Protein AF-A0A5M8SW02-F1 (afdb_monomer)

Solvent-accessible surface area (backbone atoms only — not comparable to full-atom values): 27447 Å² total; per-residue (Å²): 138,88,85,88,82,84,85,81,81,80,80,80,77,78,77,72,77,81,75,78,83,79,70,67,63,65,81,82,73,86,74,50,73,32,51,49,27,33,28,69,44,38,28,74,60,13,32,54,41,28,52,57,51,52,74,77,42,74,96,46,66,69,52,53,49,54,30,37,51,20,26,54,78,68,64,37,55,70,63,34,49,52,51,40,54,54,50,31,73,76,41,74,74,36,28,63,48,30,22,52,46,14,49,50,29,31,40,64,31,34,50,78,55,14,45,55,24,20,54,53,8,36,72,60,35,73,60,44,31,66,26,26,42,50,38,14,52,44,27,40,23,51,22,20,36,35,58,12,50,52,25,24,50,48,11,25,65,21,27,64,80,45,46,65,41,37,43,60,30,23,68,68,44,61,57,66,50,21,12,59,46,34,48,58,49,68,72,46,79,57,34,60,48,74,66,59,50,49,45,54,50,53,49,16,56,49,30,46,62,51,40,77,46,84,85,55,42,16,34,62,76,42,68,63,69,66,30,58,35,64,49,41,81,31,40,29,70,95,70,41,79,64,46,52,18,38,63,32,37,36,58,84,28,78,41,41,29,30,55,28,40,72,57,51,8,33,36,30,19,42,71,49,40,63,68,25,64,46,46,73,76,50,68,76,44,78,48,88,48,95,87,48,58,49,28,30,42,29,35,35,68,32,41,30,51,62,64,33,31,27,35,41,31,37,29,36,33,32,66,62,70,60,97,55,52,73,49,40,31,38,32,15,68,60,18,46,36,52,24,29,36,36,41,30,42,37,71,34,33,40,36,39,27,68,51,83,89,49,94,89,51,79,88,69,78,52,38,39,33,27,44,70,60,82,59,81,43,90,67,54,97,63,64,58,55,44,71,89,49,86,91,49,72,87,43,29,72,31,35,42,30,86,70,39,45,30,36,63,30,25,43,67,83,75,44,77,34,24,23,35,50,30,62,70,34,69,56,45,33,29,13,58,69,53,30,60,72,75,25,66,66,48,76,45,80,40,80,31,75,96,81,42,68,66,41,80,43,45,26,18,54,52,49,37,44,35,36,55,98,43,76,48,78,42,67,62,34,38,40,42,90,31,68,66,58,16,61,65,47,61,21,39,38,46,26,33,48,10,35,77,56,49,53,65,22,34,40,36,38,33,61,57,41,22,34,34,37,63,43,78,59,87,90,60,41,77,78,84,124

Foldseek 3Di:
DDDDDDDDPPPPPPPDPPPDDDAAADDDDDDDPLRVCLLVLVLVVSLVVLVVVCVVDPDDLVSLLSNLSSCVSVVVLVVSVVSLVVSCVVPVLALSSLLSVLLSCQQAFNLVVSCVSLVSSCVSPVLALSSLQSNLQSCQQQLFNQSNLVSLVSSCVRYVLQLVSQLSNLLSDQLCRSLVSLVVSLVGRNSDDPLRSLLSNLQSVVSNLPSVDDAFFQFWDFDAPFFKFFWDFKAFPPRDGQATWTFKDFQPDIFTAGAWQPQEAWEFEPVVCVVNVWAFRFDWRDASDPPFFTKGKTWTQWMGGGRIITGRAIAMYGHDDDPGTPGGYYYYPQQLLQFWWKQDLQARMITTGGDDDDPVQPPDGDRTQNDSDQDDRSRDPHRHAADDDPVCPLWDFFTDQRSWTWFFKQKPNPDTRIATAGASAAAWAFAPVLLVVRADKDWDFDDDPPRDHTDIWIFGQWIWIDTSNDIDIDGGHTHDHCPVVSVRRSHDHGTYDYDVPPSQWIWTDNNSNRIIHIDGDPPGHDDDD

Sequence (529 aa):
MACAVGLSSLALSFSTPASAITCNVTKHAAPSDAEKSLLAGEYAQAETLYRAELAKSSTRPELVAGLFHALLRERKLKDAEELVKTSLAGQPASAVFLSLRGELQFREGQPWLAEQSAVAAAKSDPCNPQTRLLYARVAQASSRNAVARQQFGLAHQFDPEDPEIRVAWAQTLPLEQRGTEVESALSTPSGEDAATMGVLRGEAERWKKLGGQPVRACKLTAGAAPGEVNFIKLAGYAGHMRALGLEVGLNSATARIELAGGEGGLTVYKALAERAGLQRISEDEKPAFPGAKPAYTAFAEKLKIGSLEFHDCVLKVIDGASPFDDGDGSIGFDVFGDFLETVDYPMRKLQLAALPASPQEAGYTPALHTDVNEGDGAASPHPVDRVLSAEMKDWTQIYRAGRSLILPTAVNENLLQLFVLAIGSPETTVAPEVAKQVSKTYEKEVGGFGGAPAVKRTYANEITFNFAHFSQKINDVPASDTSFATAMAGMEVGGNIGADTYEKLILHLDYRDGLVKFEFVPDHGFKFK

Secondary structure (DSSP, 8-state):
----------------------PPPP-PPSPPHHHHHHHTT-HHHHHHHHHHHHTTSS--HHHHHHHHHHHHHTT-HHHHHHHHHHHHHH-TT-HHHHHHHHHHHHHTT-HHHHHHHHHHHHHH-TT-HHHHHHHHHHHHHTTBHHHHHHHHHHHHHH-SS-HHHHHHHHTTS-HHHHHHHHHHHTTS--S--HHHHHHHHHHHHHHHHHHTS-----EEEE--SSEEEEEEEEE-GGG-EEEEEEEEEETTEEEEEEEESSS-SEEEEHHHHHHTT-EE-SPPBPPSSTTPPPEEEEEEEEEEETTEEEEEEEEEEES---TT---SEEEEGGGGTTEEEEEETTTTEEEEEEPPPPTT-TTPPPB---S--SSS-TT-SS--B----GGGTTPEE-EEETTEEEEEEEETTTEEEEEEE-TT-SS-EE-HHHHHHHS-EEEEEEPPGGGPPPEEEEEEEEEEEEETTEEEEEEEEEB---HHHHHHHTS---EEE-HHHHTTSEEEEETTTTEEEEE--TT-S----

Structure (mmCIF, N/CA/C/O backbone):
data_AF-A0A5M8SW02-F1
#
_entry.id   AF-A0A5M8SW02-F1
#
loop_
_atom_site.group_PDB
_atom_site.id
_atom_site.type_symbol
_atom_site.label_atom_id
_atom_site.label_alt_id
_atom_site.label_comp_id
_atom_site.label_asym_id
_atom_site.label_entity_id
_atom_site.label_seq_id
_atom_site.pdbx_PDB_ins_code
_atom_site.Cartn_x
_atom_site.Cartn_y
_atom_site.Cartn_z
_atom_site.occupancy
_atom_site.B_iso_or_equiv
_atom_site.auth_seq_id
_atom_site.auth_comp_id
_atom_site.auth_asym_id
_atom_site.auth_atom_id
_atom_site.pdbx_PDB_model_num
ATOM 1 N N . MET A 1 1 ? -49.146 -39.163 -53.129 1.00 36.06 1 MET A N 1
ATOM 2 C CA . MET A 1 1 ? -48.164 -38.796 -54.173 1.00 36.06 1 MET A CA 1
ATOM 3 C C . MET A 1 1 ? -47.386 -37.591 -53.639 1.00 36.06 1 MET A C 1
ATOM 5 O O . MET A 1 1 ? -47.924 -36.500 -53.622 1.00 36.06 1 MET A O 1
ATOM 9 N N . ALA A 1 2 ? -46.427 -37.861 -52.750 1.00 36.72 2 ALA A N 1
ATOM 10 C CA . ALA A 1 2 ? -44.991 -37.603 -52.937 1.00 36.72 2 ALA A CA 1
ATOM 11 C C . ALA A 1 2 ? -44.601 -36.110 -53.001 1.00 36.72 2 ALA A C 1
ATOM 13 O O . ALA A 1 2 ? -44.718 -35.494 -54.050 1.00 36.72 2 ALA A O 1
ATOM 14 N N . CYS A 1 3 ? -44.080 -35.572 -51.892 1.00 28.97 3 CYS A N 1
ATOM 15 C CA . CYS A 1 3 ? -42.716 -35.026 -51.842 1.00 28.97 3 CYS A CA 1
ATOM 16 C C . CYS A 1 3 ? -42.329 -34.721 -50.386 1.00 28.97 3 CYS A C 1
ATOM 18 O O . CYS A 1 3 ? -42.903 -33.844 -49.747 1.00 28.97 3 CYS A O 1
ATOM 20 N N . ALA A 1 4 ? -41.372 -35.487 -49.865 1.00 33.72 4 ALA A N 1
ATOM 21 C CA . ALA A 1 4 ? -40.702 -35.232 -48.600 1.00 33.72 4 ALA A CA 1
ATOM 22 C C . ALA A 1 4 ? -39.480 -34.346 -48.871 1.00 33.72 4 ALA A C 1
ATOM 24 O O . ALA A 1 4 ? -38.664 -34.679 -49.728 1.00 33.72 4 ALA A O 1
ATOM 25 N N . VAL A 1 5 ? -39.339 -33.249 -48.129 1.00 35.91 5 VAL A N 1
ATOM 26 C CA . VAL A 1 5 ? -38.091 -32.482 -48.045 1.00 35.91 5 VAL A CA 1
ATOM 27 C C . VAL A 1 5 ? -37.706 -32.444 -46.573 1.00 35.91 5 VAL A C 1
ATOM 29 O O . VAL A 1 5 ? -38.273 -31.691 -45.787 1.00 35.91 5 VAL A O 1
ATOM 32 N N . GLY A 1 6 ? -36.785 -33.326 -46.189 1.00 31.38 6 GLY A N 1
ATOM 33 C CA . GLY A 1 6 ? -36.126 -33.275 -44.891 1.00 31.38 6 GLY A CA 1
ATOM 34 C C . GLY A 1 6 ? -34.981 -32.269 -44.949 1.00 31.38 6 GLY A C 1
ATOM 35 O O . GLY A 1 6 ? -34.023 -32.477 -45.689 1.00 31.38 6 GLY A O 1
ATOM 36 N N . LEU A 1 7 ? -35.073 -31.187 -44.174 1.00 33.75 7 LEU A N 1
ATOM 37 C CA . LEU A 1 7 ? -33.911 -30.366 -43.839 1.00 33.75 7 LEU A CA 1
ATOM 38 C C . LEU A 1 7 ? -33.178 -31.034 -42.669 1.00 33.75 7 LEU A C 1
ATOM 40 O O . LEU A 1 7 ? -33.601 -30.931 -41.520 1.00 33.75 7 LEU A O 1
ATOM 44 N N . SER A 1 8 ? -32.072 -31.717 -42.961 1.00 33.94 8 SER A N 1
ATOM 45 C CA . SER A 1 8 ? -31.067 -32.054 -41.952 1.00 33.94 8 SER A CA 1
ATOM 46 C C . SER A 1 8 ? -30.136 -30.859 -41.767 1.00 33.94 8 SER A C 1
ATOM 48 O O . SER A 1 8 ? -29.261 -30.607 -42.593 1.00 33.94 8 SER A O 1
ATOM 50 N N . SER A 1 9 ? -30.316 -30.129 -40.671 1.00 35.56 9 SER A N 1
ATOM 51 C CA . SER A 1 9 ? -29.362 -29.126 -40.201 1.00 35.56 9 SER A CA 1
ATOM 52 C C . SER A 1 9 ? -28.140 -29.837 -39.609 1.00 35.56 9 SER A C 1
ATOM 54 O O . SER A 1 9 ? -28.175 -30.285 -38.464 1.00 35.56 9 SER A O 1
ATOM 56 N N . LEU A 1 10 ? -27.060 -29.971 -40.385 1.00 35.84 10 LEU A N 1
ATOM 57 C CA . LEU A 1 10 ? -25.745 -30.329 -39.848 1.00 35.84 10 LEU A CA 1
ATOM 58 C C . LEU A 1 10 ? -25.219 -29.143 -39.025 1.00 35.84 10 LEU A C 1
ATOM 60 O O . LEU A 1 10 ? -24.710 -28.168 -39.575 1.00 35.84 10 LEU A O 1
ATOM 64 N N . ALA A 1 11 ? -25.333 -29.226 -37.701 1.00 36.00 11 ALA A N 1
ATOM 65 C CA . ALA A 1 11 ? -24.554 -28.392 -36.796 1.00 36.00 11 ALA A CA 1
ATOM 66 C C . ALA A 1 11 ? -23.118 -28.937 -36.761 1.00 36.00 11 ALA A C 1
ATOM 68 O O . ALA A 1 11 ? -22.808 -29.882 -36.038 1.00 36.00 11 ALA A O 1
ATOM 69 N N . LEU A 1 12 ? -22.242 -28.368 -37.590 1.00 34.62 12 LEU A N 1
ATOM 70 C CA . LEU A 1 12 ? -20.798 -28.554 -37.472 1.00 34.62 12 LEU A CA 1
ATOM 71 C C . LEU A 1 12 ? -20.307 -27.730 -36.277 1.00 34.62 12 LEU A C 1
ATOM 73 O O . LEU A 1 12 ? -19.930 -26.567 -36.410 1.00 34.62 12 LEU A O 1
ATOM 77 N N . SER A 1 13 ? -20.333 -28.342 -35.097 1.00 36.50 13 SER A N 1
ATOM 78 C CA . SER A 1 13 ? -19.621 -27.849 -33.922 1.00 36.50 13 SER A CA 1
ATOM 79 C C . SER A 1 13 ? -18.119 -28.006 -34.163 1.00 36.50 13 SER A C 1
ATOM 81 O O . SER A 1 13 ? -17.531 -29.036 -33.839 1.00 36.50 13 SER A O 1
ATOM 83 N N . PHE A 1 14 ? -17.482 -26.997 -34.756 1.00 34.84 14 PHE A N 1
ATOM 84 C CA . PHE A 1 14 ? -16.026 -26.882 -34.734 1.00 34.84 14 PHE A CA 1
ATOM 85 C C . PHE A 1 14 ? -15.594 -26.450 -33.331 1.00 34.84 14 PHE A C 1
ATOM 87 O O . PHE A 1 14 ? -15.346 -25.278 -33.066 1.00 34.84 14 PHE A O 1
ATOM 94 N N . SER A 1 15 ? -15.507 -27.404 -32.409 1.00 40.72 15 SER A N 1
ATOM 95 C CA . SER A 1 15 ? -14.683 -27.246 -31.216 1.00 40.72 15 SER A CA 1
ATOM 96 C C . SER A 1 15 ? -13.224 -27.339 -31.656 1.00 40.72 15 SER A C 1
ATOM 98 O O . SER A 1 15 ? -12.661 -28.431 -31.742 1.00 40.72 15 SER A O 1
ATOM 100 N N . THR A 1 16 ? -12.617 -26.203 -32.000 1.00 39.91 16 THR A N 1
ATOM 101 C CA . THR A 1 16 ? -11.158 -26.112 -32.097 1.00 39.91 16 THR A CA 1
ATOM 102 C C . THR A 1 16 ? -10.581 -26.448 -30.722 1.00 39.91 16 THR A C 1
ATOM 104 O O . THR A 1 16 ? -10.937 -25.766 -29.756 1.00 39.91 16 THR A O 1
ATOM 107 N N . PRO A 1 17 ? -9.729 -27.478 -30.585 1.00 41.69 17 PRO A N 1
ATOM 108 C CA . PRO A 1 17 ? -9.048 -27.726 -29.327 1.00 41.69 17 PRO A CA 1
ATOM 109 C C . PRO A 1 17 ? -8.173 -26.507 -29.030 1.00 41.69 17 PRO A C 1
ATOM 111 O O . PRO A 1 17 ? -7.351 -26.111 -29.856 1.00 41.69 17 PRO A O 1
ATOM 114 N N . ALA A 1 18 ? -8.380 -25.882 -27.872 1.00 44.91 18 ALA A N 1
ATOM 115 C CA . ALA A 1 18 ? -7.446 -24.896 -27.359 1.00 44.91 18 ALA A CA 1
ATOM 116 C C . ALA A 1 18 ? -6.105 -25.611 -27.161 1.00 44.91 18 ALA A C 1
ATOM 118 O O . ALA A 1 18 ? -5.967 -26.438 -26.260 1.00 44.91 18 ALA A O 1
ATOM 119 N N . SER A 1 19 ? -5.139 -25.357 -28.044 1.00 48.12 19 SER A N 1
ATOM 120 C CA . SER A 1 19 ? -3.767 -25.810 -27.849 1.00 48.12 19 SER A CA 1
ATOM 121 C C . SER A 1 19 ? -3.292 -25.283 -26.499 1.00 48.12 19 SER A C 1
ATOM 123 O O . SER A 1 19 ? -3.221 -24.070 -26.301 1.00 48.12 19 SER A O 1
ATOM 125 N N . ALA A 1 20 ? -3.004 -26.181 -25.558 1.00 60.59 20 ALA A N 1
ATOM 126 C CA . ALA A 1 20 ? -2.404 -25.804 -24.289 1.00 60.59 20 ALA A CA 1
ATOM 127 C C . ALA A 1 20 ? -1.037 -25.167 -24.580 1.00 60.59 20 ALA A C 1
ATOM 129 O O . ALA A 1 20 ? -0.124 -25.830 -25.077 1.00 60.59 20 ALA A O 1
ATOM 130 N N . ILE A 1 21 ? -0.913 -23.863 -24.332 1.00 77.00 21 ILE A N 1
ATOM 131 C CA . ILE A 1 21 ? 0.357 -23.145 -24.461 1.00 77.00 21 ILE A CA 1
ATOM 132 C C . ILE A 1 21 ? 1.330 -23.763 -23.453 1.00 77.00 21 ILE A C 1
ATOM 134 O O . ILE A 1 21 ? 1.047 -23.793 -22.258 1.00 77.00 21 ILE A O 1
ATOM 138 N N . THR A 1 22 ? 2.459 -24.279 -23.938 1.00 8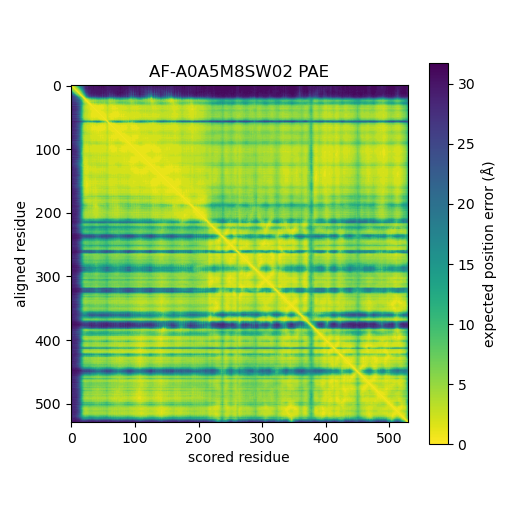2.31 22 THR A N 1
ATOM 139 C CA . THR A 1 22 ? 3.535 -24.800 -23.085 1.00 82.31 22 THR A CA 1
ATOM 140 C C . THR A 1 22 ? 4.620 -23.734 -22.981 1.00 82.31 22 THR A C 1
ATOM 142 O O . THR A 1 22 ? 5.275 -23.428 -23.976 1.00 82.31 22 THR A O 1
ATOM 145 N N . CYS A 1 23 ? 4.783 -23.149 -21.796 1.00 91.38 23 CYS A N 1
ATOM 146 C CA . CYS A 1 23 ? 5.822 -22.159 -21.517 1.00 91.38 23 CYS A CA 1
ATOM 147 C C . CYS A 1 23 ? 7.088 -22.854 -21.003 1.00 91.38 23 CYS A C 1
ATOM 149 O O . CYS A 1 23 ? 7.007 -23.733 -20.146 1.00 91.38 23 CYS A O 1
ATOM 151 N N . ASN A 1 24 ? 8.249 -22.467 -21.531 1.00 90.94 24 ASN A N 1
ATOM 152 C CA . ASN A 1 24 ? 9.542 -22.965 -21.063 1.00 90.94 24 ASN A CA 1
ATOM 153 C C . ASN A 1 24 ? 10.067 -22.091 -19.923 1.00 90.94 24 ASN A C 1
ATOM 155 O O . ASN A 1 24 ? 9.802 -20.893 -19.901 1.00 90.94 24 ASN A O 1
ATOM 159 N N . VAL A 1 25 ? 10.865 -22.689 -19.039 1.00 93.31 25 VAL A N 1
ATOM 160 C CA . VAL A 1 25 ? 11.647 -21.939 -18.049 1.00 93.31 25 VAL A CA 1
ATOM 161 C C . VAL A 1 25 ? 12.685 -21.084 -18.781 1.00 93.31 25 VAL A C 1
ATOM 163 O O . VAL A 1 25 ? 13.383 -21.584 -19.676 1.00 93.31 25 VAL A O 1
ATOM 166 N N . THR A 1 26 ? 12.769 -19.807 -18.415 1.00 91.88 26 THR A N 1
ATOM 167 C CA . THR A 1 26 ? 13.777 -18.857 -18.883 1.00 91.88 26 THR A CA 1
ATOM 168 C C . THR A 1 26 ? 15.166 -19.419 -18.617 1.00 91.88 26 THR A C 1
ATOM 170 O O . THR A 1 26 ? 15.443 -19.991 -17.567 1.00 91.88 26 THR A O 1
ATOM 173 N N . LYS A 1 27 ? 16.051 -19.291 -19.605 1.00 88.06 27 LYS A N 1
ATOM 174 C CA . LYS A 1 27 ? 17.454 -19.675 -19.463 1.00 88.06 27 LYS A CA 1
ATOM 175 C C . LYS A 1 27 ? 18.288 -18.416 -19.373 1.00 88.06 27 LYS A C 1
ATOM 177 O O . LYS A 1 27 ? 18.345 -17.665 -20.347 1.00 88.06 27 LYS A O 1
ATOM 182 N N . HIS A 1 28 ? 18.966 -18.240 -18.251 1.00 84.75 28 HIS A N 1
ATOM 183 C CA . HIS A 1 28 ? 19.890 -17.134 -18.060 1.00 84.75 28 HIS A CA 1
ATOM 184 C C . HIS A 1 28 ? 21.260 -17.468 -18.645 1.00 84.75 28 HIS A C 1
ATOM 186 O O . HIS A 1 28 ? 21.798 -18.564 -18.466 1.00 84.75 28 HIS A O 1
ATOM 192 N N . ALA A 1 29 ? 21.816 -16.523 -19.401 1.00 85.62 29 ALA A N 1
ATOM 193 C CA . ALA A 1 29 ? 23.229 -16.554 -19.753 1.00 85.62 29 ALA A CA 1
ATOM 194 C C . ALA A 1 29 ? 24.064 -16.097 -18.545 1.00 85.62 29 ALA A C 1
ATOM 196 O O . ALA A 1 29 ? 23.528 -15.631 -17.544 1.00 85.62 29 ALA A O 1
ATOM 197 N N . ALA A 1 30 ? 25.392 -16.206 -18.634 1.00 87.50 30 ALA A N 1
ATOM 198 C CA . ALA A 1 30 ? 26.240 -15.561 -17.636 1.00 87.50 30 ALA A CA 1
ATOM 199 C C . ALA A 1 30 ? 25.966 -14.043 -17.637 1.00 87.50 30 ALA A C 1
ATOM 201 O O . ALA A 1 30 ? 25.950 -13.459 -18.728 1.00 87.50 30 ALA A O 1
ATOM 202 N N . PRO A 1 31 ? 25.783 -13.411 -16.461 1.00 89.69 31 PRO A N 1
ATOM 203 C CA . PRO A 1 31 ? 25.357 -12.024 -16.399 1.00 89.69 31 PRO A CA 1
ATOM 204 C C . PRO A 1 31 ? 26.408 -11.100 -17.011 1.00 89.69 31 PRO A C 1
ATOM 206 O O . PRO A 1 31 ? 27.619 -11.293 -16.814 1.00 89.69 31 PRO A O 1
ATOM 209 N N . SER A 1 32 ? 25.948 -10.095 -17.757 1.00 93.31 32 SER A N 1
ATOM 210 C CA . SER A 1 32 ? 26.833 -9.062 -18.304 1.00 93.31 32 SER A CA 1
ATOM 211 C C . SER A 1 32 ? 27.403 -8.189 -17.184 1.00 93.31 32 SER A C 1
ATOM 213 O O . SER A 1 32 ? 26.968 -8.250 -16.034 1.00 93.31 32 SER A O 1
ATOM 215 N N . ASP A 1 33 ? 28.391 -7.350 -17.491 1.00 96.06 33 ASP A N 1
ATOM 216 C CA . ASP A 1 33 ? 28.908 -6.418 -16.483 1.00 96.06 33 ASP A CA 1
ATOM 217 C C . ASP A 1 33 ? 27.855 -5.368 -16.091 1.00 96.06 33 ASP A C 1
ATOM 219 O O . ASP A 1 33 ? 27.800 -4.972 -14.929 1.00 96.06 33 ASP A O 1
ATOM 223 N N . ALA A 1 34 ? 26.967 -4.982 -17.019 1.00 96.25 34 ALA A N 1
ATOM 224 C CA . ALA A 1 34 ? 25.827 -4.117 -16.715 1.00 96.25 34 ALA A CA 1
ATOM 225 C C . ALA A 1 34 ? 24.866 -4.779 -15.716 1.00 96.25 34 ALA A C 1
ATOM 227 O O . ALA A 1 34 ? 24.446 -4.155 -14.741 1.00 96.25 34 ALA A O 1
ATOM 228 N N . GLU A 1 35 ? 24.564 -6.059 -15.931 1.00 94.94 35 GLU A N 1
ATOM 229 C CA . GLU A 1 35 ? 23.682 -6.843 -15.070 1.00 94.94 35 GLU A CA 1
ATOM 230 C C . GLU A 1 35 ? 24.295 -7.095 -13.692 1.00 94.94 35 GLU A C 1
ATOM 232 O O . GLU A 1 35 ? 23.624 -6.917 -12.681 1.00 94.94 35 GLU A O 1
ATOM 237 N N . LYS A 1 36 ? 25.595 -7.404 -13.619 1.00 95.50 36 LYS A N 1
ATOM 238 C CA . LYS A 1 36 ? 26.303 -7.514 -12.335 1.00 95.50 36 LYS A CA 1
ATOM 239 C C . LYS A 1 36 ? 26.239 -6.215 -11.538 1.00 95.50 36 LYS A C 1
ATOM 241 O O . LYS A 1 36 ? 25.963 -6.273 -10.345 1.00 95.50 36 LYS A O 1
ATOM 246 N N . SER A 1 37 ? 26.464 -5.062 -12.177 1.00 96.19 37 SER A N 1
ATOM 247 C CA . SER A 1 37 ? 26.339 -3.766 -11.499 1.00 96.19 37 SER A CA 1
ATOM 248 C C . SER A 1 37 ? 24.902 -3.501 -11.048 1.00 96.19 37 SER A C 1
ATOM 250 O O . SER A 1 37 ? 24.700 -3.021 -9.936 1.00 96.19 37 SER A O 1
ATOM 252 N N . LEU A 1 38 ? 23.893 -3.871 -11.848 1.00 95.31 38 LEU A N 1
ATOM 253 C CA . LEU A 1 38 ? 22.490 -3.759 -11.437 1.00 95.31 38 LEU A CA 1
ATOM 254 C C . LEU A 1 38 ? 22.209 -4.617 -10.194 1.00 95.31 38 LEU A C 1
ATOM 256 O O . LEU A 1 38 ? 21.693 -4.103 -9.206 1.00 95.31 38 LEU A O 1
ATOM 260 N N . LEU A 1 39 ? 22.619 -5.889 -10.211 1.00 92.88 39 LEU A N 1
ATOM 261 C CA . LEU A 1 39 ? 22.439 -6.837 -9.106 1.00 92.88 39 LEU A CA 1
ATOM 262 C C . LEU A 1 39 ? 23.247 -6.469 -7.849 1.00 92.88 39 LEU A C 1
ATOM 264 O O . LEU A 1 39 ? 22.870 -6.849 -6.740 1.00 92.88 39 LEU A O 1
ATOM 268 N N . ALA A 1 40 ? 24.337 -5.717 -8.006 1.00 92.06 40 ALA A N 1
ATOM 269 C CA . ALA A 1 40 ? 25.135 -5.168 -6.911 1.00 92.06 40 ALA A CA 1
ATOM 270 C C . ALA A 1 40 ? 24.562 -3.861 -6.324 1.00 92.06 40 ALA A C 1
ATOM 272 O O . ALA A 1 40 ? 25.106 -3.345 -5.349 1.00 92.06 40 ALA A O 1
ATOM 273 N N . GLY A 1 41 ? 23.485 -3.314 -6.902 1.00 92.12 41 GLY A N 1
ATOM 274 C CA . GLY A 1 41 ? 22.909 -2.031 -6.490 1.00 92.12 41 GLY A CA 1
ATOM 275 C C . GLY A 1 41 ? 23.677 -0.804 -7.007 1.00 92.12 41 GLY A C 1
ATOM 276 O O . GLY A 1 41 ? 23.429 0.320 -6.573 1.00 92.12 41 GLY A O 1
ATOM 277 N N . GLU A 1 42 ? 24.610 -0.987 -7.944 1.00 94.81 42 GLU A N 1
ATOM 278 C CA . GLU A 1 42 ? 25.424 0.067 -8.560 1.00 94.81 42 GLU A CA 1
ATOM 279 C C . GLU A 1 42 ? 24.676 0.704 -9.747 1.00 94.81 42 GLU A C 1
ATOM 281 O O . GLU A 1 42 ? 25.131 0.677 -10.893 1.00 94.81 42 GLU A O 1
ATOM 286 N N . TYR A 1 43 ? 23.492 1.266 -9.493 1.00 96.00 43 TYR A N 1
ATOM 287 C CA . TYR A 1 43 ? 22.532 1.619 -10.549 1.00 96.00 43 TYR A CA 1
ATOM 288 C C . TYR A 1 43 ? 23.078 2.601 -11.597 1.00 96.00 43 TYR A C 1
ATOM 290 O O . TYR A 1 43 ? 22.896 2.375 -12.788 1.00 96.00 43 TYR A O 1
ATOM 298 N N . ALA A 1 44 ? 23.819 3.636 -11.186 1.00 97.38 44 ALA A N 1
ATOM 299 C CA . ALA A 1 44 ? 24.411 4.607 -12.116 1.00 97.38 44 ALA A CA 1
ATOM 300 C C . ALA A 1 44 ? 25.465 3.972 -13.048 1.00 97.38 44 ALA A C 1
ATOM 302 O O . ALA A 1 44 ? 25.610 4.342 -14.221 1.00 97.38 44 ALA A O 1
ATOM 303 N N . GLN A 1 45 ? 26.213 2.993 -12.531 1.00 98.00 45 GLN A N 1
ATOM 304 C CA . GLN A 1 45 ? 27.170 2.231 -13.325 1.00 98.00 45 GLN A CA 1
ATOM 305 C C . GLN A 1 45 ? 26.439 1.284 -14.279 1.00 98.00 45 GLN A C 1
ATOM 307 O O . GLN A 1 45 ? 26.773 1.248 -15.465 1.00 98.00 45 GLN A O 1
ATOM 312 N N . ALA A 1 46 ? 25.409 0.586 -13.795 1.00 97.94 46 ALA A N 1
ATOM 313 C CA . ALA A 1 46 ? 24.547 -0.251 -14.622 1.00 97.94 46 ALA A CA 1
ATOM 314 C C . ALA A 1 46 ? 23.915 0.553 -15.770 1.00 97.94 46 ALA A C 1
ATOM 316 O O . ALA A 1 46 ? 23.999 0.134 -16.923 1.00 97.94 46 ALA A O 1
ATOM 317 N N . GLU A 1 47 ? 23.373 1.745 -15.489 1.00 98.19 47 GLU A N 1
ATOM 318 C CA . GLU A 1 47 ? 22.817 2.656 -16.497 1.00 98.19 47 GLU A CA 1
ATOM 319 C C . GLU A 1 47 ? 23.849 2.954 -17.594 1.00 98.19 47 GLU A C 1
ATOM 321 O O . GLU A 1 47 ? 23.580 2.783 -18.787 1.00 98.19 47 GLU A O 1
ATOM 326 N N . THR A 1 48 ? 25.059 3.358 -17.193 1.00 98.19 48 THR A N 1
ATOM 327 C CA . THR A 1 48 ? 26.151 3.687 -18.120 1.00 98.19 48 THR A CA 1
ATOM 328 C C . THR A 1 48 ? 26.509 2.494 -19.009 1.00 98.19 48 THR A C 1
ATOM 330 O O . THR A 1 48 ? 26.665 2.646 -20.226 1.00 98.19 48 THR A O 1
ATOM 333 N N . LEU A 1 49 ? 26.618 1.300 -18.421 1.00 97.94 49 LEU A N 1
ATOM 334 C CA . LEU A 1 49 ? 26.979 0.076 -19.133 1.00 97.94 49 LEU A CA 1
ATOM 335 C C . LEU A 1 49 ? 25.873 -0.362 -20.104 1.00 97.94 49 LEU A C 1
ATOM 337 O O . LEU A 1 49 ? 26.167 -0.602 -21.278 1.00 97.94 49 LEU A O 1
ATOM 341 N N . TYR A 1 50 ? 24.605 -0.364 -19.683 1.00 97.44 50 TYR A N 1
ATOM 342 C CA . TYR A 1 50 ? 23.484 -0.687 -20.571 1.00 97.44 50 TYR A CA 1
ATOM 343 C C . TYR A 1 50 ? 23.375 0.287 -21.746 1.00 97.44 50 TYR A C 1
ATOM 345 O O . TYR A 1 50 ? 23.196 -0.142 -22.889 1.00 97.44 50 TYR A O 1
ATOM 353 N N . ARG A 1 51 ? 23.542 1.598 -21.514 1.00 96.38 51 ARG A N 1
ATOM 354 C CA . ARG A 1 51 ? 23.566 2.589 -22.605 1.00 96.38 51 ARG A CA 1
ATOM 355 C C . ARG A 1 51 ? 24.705 2.323 -23.590 1.00 96.38 51 ARG A C 1
ATOM 357 O O . ARG A 1 51 ? 24.497 2.422 -24.799 1.00 96.38 51 ARG A O 1
ATOM 364 N N . ALA A 1 52 ? 25.889 1.955 -23.101 1.00 95.44 52 ALA A N 1
ATOM 365 C CA . ALA A 1 52 ? 27.031 1.639 -23.955 1.00 95.44 52 ALA A CA 1
ATOM 366 C C . ALA A 1 52 ? 26.812 0.366 -24.794 1.00 95.44 52 ALA A C 1
ATOM 368 O O . ALA A 1 52 ? 27.274 0.300 -25.936 1.00 95.44 52 ALA A O 1
ATOM 369 N N . GLU A 1 53 ? 26.112 -0.637 -24.263 1.00 94.31 53 GLU A N 1
ATOM 370 C CA . GLU A 1 53 ? 25.742 -1.846 -25.008 1.00 94.31 53 GLU A CA 1
ATOM 371 C C . GLU A 1 53 ? 24.658 -1.571 -26.061 1.00 94.31 53 GLU A C 1
ATOM 373 O O . GLU A 1 53 ? 24.773 -2.020 -27.209 1.00 94.31 53 GLU A O 1
ATOM 378 N N . LEU A 1 54 ? 23.644 -0.776 -25.709 1.00 93.62 54 LEU A N 1
ATOM 379 C CA . LEU A 1 54 ? 22.586 -0.345 -26.628 1.00 93.62 54 LEU A CA 1
ATOM 380 C C . LEU A 1 54 ? 23.114 0.557 -27.750 1.00 93.62 54 LEU A C 1
ATOM 382 O O . LEU A 1 54 ? 22.585 0.526 -28.851 1.00 93.62 54 LEU A O 1
ATOM 386 N N . ALA A 1 55 ? 24.190 1.315 -27.530 1.00 92.19 55 ALA A N 1
ATOM 387 C CA . ALA A 1 55 ? 24.828 2.093 -28.594 1.00 92.19 55 ALA A CA 1
ATOM 388 C C . ALA A 1 55 ? 25.515 1.215 -29.662 1.00 92.19 55 ALA A C 1
ATOM 390 O O . ALA A 1 55 ? 25.722 1.657 -30.791 1.00 92.19 55 ALA A O 1
ATOM 391 N N . LYS A 1 56 ? 25.894 -0.022 -29.311 1.00 89.19 56 LYS A N 1
ATOM 392 C CA . LYS A 1 56 ? 26.604 -0.964 -30.196 1.00 89.19 56 LYS A CA 1
ATOM 393 C C . LYS A 1 56 ? 25.673 -1.957 -30.893 1.00 89.19 56 LYS A C 1
ATOM 395 O O . LYS A 1 56 ? 26.108 -2.641 -31.816 1.00 89.19 56 LYS A O 1
ATOM 400 N N . SER A 1 57 ? 24.431 -2.083 -30.433 1.00 74.62 57 SER A N 1
ATOM 401 C CA . SER A 1 57 ? 23.480 -3.101 -30.882 1.00 74.62 57 SER A CA 1
ATOM 402 C C . SER A 1 57 ? 22.126 -2.481 -31.233 1.00 74.62 57 SER A C 1
ATOM 404 O O . SER A 1 57 ? 21.772 -1.415 -30.749 1.00 74.62 57 SER A O 1
ATOM 406 N N . SER A 1 58 ? 21.350 -3.131 -32.103 1.00 75.31 58 SER A N 1
ATOM 407 C CA . SER A 1 58 ? 19.940 -2.766 -32.300 1.00 75.31 58 SER A CA 1
ATOM 408 C C . SER A 1 58 ? 19.157 -2.951 -30.997 1.00 75.31 58 SER A C 1
ATOM 410 O O . SER A 1 58 ? 19.525 -3.811 -30.207 1.00 75.31 58 SER A O 1
ATOM 412 N N . THR A 1 59 ? 18.059 -2.217 -30.795 1.00 81.38 59 THR A N 1
ATOM 413 C CA . THR A 1 59 ? 17.197 -2.285 -29.600 1.00 81.38 59 THR A CA 1
ATOM 414 C C . THR A 1 59 ? 16.840 -3.727 -29.210 1.00 81.38 59 THR A C 1
ATOM 416 O O . THR A 1 59 ? 15.921 -4.326 -29.775 1.00 81.38 59 THR A O 1
ATOM 419 N N . ARG A 1 60 ? 17.576 -4.280 -28.238 1.00 89.50 60 ARG A N 1
ATOM 420 C CA . ARG A 1 60 ? 17.356 -5.615 -27.676 1.00 89.50 60 ARG A CA 1
ATOM 421 C C . ARG A 1 60 ? 16.491 -5.506 -26.417 1.00 89.50 60 ARG A C 1
ATOM 423 O O . ARG A 1 60 ? 16.874 -4.742 -25.525 1.00 89.50 60 ARG A O 1
ATOM 430 N N . PRO A 1 61 ? 15.346 -6.208 -26.329 1.00 92.38 61 PRO A N 1
ATOM 431 C CA . PRO A 1 61 ? 14.419 -6.054 -25.212 1.00 92.38 61 PRO A CA 1
ATOM 432 C C . PRO A 1 61 ? 15.037 -6.226 -23.821 1.00 92.38 61 PRO A C 1
ATOM 434 O O . PRO A 1 61 ? 14.735 -5.445 -22.926 1.00 92.38 61 PRO A O 1
ATOM 437 N N . GLU A 1 62 ? 15.943 -7.184 -23.659 1.00 90.81 62 GLU A N 1
ATOM 438 C CA . GLU A 1 62 ? 16.636 -7.484 -22.407 1.00 90.81 62 GLU A CA 1
ATOM 439 C C . GLU A 1 62 ? 17.536 -6.334 -21.926 1.00 90.81 62 GLU A C 1
ATOM 441 O O . GLU A 1 62 ? 17.531 -5.992 -20.747 1.00 90.81 62 GLU A O 1
ATOM 446 N N . LEU A 1 63 ? 18.245 -5.660 -22.841 1.00 94.56 63 LEU A N 1
ATOM 447 C CA . LEU A 1 63 ? 19.099 -4.521 -22.491 1.00 94.56 63 LEU A CA 1
ATOM 448 C C . LEU A 1 63 ? 18.279 -3.282 -22.132 1.00 94.56 63 LEU A C 1
ATOM 450 O O . LEU A 1 63 ? 18.661 -2.504 -21.261 1.00 94.56 63 LEU A O 1
ATOM 454 N N . VAL A 1 64 ? 17.154 -3.087 -22.822 1.00 96.75 64 V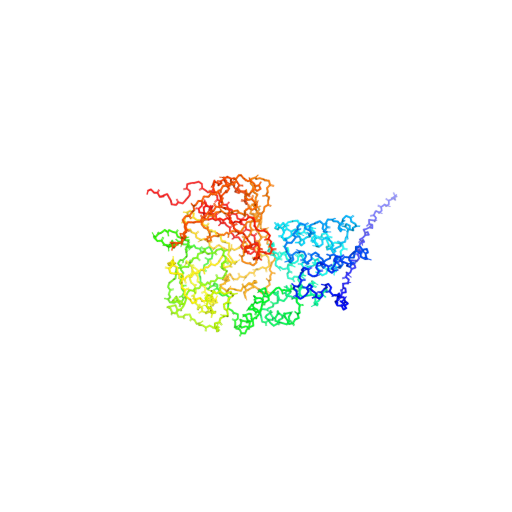AL A N 1
ATOM 455 C CA . VAL A 1 64 ? 16.219 -2.002 -22.516 1.00 96.75 64 VAL A CA 1
ATOM 456 C C . VAL A 1 64 ? 15.563 -2.230 -21.157 1.00 96.75 64 VAL A C 1
ATOM 458 O O . VAL A 1 64 ? 15.440 -1.272 -20.403 1.00 96.75 64 VAL A O 1
ATOM 461 N N . ALA A 1 65 ? 15.178 -3.468 -20.827 1.00 96.12 65 ALA A N 1
ATOM 462 C CA . ALA A 1 65 ? 14.632 -3.809 -19.515 1.00 96.12 65 ALA A CA 1
ATOM 463 C C . ALA A 1 65 ? 15.647 -3.528 -18.396 1.00 96.12 65 ALA A C 1
ATOM 465 O O . ALA A 1 65 ? 15.329 -2.802 -17.458 1.00 96.12 65 ALA A O 1
ATOM 466 N N . GLY A 1 66 ? 16.896 -3.979 -18.553 1.00 95.81 66 GLY A N 1
ATOM 467 C CA . GLY A 1 66 ? 17.958 -3.690 -17.587 1.00 95.81 66 GLY A CA 1
ATOM 468 C C . GLY A 1 66 ? 18.240 -2.191 -17.411 1.00 95.81 66 GLY A C 1
ATOM 469 O O . GLY A 1 66 ? 18.363 -1.713 -16.281 1.00 95.81 66 GLY A O 1
ATOM 470 N N . LEU A 1 67 ? 18.276 -1.419 -18.508 1.00 97.88 67 LEU A N 1
ATOM 471 C CA . LEU A 1 67 ? 18.405 0.042 -18.439 1.00 97.88 67 LEU A CA 1
ATOM 472 C C . LEU A 1 67 ? 17.207 0.682 -17.730 1.00 97.88 67 LEU A C 1
ATOM 474 O O . LEU A 1 67 ? 17.387 1.570 -16.903 1.00 97.88 67 LEU A O 1
ATOM 478 N N . PHE A 1 68 ? 15.993 0.245 -18.055 1.00 98.06 68 PHE A N 1
ATOM 479 C CA . PHE A 1 68 ? 14.770 0.741 -17.437 1.00 98.06 68 PHE A CA 1
ATOM 480 C C . PHE A 1 68 ? 14.784 0.523 -15.922 1.00 98.06 68 PHE A C 1
ATOM 482 O O . PHE A 1 68 ? 14.540 1.468 -15.172 1.00 98.06 68 PHE A O 1
ATOM 489 N N . HIS A 1 69 ? 15.144 -0.678 -15.462 1.00 96.00 69 HIS A N 1
ATOM 490 C CA . HIS A 1 69 ? 15.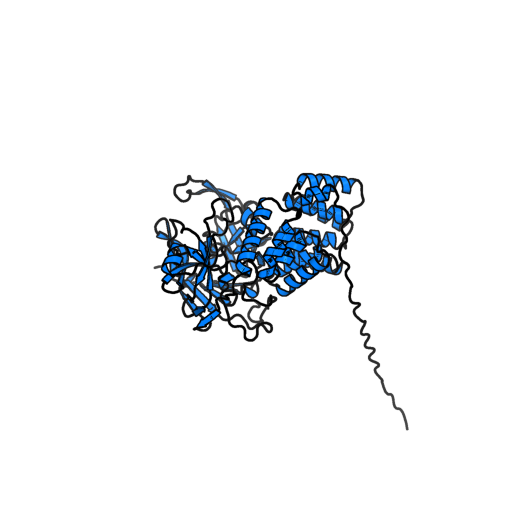249 -0.964 -14.034 1.00 96.00 69 HIS A CA 1
ATOM 491 C C . HIS A 1 69 ? 16.331 -0.115 -13.366 1.00 96.00 69 HIS A C 1
ATOM 493 O O . HIS A 1 69 ? 16.049 0.483 -12.334 1.00 96.00 69 HIS A O 1
ATOM 499 N N . ALA A 1 70 ? 17.509 0.064 -13.973 1.00 96.94 70 ALA A N 1
ATOM 500 C CA . ALA A 1 70 ? 18.520 0.988 -13.444 1.00 96.94 70 ALA A CA 1
ATOM 501 C C . ALA A 1 70 ? 17.968 2.422 -13.275 1.00 96.94 70 ALA A C 1
ATOM 503 O O . ALA A 1 70 ? 18.118 3.022 -12.209 1.00 96.94 70 ALA A O 1
ATOM 504 N N . LEU A 1 71 ? 17.247 2.939 -14.279 1.00 97.62 71 LEU A N 1
ATOM 505 C CA . LEU A 1 71 ? 16.632 4.271 -14.234 1.00 97.62 71 LEU A CA 1
ATOM 506 C C . LEU A 1 71 ? 15.565 4.394 -13.139 1.00 97.62 71 LEU A C 1
ATOM 508 O O . LEU A 1 71 ? 15.523 5.413 -12.444 1.00 97.62 71 LEU A O 1
ATOM 512 N N . LEU A 1 72 ? 14.725 3.371 -12.949 1.00 93.69 72 LEU A N 1
ATOM 513 C CA . LEU A 1 72 ? 13.736 3.358 -11.868 1.00 93.69 72 LEU A CA 1
ATOM 514 C C . LEU A 1 72 ? 14.402 3.382 -10.489 1.00 93.69 72 LEU A C 1
ATOM 516 O O . LEU A 1 72 ? 13.977 4.145 -9.621 1.00 93.69 72 LEU A O 1
ATOM 520 N N . ARG A 1 73 ? 15.470 2.599 -10.290 1.00 91.75 73 ARG A N 1
ATOM 521 C CA . ARG A 1 73 ? 16.206 2.548 -9.013 1.00 91.75 73 ARG A CA 1
ATOM 522 C C . ARG A 1 73 ? 16.921 3.867 -8.704 1.00 91.75 73 ARG A C 1
ATOM 524 O O . ARG A 1 73 ? 17.032 4.246 -7.541 1.00 91.75 73 ARG A O 1
ATOM 531 N N . GLU A 1 74 ? 17.319 4.618 -9.730 1.00 93.44 74 GLU A N 1
ATOM 532 C CA . GLU A 1 74 ? 17.828 5.990 -9.598 1.00 93.44 74 GLU A CA 1
ATOM 533 C C . GLU A 1 74 ? 16.733 7.070 -9.518 1.00 93.44 74 GLU A C 1
ATOM 535 O O . GLU A 1 74 ? 17.049 8.258 -9.428 1.00 93.44 74 GLU A O 1
ATOM 540 N N . ARG A 1 75 ? 15.448 6.689 -9.545 1.00 90.81 75 ARG A N 1
ATOM 541 C CA . ARG A 1 75 ? 14.285 7.599 -9.574 1.00 90.81 75 ARG A CA 1
ATOM 542 C C . ARG A 1 75 ? 14.261 8.546 -10.784 1.00 90.81 75 ARG A C 1
ATOM 544 O O . ARG A 1 75 ? 13.649 9.614 -10.739 1.00 90.81 75 ARG A O 1
ATOM 551 N N . LYS A 1 76 ? 14.882 8.158 -11.901 1.00 94.94 76 LYS A N 1
ATOM 552 C CA . LYS A 1 76 ? 14.895 8.915 -13.165 1.00 94.94 76 LYS A CA 1
ATOM 553 C C . LYS A 1 76 ? 13.659 8.589 -14.015 1.00 94.94 76 LYS A C 1
ATOM 555 O O . LYS A 1 76 ? 13.773 8.112 -15.142 1.00 94.94 76 LYS A O 1
ATOM 560 N N . LEU A 1 77 ? 12.463 8.856 -13.478 1.00 91.94 77 LEU A N 1
ATOM 561 C CA . LEU A 1 77 ? 11.186 8.462 -14.102 1.00 91.94 77 LEU A CA 1
ATOM 562 C C . LEU A 1 77 ? 11.004 9.016 -15.525 1.00 91.94 77 LEU A C 1
ATOM 564 O O . LEU A 1 77 ? 10.572 8.289 -16.410 1.00 91.94 77 LEU A O 1
ATOM 568 N N . LYS A 1 78 ? 11.413 10.266 -15.780 1.00 94.50 78 LYS A N 1
ATOM 569 C CA . LYS A 1 78 ? 11.313 10.880 -17.119 1.00 94.50 78 LYS A CA 1
ATOM 570 C C . LYS A 1 78 ? 12.185 10.185 -18.166 1.00 94.50 78 LYS A C 1
ATOM 572 O O . LYS A 1 78 ? 11.777 10.039 -19.315 1.00 94.50 78 LYS A O 1
ATOM 577 N N . ASP A 1 79 ? 13.378 9.748 -17.771 1.00 97.69 79 ASP A N 1
ATOM 578 C CA . ASP A 1 79 ? 14.280 9.031 -18.674 1.00 97.69 79 ASP A CA 1
ATOM 579 C C . ASP A 1 79 ? 13.744 7.621 -18.956 1.00 97.69 79 ASP A C 1
ATOM 581 O O . ASP A 1 79 ? 13.848 7.133 -20.083 1.00 97.69 79 ASP A O 1
ATOM 585 N N . ALA A 1 80 ? 13.135 6.981 -17.950 1.00 97.88 80 ALA A N 1
ATOM 586 C CA . ALA A 1 80 ? 12.457 5.697 -18.101 1.00 97.88 80 ALA A CA 1
ATOM 587 C C . ALA A 1 80 ? 11.230 5.806 -19.029 1.00 97.88 80 ALA A C 1
ATOM 589 O O . ALA A 1 80 ? 11.047 4.957 -19.903 1.00 97.88 80 ALA A O 1
ATOM 590 N N . GLU A 1 81 ? 10.436 6.873 -18.900 1.00 97.69 81 GLU A N 1
ATOM 591 C CA . GLU A 1 81 ? 9.297 7.170 -19.777 1.00 97.69 81 GLU A CA 1
ATOM 592 C C . GLU A 1 81 ? 9.728 7.309 -21.241 1.00 97.69 81 GLU A C 1
ATOM 594 O O . GLU A 1 81 ? 9.192 6.629 -22.122 1.00 97.69 81 GLU A O 1
ATOM 599 N N . GLU A 1 82 ? 10.740 8.137 -21.514 1.00 97.88 82 GLU A N 1
ATOM 600 C CA . GLU A 1 82 ? 11.225 8.351 -22.880 1.00 97.88 82 GLU A CA 1
ATOM 601 C C . GLU A 1 82 ? 11.847 7.075 -23.474 1.00 97.88 82 GLU A C 1
ATOM 603 O O . GLU A 1 82 ? 11.641 6.774 -24.658 1.00 97.88 82 GLU A O 1
ATOM 608 N N . LEU A 1 83 ? 12.541 6.273 -22.655 1.00 97.62 83 LEU A N 1
ATOM 609 C CA . LEU A 1 83 ? 13.067 4.966 -23.054 1.00 97.62 83 LEU A CA 1
ATOM 610 C C . LEU A 1 83 ? 11.945 4.007 -23.473 1.00 97.62 83 LEU A C 1
ATOM 612 O O . LEU A 1 83 ? 12.021 3.401 -24.549 1.00 97.62 83 LEU A O 1
ATOM 616 N N . VAL A 1 84 ? 10.896 3.873 -22.656 1.00 97.81 84 VAL A N 1
ATOM 617 C CA . VAL A 1 84 ? 9.743 3.004 -22.943 1.00 97.81 84 VAL A CA 1
ATOM 618 C C . VAL A 1 84 ? 9.014 3.473 -24.198 1.00 97.81 84 VAL A C 1
ATOM 620 O O . VAL A 1 84 ? 8.724 2.669 -25.088 1.00 97.81 84 VAL A O 1
ATOM 623 N N . LYS A 1 85 ? 8.760 4.779 -24.310 1.00 97.69 85 LYS A N 1
ATOM 624 C CA . LYS A 1 85 ? 8.096 5.391 -25.464 1.00 97.69 85 LYS A CA 1
ATOM 625 C C . LYS A 1 85 ? 8.859 5.136 -26.763 1.00 97.69 85 LYS A C 1
ATOM 627 O O . LYS A 1 85 ? 8.264 4.679 -27.740 1.00 97.69 85 LYS A O 1
ATOM 632 N N . THR A 1 86 ? 10.169 5.379 -26.770 1.00 96.50 86 THR A N 1
ATOM 633 C CA . THR A 1 86 ? 11.027 5.134 -27.940 1.00 96.50 86 THR A CA 1
ATOM 634 C C . THR A 1 86 ? 11.042 3.652 -28.317 1.00 96.50 86 THR A C 1
ATOM 636 O O . THR A 1 86 ? 10.926 3.302 -29.493 1.00 96.50 86 THR A O 1
ATOM 639 N N . SER A 1 87 ? 11.115 2.764 -27.324 1.00 96.00 87 SER A N 1
ATOM 640 C CA . SER A 1 87 ? 11.148 1.313 -27.543 1.00 96.00 87 SER A CA 1
ATOM 641 C C . SER A 1 87 ? 9.838 0.789 -28.144 1.00 96.00 87 SER A C 1
ATOM 643 O O . SER A 1 87 ? 9.858 0.008 -29.098 1.00 96.00 87 SER A O 1
ATOM 645 N N . LEU A 1 88 ? 8.692 1.272 -27.656 1.00 96.62 88 LEU A N 1
ATOM 646 C CA . LEU A 1 88 ? 7.373 0.926 -28.195 1.00 96.62 88 LEU A CA 1
ATOM 647 C C . LEU A 1 88 ? 7.116 1.513 -29.585 1.00 96.62 88 LEU A C 1
ATOM 649 O O . LEU A 1 88 ? 6.413 0.885 -30.374 1.00 96.62 88 LEU A O 1
ATOM 653 N N . ALA A 1 89 ? 7.689 2.672 -29.920 1.00 96.00 89 ALA A N 1
ATOM 654 C CA . ALA A 1 89 ? 7.595 3.214 -31.276 1.00 96.00 89 ALA A CA 1
ATOM 655 C C . ALA A 1 89 ? 8.271 2.290 -32.308 1.00 96.00 89 ALA A C 1
ATOM 657 O O . ALA A 1 89 ? 7.776 2.150 -33.426 1.00 96.00 89 ALA A O 1
ATOM 658 N N . GLY A 1 90 ? 9.372 1.632 -31.926 1.00 93.44 90 GLY A N 1
ATOM 659 C CA . GLY A 1 90 ? 10.061 0.653 -32.769 1.00 93.44 90 GLY A CA 1
ATOM 660 C C . GLY A 1 90 ? 9.425 -0.741 -32.762 1.00 93.44 90 GLY A C 1
ATOM 661 O O . GLY A 1 90 ? 9.403 -1.407 -33.796 1.00 93.44 90 GLY A O 1
ATOM 662 N N . GLN A 1 91 ? 8.918 -1.201 -31.613 1.00 95.06 91 GLN A N 1
ATOM 663 C CA . GLN A 1 91 ? 8.355 -2.548 -31.435 1.00 95.06 91 GLN A CA 1
ATOM 664 C C . GLN A 1 91 ? 7.053 -2.500 -30.605 1.00 95.06 91 GLN A C 1
ATOM 666 O O . GLN A 1 91 ? 7.044 -2.875 -29.429 1.00 95.06 91 GLN A O 1
ATOM 671 N N . PRO A 1 92 ? 5.924 -2.067 -31.199 1.00 95.50 92 PRO A N 1
ATOM 672 C CA . PRO A 1 92 ? 4.689 -1.772 -30.459 1.00 95.50 92 PRO A CA 1
ATOM 673 C C . PRO A 1 92 ? 3.998 -3.002 -29.855 1.00 95.50 92 PRO A C 1
ATOM 675 O O . PRO A 1 92 ? 3.185 -2.865 -28.944 1.00 95.50 92 PRO A O 1
ATOM 678 N N . ALA A 1 93 ? 4.312 -4.197 -30.358 1.00 95.25 93 ALA A N 1
ATOM 679 C CA . ALA A 1 93 ? 3.790 -5.470 -29.873 1.00 95.25 93 ALA A CA 1
ATOM 680 C C . ALA A 1 93 ? 4.841 -6.272 -29.085 1.00 95.25 93 ALA A C 1
ATOM 682 O O . ALA A 1 93 ? 4.732 -7.482 -29.000 1.00 95.25 93 ALA A O 1
ATOM 683 N N . SER A 1 94 ? 5.897 -5.644 -28.560 1.00 96.94 94 SER A N 1
ATOM 684 C CA . SER A 1 94 ? 6.845 -6.340 -27.682 1.00 96.94 94 SER A CA 1
ATOM 685 C C . SER A 1 94 ? 6.236 -6.510 -26.291 1.00 96.94 94 SER A C 1
ATOM 687 O O . SER A 1 94 ? 5.962 -5.518 -25.612 1.00 96.94 94 SER A O 1
ATOM 689 N N . ALA A 1 95 ? 6.054 -7.754 -25.839 1.00 97.06 95 ALA A N 1
ATOM 690 C CA . ALA A 1 95 ? 5.554 -8.041 -24.493 1.00 97.06 95 ALA A CA 1
ATOM 691 C C . ALA A 1 95 ? 6.443 -7.436 -23.397 1.00 97.06 95 ALA A C 1
ATOM 693 O O . ALA A 1 95 ? 5.928 -6.901 -22.417 1.00 97.06 95 ALA A O 1
ATOM 694 N N . VAL A 1 96 ? 7.766 -7.437 -23.599 1.00 97.38 96 VAL A N 1
ATOM 695 C CA . VAL A 1 96 ? 8.718 -6.796 -22.682 1.00 97.38 96 VAL A CA 1
ATOM 696 C C . VAL A 1 96 ? 8.419 -5.302 -22.584 1.00 97.38 96 VAL A C 1
ATOM 698 O O . VAL A 1 96 ? 8.165 -4.807 -21.495 1.00 97.38 96 VAL A O 1
ATOM 701 N N . PHE A 1 97 ? 8.342 -4.577 -23.704 1.00 98.25 97 PHE A N 1
ATOM 702 C CA . PHE A 1 97 ? 8.125 -3.122 -23.668 1.00 98.25 97 PHE A CA 1
ATOM 703 C C . PHE A 1 97 ? 6.734 -2.726 -23.176 1.00 98.25 97 PHE A C 1
ATOM 705 O O . PHE A 1 97 ? 6.587 -1.712 -22.495 1.00 98.25 97 PHE A O 1
ATOM 712 N N . LEU A 1 98 ? 5.716 -3.535 -23.472 1.00 98.56 98 LEU A N 1
ATOM 713 C CA . LEU A 1 98 ? 4.384 -3.361 -22.898 1.00 98.56 98 LEU A CA 1
ATOM 714 C C . LEU A 1 98 ? 4.399 -3.580 -21.376 1.00 98.56 98 LEU A C 1
ATOM 716 O O . LEU A 1 98 ? 3.720 -2.844 -20.663 1.00 98.56 98 LEU A O 1
ATOM 720 N N . SER A 1 99 ? 5.206 -4.523 -20.879 1.00 98.50 99 SER A N 1
ATOM 721 C CA . SER A 1 99 ? 5.399 -4.745 -19.439 1.00 98.50 99 SER A CA 1
ATOM 722 C C . SER A 1 99 ? 6.118 -3.573 -18.779 1.00 98.50 99 SER A C 1
ATOM 724 O O . SER A 1 99 ? 5.620 -3.070 -17.782 1.00 98.50 99 SER A O 1
ATOM 726 N N . LEU A 1 100 ? 7.205 -3.059 -19.370 1.00 98.50 100 LEU A N 1
ATOM 727 C CA . LEU A 1 100 ? 7.911 -1.882 -18.838 1.00 98.50 100 LEU A CA 1
ATOM 728 C C . LEU A 1 100 ? 6.998 -0.64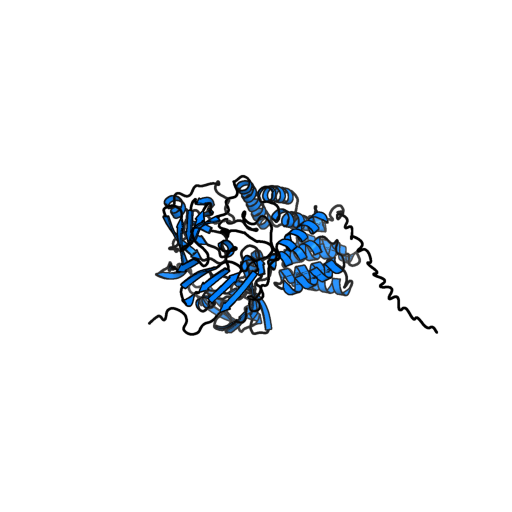8 -18.784 1.00 98.50 100 LEU A C 1
ATOM 730 O O . LEU A 1 100 ? 7.017 0.098 -17.810 1.00 98.50 100 LEU A O 1
ATOM 734 N N . ARG A 1 101 ? 6.132 -0.454 -19.792 1.00 98.69 101 ARG A N 1
ATOM 735 C CA . ARG A 1 101 ? 5.105 0.599 -19.749 1.00 98.69 101 ARG A CA 1
ATOM 736 C C . ARG A 1 101 ? 4.149 0.410 -18.579 1.00 98.69 101 ARG A C 1
ATOM 738 O O . ARG A 1 101 ? 3.822 1.382 -17.909 1.00 98.69 101 ARG A O 1
ATOM 745 N N . GLY A 1 102 ? 3.688 -0.815 -18.351 1.00 98.44 102 GLY A N 1
ATOM 746 C CA . GLY A 1 102 ? 2.800 -1.107 -17.234 1.00 98.44 102 GLY A CA 1
ATOM 747 C C . GLY A 1 102 ? 3.477 -0.944 -15.874 1.00 98.44 102 GLY A C 1
ATOM 748 O O . GLY A 1 102 ? 2.861 -0.406 -14.962 1.00 98.44 102 GLY A O 1
ATOM 749 N N . GLU A 1 103 ? 4.746 -1.331 -15.746 1.00 98.12 103 GLU A N 1
ATOM 750 C CA . GLU A 1 103 ? 5.531 -1.114 -14.531 1.00 98.12 103 GLU A CA 1
ATOM 751 C C . GLU A 1 103 ? 5.718 0.380 -14.252 1.00 98.12 103 GLU A C 1
ATOM 753 O O . GLU A 1 103 ? 5.455 0.824 -13.138 1.00 98.12 103 GLU A O 1
ATOM 758 N N . LEU A 1 104 ? 6.075 1.172 -15.270 1.00 98.12 104 LEU A N 1
ATOM 759 C CA . LEU A 1 104 ? 6.168 2.627 -15.150 1.00 98.12 104 LEU A CA 1
ATOM 760 C C . LEU A 1 104 ? 4.833 3.234 -14.703 1.00 98.12 104 LEU A C 1
ATOM 762 O O . LEU A 1 104 ? 4.797 3.962 -13.720 1.00 98.12 104 LEU A O 1
ATOM 766 N N . GLN A 1 105 ? 3.730 2.869 -15.362 1.00 98.19 105 GLN A N 1
ATOM 767 C CA . GLN A 1 105 ? 2.386 3.332 -14.997 1.00 98.19 105 GLN A CA 1
ATOM 768 C C . GLN A 1 105 ? 2.018 2.956 -13.560 1.00 98.19 105 GLN A C 1
ATOM 770 O O . GLN A 1 105 ? 1.407 3.750 -12.851 1.00 98.19 105 GLN A O 1
ATOM 775 N N . PHE A 1 106 ? 2.393 1.759 -13.105 1.00 97.06 106 PHE A N 1
ATOM 776 C CA . PHE A 1 106 ? 2.184 1.352 -11.721 1.00 97.06 106 PHE A CA 1
ATOM 777 C C . PHE A 1 106 ? 2.989 2.246 -10.769 1.00 97.06 106 PHE A C 1
ATOM 779 O O . PHE A 1 106 ? 2.416 2.823 -9.847 1.00 97.06 106 PHE A O 1
ATOM 786 N N . ARG A 1 107 ? 4.287 2.451 -11.038 1.00 95.25 107 ARG A N 1
ATOM 787 C CA . ARG A 1 107 ? 5.152 3.342 -10.246 1.00 95.25 107 ARG A CA 1
ATOM 788 C C . ARG A 1 107 ? 4.663 4.786 -10.226 1.00 95.25 107 ARG A C 1
ATOM 790 O O . ARG A 1 107 ? 4.763 5.422 -9.189 1.00 95.25 107 ARG A O 1
ATOM 797 N N . GLU A 1 108 ? 4.077 5.280 -11.308 1.00 94.94 108 GLU A N 1
ATOM 798 C CA . GLU A 1 108 ? 3.483 6.620 -11.404 1.00 94.94 108 GLU A CA 1
ATOM 799 C C . GLU A 1 108 ? 2.116 6.751 -10.706 1.00 94.94 108 GLU A C 1
ATOM 801 O O . GLU A 1 108 ? 1.464 7.790 -10.819 1.00 94.94 108 GLU A O 1
ATOM 806 N N . GLY A 1 109 ? 1.640 5.709 -10.017 1.00 95.38 109 GLY A N 1
ATOM 807 C CA . GLY A 1 109 ? 0.346 5.738 -9.339 1.00 95.38 109 GLY A CA 1
ATOM 808 C C . GLY A 1 109 ? -0.844 5.650 -10.293 1.00 95.38 109 GLY A C 1
ATOM 809 O O . GLY A 1 109 ? -1.910 6.191 -10.015 1.00 95.38 109 GLY A O 1
ATOM 810 N N . GLN A 1 110 ? -0.687 4.957 -11.423 1.00 96.88 110 GLN A N 1
ATOM 811 C CA . GLN A 1 110 ? -1.733 4.749 -12.432 1.00 96.88 110 GLN A CA 1
ATOM 812 C C . GLN A 1 110 ? -2.042 3.250 -12.630 1.00 96.88 110 GLN A C 1
ATOM 814 O O . GLN A 1 110 ? -1.955 2.730 -13.752 1.00 96.88 110 GLN A O 1
ATOM 819 N N . PRO A 1 111 ? -2.436 2.515 -11.570 1.00 96.12 111 PRO A N 1
ATOM 820 C CA . PRO A 1 111 ? -2.674 1.071 -11.639 1.00 96.12 111 PRO A CA 1
ATOM 821 C C . PRO A 1 111 ? -3.754 0.671 -12.662 1.00 96.12 111 PRO A C 1
ATOM 823 O O . PRO A 1 111 ? -3.664 -0.398 -13.264 1.00 96.12 111 PRO A O 1
ATOM 826 N N . TRP A 1 112 ? -4.726 1.548 -12.944 1.00 94.44 112 TRP A N 1
ATOM 827 C CA . TRP A 1 112 ? -5.753 1.327 -13.974 1.00 94.44 112 TRP A CA 1
ATOM 828 C C . TRP A 1 112 ? -5.199 1.320 -15.409 1.00 94.44 112 TRP A C 1
ATOM 830 O O . TRP A 1 112 ? -5.772 0.673 -16.289 1.00 94.44 112 TRP A O 1
ATOM 840 N N . LEU A 1 113 ? -4.099 2.034 -15.677 1.00 97.81 113 LEU A N 1
ATOM 841 C CA . LEU A 1 113 ? -3.394 1.945 -16.960 1.00 97.81 113 LEU A CA 1
ATOM 842 C C . LEU A 1 113 ? -2.409 0.775 -16.964 1.00 97.81 113 LEU A C 1
ATOM 844 O O . LEU A 1 113 ? -2.308 0.070 -17.972 1.00 97.81 113 LEU A O 1
ATOM 848 N N . ALA A 1 114 ? -1.744 0.532 -15.831 1.00 98.31 114 ALA A N 1
ATOM 849 C CA . ALA A 1 114 ? -0.839 -0.598 -15.662 1.00 98.31 114 ALA A CA 1
ATOM 850 C C . ALA A 1 114 ? -1.538 -1.933 -15.959 1.00 98.31 114 ALA A C 1
ATOM 852 O O . ALA A 1 114 ? -0.976 -2.774 -16.658 1.00 98.31 114 ALA A O 1
ATOM 853 N N . GLU A 1 115 ? -2.792 -2.097 -15.521 1.00 97.50 115 GLU A N 1
ATOM 854 C CA . GLU A 1 115 ? -3.609 -3.270 -15.843 1.00 97.50 115 GLU A CA 1
ATOM 855 C C . GLU A 1 115 ? -3.774 -3.473 -17.352 1.00 97.50 115 GLU A C 1
ATOM 857 O O . GLU A 1 115 ? -3.553 -4.569 -17.869 1.00 97.50 115 GLU A O 1
ATOM 862 N N . GLN A 1 116 ? -4.120 -2.412 -18.082 1.00 98.19 116 GLN A N 1
ATOM 863 C CA . GLN A 1 116 ? -4.305 -2.483 -19.532 1.00 98.19 116 GLN A CA 1
ATOM 864 C C . GLN A 1 116 ? -3.002 -2.878 -20.234 1.00 98.19 116 GLN A C 1
ATOM 866 O O . GLN A 1 116 ? -3.011 -3.684 -21.167 1.00 98.19 116 GLN A O 1
ATOM 871 N N . SER A 1 117 ? -1.873 -2.343 -19.767 1.00 98.56 117 SER A N 1
ATOM 872 C CA . SER A 1 117 ? -0.545 -2.706 -20.261 1.00 98.56 117 SER A CA 1
ATOM 873 C C . SER A 1 117 ? -0.180 -4.157 -19.943 1.00 98.56 117 SER A C 1
ATOM 875 O O . SER A 1 117 ? 0.294 -4.854 -20.838 1.00 98.56 117 SER A O 1
ATOM 877 N N . ALA A 1 118 ? -0.475 -4.646 -18.735 1.00 98.06 118 ALA A N 1
ATOM 878 C CA . ALA A 1 118 ? -0.249 -6.036 -18.341 1.00 98.06 118 ALA A CA 1
ATOM 879 C C . ALA A 1 118 ? -1.069 -7.014 -19.199 1.00 98.06 118 ALA A C 1
ATOM 881 O O . ALA A 1 118 ? -0.539 -8.006 -19.696 1.00 98.06 118 ALA A O 1
ATOM 882 N N . VAL A 1 119 ? -2.347 -6.708 -19.444 1.00 97.88 119 VAL A N 1
ATOM 883 C CA . VAL A 1 119 ? -3.221 -7.507 -20.318 1.00 97.88 119 VAL A CA 1
ATOM 884 C C . VAL A 1 119 ? -2.708 -7.507 -21.760 1.00 97.88 119 VAL A C 1
ATOM 886 O O . VAL A 1 119 ? -2.657 -8.561 -22.399 1.00 97.88 119 VAL A O 1
ATOM 889 N N . ALA A 1 120 ? -2.298 -6.348 -22.284 1.00 98.12 120 ALA A N 1
ATOM 890 C CA . ALA A 1 120 ? -1.737 -6.245 -23.630 1.00 98.12 120 ALA A CA 1
ATOM 891 C C . ALA A 1 120 ? -0.424 -7.034 -23.770 1.00 98.12 120 ALA A C 1
ATOM 893 O O . ALA A 1 120 ? -0.249 -7.758 -24.752 1.00 98.12 120 ALA A O 1
ATOM 894 N N . ALA A 1 121 ? 0.464 -6.942 -22.778 1.00 98.25 121 ALA A N 1
ATOM 895 C CA . ALA A 1 121 ? 1.704 -7.706 -22.726 1.00 98.25 121 ALA A CA 1
ATOM 896 C C . ALA A 1 121 ? 1.429 -9.217 -22.670 1.00 98.25 121 ALA A C 1
ATOM 898 O O . ALA A 1 121 ? 1.977 -9.963 -23.477 1.00 98.25 121 ALA A O 1
ATOM 899 N N . ALA A 1 122 ? 0.501 -9.663 -21.816 1.00 96.50 122 ALA A N 1
ATOM 900 C CA . ALA A 1 122 ? 0.160 -11.080 -21.662 1.00 96.50 122 ALA A CA 1
ATOM 901 C C . ALA A 1 122 ? -0.502 -11.668 -22.914 1.00 96.50 122 ALA A C 1
ATOM 903 O O . ALA A 1 122 ? -0.356 -12.856 -23.200 1.00 96.50 122 ALA A O 1
ATOM 904 N N . LYS A 1 123 ? -1.228 -10.843 -23.679 1.00 96.69 123 LYS A N 1
ATOM 905 C CA . LYS A 1 123 ? -1.754 -11.224 -24.994 1.00 96.69 123 LYS A CA 1
ATOM 906 C C . LYS A 1 123 ? -0.640 -11.377 -26.031 1.00 96.69 123 LYS A C 1
ATOM 908 O O . LYS A 1 123 ? -0.763 -12.214 -26.922 1.00 96.69 123 LYS A O 1
ATOM 913 N N . SER A 1 124 ? 0.400 -10.552 -25.942 1.00 96.94 124 SER A N 1
ATOM 914 C CA . SER A 1 124 ? 1.546 -10.604 -26.846 1.00 96.94 124 SER A CA 1
ATOM 915 C C . SER A 1 124 ? 2.448 -11.805 -26.573 1.00 96.94 124 SER A C 1
ATOM 917 O O . SER A 1 124 ? 2.840 -12.490 -27.512 1.00 96.94 124 SER A O 1
ATOM 919 N N . ASP A 1 125 ? 2.797 -12.037 -25.311 1.00 96.19 125 ASP A N 1
ATOM 920 C CA . ASP A 1 125 ? 3.560 -13.201 -24.873 1.00 96.19 125 ASP A CA 1
ATOM 921 C C . ASP A 1 125 ? 3.031 -13.677 -23.511 1.00 96.19 125 ASP A C 1
ATOM 923 O O . ASP A 1 125 ? 3.357 -13.103 -22.468 1.00 96.19 125 ASP A O 1
ATOM 927 N N . PRO A 1 126 ? 2.211 -14.738 -23.488 1.00 95.12 126 PRO A N 1
ATOM 928 C CA . PRO A 1 126 ? 1.689 -15.283 -22.246 1.00 95.12 126 PRO A CA 1
ATOM 929 C C . PRO A 1 126 ? 2.762 -15.983 -21.398 1.00 95.12 126 PRO A C 1
ATOM 931 O O . PRO A 1 126 ? 2.485 -16.299 -20.241 1.00 95.12 126 PRO A O 1
ATOM 934 N N . CYS A 1 127 ? 3.953 -16.248 -21.927 1.00 95.94 127 CYS A N 1
ATOM 935 C CA . CYS A 1 127 ? 5.026 -16.923 -21.206 1.00 95.94 127 CYS A CA 1
ATOM 936 C C . CYS A 1 127 ? 6.066 -15.953 -20.631 1.00 95.94 127 CYS A C 1
ATOM 938 O O . CYS A 1 127 ? 7.019 -16.403 -20.001 1.00 95.94 127 CYS A O 1
ATOM 940 N N . ASN A 1 128 ? 5.900 -14.638 -20.814 1.00 96.38 128 ASN A N 1
ATOM 941 C CA . ASN A 1 128 ? 6.855 -13.665 -20.298 1.00 96.38 128 ASN A CA 1
ATOM 942 C C . ASN A 1 128 ? 6.758 -13.549 -18.756 1.00 96.38 128 ASN A C 1
ATOM 944 O O . ASN A 1 128 ? 5.705 -13.153 -18.248 1.00 96.38 128 ASN A O 1
ATOM 948 N N . PRO A 1 129 ? 7.826 -13.859 -17.996 1.00 96.94 129 PRO A N 1
ATOM 949 C CA . PRO A 1 129 ? 7.788 -13.885 -16.530 1.00 96.94 129 PRO A CA 1
ATOM 950 C C . PRO A 1 129 ? 7.531 -12.501 -15.912 1.00 96.94 129 PRO A C 1
ATOM 952 O O . PRO A 1 129 ? 6.719 -12.371 -14.997 1.00 96.94 129 PRO A O 1
ATOM 955 N N . GLN A 1 130 ? 8.132 -11.449 -16.470 1.00 96.56 130 GLN A N 1
ATOM 956 C CA . GLN A 1 130 ? 7.981 -10.072 -15.991 1.00 96.56 130 GLN A CA 1
ATOM 957 C C . GLN A 1 130 ? 6.567 -9.519 -16.241 1.00 96.56 130 GLN A C 1
ATOM 959 O O . GLN A 1 130 ? 5.983 -8.851 -15.388 1.00 96.56 130 GLN A O 1
ATOM 964 N N . THR A 1 131 ? 5.937 -9.894 -17.360 1.00 98.06 131 THR A N 1
ATOM 965 C CA . THR A 1 131 ? 4.507 -9.645 -17.587 1.00 98.06 131 THR A CA 1
ATOM 966 C C . THR A 1 131 ? 3.640 -10.277 -16.496 1.00 98.06 131 THR A C 1
ATOM 968 O O . THR A 1 131 ? 2.686 -9.652 -16.028 1.00 98.06 131 THR A O 1
ATOM 971 N N . ARG A 1 132 ? 3.951 -11.514 -16.080 1.00 98.19 132 ARG A N 1
ATOM 972 C CA . ARG A 1 132 ? 3.211 -12.218 -15.019 1.00 98.19 132 ARG A CA 1
ATOM 973 C C . ARG A 1 132 ? 3.405 -11.543 -13.664 1.00 98.19 132 ARG A C 1
ATOM 975 O O . ARG A 1 132 ? 2.418 -11.349 -12.958 1.00 98.19 132 ARG A O 1
ATOM 982 N N . LEU A 1 133 ? 4.624 -11.107 -13.349 1.00 98.06 133 LEU A N 1
ATOM 983 C CA . LEU A 1 133 ? 4.916 -10.341 -12.136 1.00 98.06 133 LEU A CA 1
ATOM 984 C C . LEU A 1 133 ? 4.123 -9.025 -12.081 1.00 98.06 133 LEU A C 1
ATOM 986 O O . LEU A 1 133 ? 3.465 -8.744 -11.078 1.00 98.06 133 LEU A O 1
ATOM 990 N N . LEU A 1 134 ? 4.129 -8.241 -13.164 1.00 98.25 134 LEU A N 1
ATOM 991 C CA . LEU A 1 134 ? 3.343 -7.007 -13.258 1.00 98.25 134 LEU A CA 1
ATOM 992 C C . LEU A 1 134 ? 1.848 -7.279 -13.047 1.00 98.25 134 LEU A C 1
ATOM 994 O O . LEU A 1 134 ? 1.197 -6.587 -12.264 1.00 98.25 134 LEU A O 1
ATOM 998 N N . TYR A 1 135 ? 1.304 -8.295 -13.725 1.00 98.00 135 TYR A N 1
ATOM 999 C CA . TYR A 1 135 ? -0.102 -8.667 -13.574 1.00 98.00 135 TYR A CA 1
ATOM 1000 C C . TYR A 1 135 ? -0.414 -9.013 -12.114 1.00 98.00 135 TYR A C 1
ATOM 1002 O O . TYR A 1 135 ? -1.417 -8.549 -11.573 1.00 98.00 135 TYR A O 1
ATOM 1010 N N . ALA A 1 136 ? 0.459 -9.783 -11.460 1.00 97.00 136 ALA A N 1
ATOM 1011 C CA . ALA A 1 136 ? 0.300 -10.169 -10.065 1.00 97.00 136 ALA A CA 1
ATOM 1012 C C . ALA A 1 136 ? 0.222 -8.952 -9.130 1.00 97.00 136 ALA A C 1
ATOM 1014 O O . ALA A 1 136 ? -0.701 -8.865 -8.323 1.00 97.00 136 ALA A O 1
ATOM 1015 N N . ARG A 1 137 ? 1.124 -7.976 -9.295 1.00 95.75 137 ARG A N 1
ATOM 1016 C CA . ARG A 1 137 ? 1.152 -6.732 -8.504 1.00 95.75 137 ARG A CA 1
ATOM 1017 C C . ARG A 1 137 ? -0.101 -5.887 -8.693 1.00 95.75 137 ARG A C 1
ATOM 1019 O O . ARG A 1 137 ? -0.698 -5.441 -7.719 1.00 95.75 137 ARG A O 1
ATOM 1026 N N . VAL A 1 138 ? -0.543 -5.715 -9.939 1.00 96.75 138 VAL A N 1
ATOM 1027 C CA . VAL A 1 138 ? -1.779 -4.980 -10.249 1.00 96.75 138 VAL A CA 1
ATOM 1028 C C . VAL A 1 138 ? -3.006 -5.693 -9.673 1.00 96.75 138 VAL A C 1
ATOM 1030 O O . VAL A 1 138 ? -3.908 -5.048 -9.134 1.00 96.75 138 VAL A O 1
ATOM 1033 N N . ALA A 1 139 ? -3.051 -7.024 -9.766 1.00 95.62 139 ALA A N 1
ATOM 1034 C CA . ALA A 1 139 ? -4.125 -7.830 -9.198 1.00 95.62 139 ALA A CA 1
ATOM 1035 C C . ALA A 1 139 ? -4.160 -7.719 -7.668 1.00 95.62 139 ALA A C 1
ATOM 1037 O O . ALA A 1 139 ? -5.224 -7.429 -7.122 1.00 95.62 139 ALA A O 1
ATOM 1038 N N . GLN A 1 140 ? -3.011 -7.852 -7.001 1.00 92.94 140 GLN A N 1
ATOM 1039 C CA . GLN A 1 140 ? -2.875 -7.718 -5.550 1.00 92.94 140 GLN A CA 1
ATOM 1040 C C . GLN A 1 140 ? -3.308 -6.329 -5.083 1.00 92.94 140 GLN A C 1
ATOM 1042 O O . GLN A 1 140 ? -4.141 -6.208 -4.188 1.00 92.94 140 GLN A O 1
ATOM 1047 N N . ALA A 1 141 ? -2.826 -5.281 -5.758 1.00 93.31 141 ALA A N 1
ATOM 1048 C CA . ALA A 1 141 ? -3.210 -3.914 -5.443 1.00 93.31 141 ALA A CA 1
ATOM 1049 C C . ALA A 1 141 ? -4.710 -3.664 -5.621 1.00 93.31 141 ALA A C 1
ATOM 1051 O O . ALA A 1 141 ? -5.268 -2.787 -4.978 1.00 93.31 141 ALA A O 1
ATOM 1052 N N . SER A 1 142 ? -5.373 -4.447 -6.469 1.00 93.88 142 SER A N 1
ATOM 1053 C CA . SER A 1 142 ? -6.810 -4.364 -6.727 1.00 93.88 142 SER A CA 1
ATOM 1054 C C . SER A 1 142 ? -7.624 -5.388 -5.930 1.00 93.88 142 SER A C 1
ATOM 1056 O O . SER A 1 142 ? -8.703 -5.747 -6.388 1.00 93.88 142 SER A O 1
ATOM 1058 N N . SER A 1 143 ? -7.112 -5.928 -4.817 1.00 91.75 143 SER A N 1
ATOM 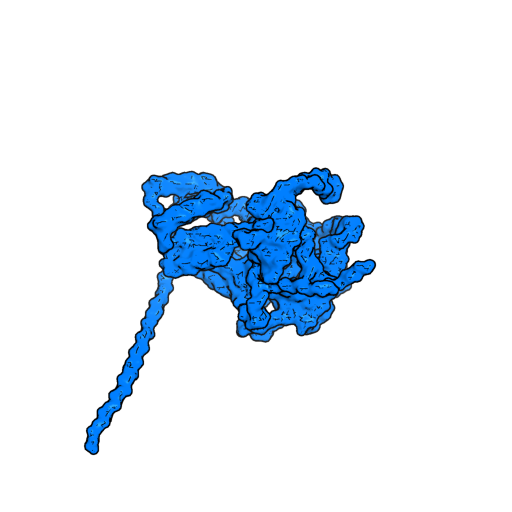1059 C CA . SER A 1 143 ? -7.777 -6.961 -3.997 1.00 91.75 143 SER A CA 1
ATOM 1060 C C . SER A 1 143 ? -8.209 -8.224 -4.768 1.00 91.75 143 SER A C 1
ATOM 1062 O O . SER A 1 143 ? -9.165 -8.903 -4.400 1.00 91.75 143 SER A O 1
ATOM 1064 N N . ARG A 1 144 ? -7.528 -8.566 -5.867 1.00 92.56 144 ARG A N 1
ATOM 1065 C CA . ARG A 1 144 ? -7.700 -9.842 -6.587 1.00 92.56 144 ARG A CA 1
ATOM 1066 C C . ARG A 1 144 ? -6.604 -10.810 -6.160 1.00 92.56 144 ARG A C 1
ATOM 1068 O O . ARG A 1 144 ? -5.676 -11.094 -6.922 1.00 92.56 144 ARG A O 1
ATOM 1075 N N . ASN A 1 145 ? -6.655 -11.230 -4.896 1.00 88.69 145 ASN A N 1
ATOM 1076 C CA . ASN A 1 145 ? -5.553 -11.946 -4.255 1.00 88.69 145 ASN A CA 1
ATOM 1077 C C . ASN A 1 145 ? -5.388 -13.374 -4.799 1.00 88.69 145 ASN A C 1
ATOM 1079 O O . ASN A 1 145 ? -4.259 -13.870 -4.871 1.00 88.69 145 ASN A O 1
ATOM 1083 N N . ALA A 1 146 ? -6.470 -14.025 -5.246 1.00 89.12 146 ALA A N 1
ATOM 1084 C CA . ALA A 1 146 ? -6.387 -15.344 -5.871 1.00 89.12 146 ALA A CA 1
ATOM 1085 C C . ALA A 1 146 ? -5.681 -15.256 -7.232 1.00 89.12 146 ALA A C 1
ATOM 1087 O O . ALA A 1 146 ? -4.736 -16.011 -7.493 1.00 89.12 146 ALA A O 1
ATOM 1088 N N . VAL A 1 147 ? -6.071 -14.280 -8.067 1.00 93.62 147 VAL A N 1
ATOM 1089 C CA . VAL A 1 147 ? -5.374 -13.986 -9.331 1.00 93.62 147 VAL A CA 1
ATOM 1090 C C . VAL A 1 147 ? -3.919 -13.625 -9.067 1.00 93.62 147 VAL A C 1
ATOM 1092 O O . VAL A 1 147 ? -3.033 -14.157 -9.734 1.00 93.62 147 VAL A O 1
ATOM 1095 N N . ALA A 1 148 ? -3.649 -12.750 -8.097 1.00 94.44 148 ALA A N 1
ATOM 1096 C CA . ALA A 1 148 ? -2.293 -12.327 -7.774 1.00 94.44 148 ALA A CA 1
ATOM 1097 C C . ALA A 1 148 ? -1.398 -13.520 -7.426 1.00 94.44 148 ALA A C 1
ATOM 1099 O O . ALA A 1 148 ? -0.359 -13.713 -8.057 1.00 94.44 148 ALA A O 1
ATOM 1100 N N . ARG A 1 149 ? -1.838 -14.381 -6.497 1.00 93.12 149 ARG A N 1
ATOM 1101 C CA . ARG A 1 149 ? -1.110 -15.598 -6.114 1.00 93.12 149 ARG A CA 1
ATOM 1102 C C . ARG A 1 149 ? -0.845 -16.509 -7.309 1.00 93.12 149 ARG A C 1
ATOM 1104 O O . ARG A 1 149 ? 0.264 -17.023 -7.450 1.00 93.12 149 ARG A O 1
ATOM 1111 N N . GLN A 1 150 ? -1.838 -16.700 -8.178 1.00 94.75 150 GLN A N 1
ATOM 1112 C CA . GLN A 1 150 ? -1.663 -17.490 -9.395 1.00 94.75 150 GLN A CA 1
ATOM 1113 C C . GLN A 1 150 ? -0.590 -16.882 -10.310 1.00 94.75 150 GLN A C 1
ATOM 1115 O O . GLN A 1 150 ? 0.281 -17.604 -10.792 1.00 94.75 150 GLN A O 1
ATOM 1120 N N . GLN A 1 151 ? -0.639 -15.570 -10.555 1.00 97.25 151 GLN A N 1
ATOM 1121 C CA . GLN A 1 151 ? 0.307 -14.898 -11.445 1.00 97.25 151 GLN A CA 1
ATOM 1122 C C . GLN A 1 151 ? 1.727 -14.848 -10.858 1.00 97.25 151 GLN A C 1
ATOM 1124 O O . GLN A 1 151 ? 2.673 -15.074 -11.608 1.00 97.25 151 GLN A O 1
ATOM 1129 N N . PHE A 1 152 ? 1.896 -14.662 -9.542 1.00 97.00 152 PHE A N 1
ATOM 1130 C CA . PHE A 1 152 ? 3.200 -14.812 -8.878 1.00 97.00 152 PHE A CA 1
ATOM 1131 C C . PHE A 1 152 ? 3.754 -16.233 -9.045 1.00 97.00 152 PHE A C 1
ATOM 1133 O O . PHE A 1 152 ? 4.926 -16.408 -9.369 1.00 97.00 152 PHE A O 1
ATOM 1140 N N . GLY A 1 153 ? 2.903 -17.253 -8.887 1.00 95.75 153 GLY A N 1
ATOM 1141 C CA . GLY A 1 153 ? 3.273 -18.648 -9.131 1.00 95.75 153 GLY A CA 1
ATOM 1142 C C . GLY A 1 153 ? 3.730 -18.906 -10.568 1.00 95.75 153 GLY A C 1
ATOM 1143 O O . GLY A 1 153 ? 4.741 -19.572 -10.772 1.00 95.75 153 GLY A O 1
ATOM 1144 N N . LEU A 1 154 ? 3.028 -18.349 -11.560 1.00 96.75 154 LEU A N 1
ATOM 1145 C CA . LEU A 1 154 ? 3.420 -18.449 -12.970 1.00 96.75 154 LEU A CA 1
ATOM 1146 C C . LEU A 1 154 ? 4.723 -17.702 -13.264 1.00 96.75 154 LEU A C 1
ATOM 1148 O O . LEU A 1 154 ? 5.570 -18.242 -13.967 1.00 96.75 154 LEU A O 1
ATOM 1152 N N . ALA A 1 155 ? 4.899 -16.494 -12.720 1.00 98.00 155 ALA A N 1
ATOM 1153 C CA . ALA A 1 155 ? 6.134 -15.729 -12.870 1.00 98.00 155 ALA A CA 1
ATOM 1154 C C . ALA A 1 155 ? 7.337 -16.552 -12.388 1.00 98.00 155 ALA A C 1
ATOM 1156 O O . ALA A 1 155 ? 8.273 -16.756 -13.153 1.00 98.00 155 ALA A O 1
ATOM 1157 N N . HIS A 1 156 ? 7.256 -17.119 -11.179 1.00 97.44 156 HIS A N 1
ATOM 1158 C CA . HIS A 1 156 ? 8.310 -17.966 -10.614 1.00 97.44 156 HIS A CA 1
ATOM 1159 C C . HIS A 1 156 ? 8.486 -19.292 -11.363 1.00 97.44 156 HIS A C 1
ATOM 1161 O O . HIS A 1 156 ? 9.603 -19.768 -11.532 1.00 97.44 156 HIS A O 1
ATOM 1167 N N . GLN A 1 157 ? 7.405 -19.902 -11.858 1.00 96.94 157 GLN A N 1
ATOM 1168 C CA . GLN A 1 157 ? 7.513 -21.096 -12.698 1.00 96.94 157 GLN A CA 1
ATOM 1169 C C . GLN A 1 157 ? 8.286 -20.810 -13.994 1.00 96.94 157 GLN A C 1
ATOM 1171 O O . GLN A 1 157 ? 9.010 -21.680 -14.479 1.00 96.94 157 GLN A O 1
ATOM 1176 N N . PHE A 1 158 ? 8.095 -19.630 -14.581 1.00 97.00 158 PHE A N 1
ATOM 1177 C CA . PHE A 1 158 ? 8.749 -19.245 -15.828 1.00 97.00 158 PHE A CA 1
ATOM 1178 C C . PHE A 1 158 ? 10.163 -18.731 -15.589 1.00 97.00 158 PHE A C 1
ATOM 1180 O O . PHE A 1 158 ? 11.026 -18.981 -16.421 1.00 97.00 158 PHE A O 1
ATOM 1187 N N . ASP A 1 159 ? 10.424 -18.083 -14.458 1.00 96.38 159 ASP A N 1
ATOM 1188 C CA . ASP A 1 159 ? 11.750 -17.604 -14.094 1.00 96.38 159 ASP A CA 1
ATOM 1189 C C . ASP A 1 159 ? 12.002 -17.712 -12.578 1.00 96.38 159 ASP A C 1
ATOM 1191 O O . ASP A 1 159 ? 11.716 -16.779 -11.825 1.00 96.38 159 ASP A O 1
ATOM 1195 N N . PRO A 1 160 ? 12.501 -18.866 -12.102 1.00 94.69 160 PRO A N 1
ATOM 1196 C CA . PRO A 1 160 ? 12.763 -19.083 -10.681 1.00 94.69 160 PRO A CA 1
ATOM 1197 C C . PRO A 1 160 ? 14.078 -18.450 -10.198 1.00 94.69 160 PRO A C 1
ATOM 1199 O O . PRO A 1 160 ? 14.318 -18.400 -8.990 1.00 94.69 160 PRO A O 1
ATOM 1202 N N . GLU A 1 161 ? 14.947 -18.020 -11.119 1.00 91.88 161 GLU A N 1
ATOM 1203 C CA . GLU A 1 161 ? 16.259 -17.440 -10.801 1.00 91.88 161 GLU A CA 1
ATOM 1204 C C . GLU A 1 161 ? 16.220 -15.908 -10.734 1.00 91.88 161 GLU A C 1
ATOM 1206 O O . GLU A 1 161 ? 17.104 -15.312 -10.118 1.00 91.88 161 GLU A O 1
ATOM 1211 N N . ASP A 1 162 ? 15.191 -15.270 -11.301 1.00 92.44 162 ASP A N 1
ATOM 1212 C CA . ASP A 1 162 ? 14.972 -13.832 -11.165 1.00 92.44 162 ASP A CA 1
ATOM 1213 C C . ASP A 1 162 ? 14.726 -13.454 -9.684 1.00 92.44 162 ASP A C 1
ATOM 1215 O O . ASP A 1 162 ? 13.788 -13.958 -9.047 1.00 92.44 162 ASP A O 1
ATOM 1219 N N . PRO A 1 163 ? 15.564 -12.577 -9.099 1.00 90.56 163 PRO A N 1
ATOM 1220 C CA . PRO A 1 163 ? 15.526 -12.291 -7.668 1.00 90.56 163 PRO A CA 1
ATOM 1221 C C . PRO A 1 163 ? 14.243 -11.572 -7.237 1.00 90.56 163 PRO A C 1
ATOM 1223 O O . PRO A 1 163 ? 13.736 -11.827 -6.142 1.00 90.56 163 PRO A O 1
ATOM 1226 N N . GLU A 1 164 ? 13.695 -10.701 -8.085 1.00 91.06 164 GLU A N 1
ATOM 1227 C CA . GLU A 1 164 ? 12.482 -9.943 -7.786 1.00 91.06 164 GLU A CA 1
ATOM 1228 C C . GLU A 1 164 ? 11.261 -10.867 -7.792 1.00 91.06 164 GLU A C 1
ATOM 1230 O O . GLU A 1 164 ? 10.439 -10.844 -6.868 1.00 91.06 164 GLU A O 1
ATOM 1235 N N . ILE A 1 165 ? 11.178 -11.737 -8.800 1.00 95.38 165 ILE A N 1
ATOM 1236 C CA . ILE A 1 165 ? 10.129 -12.749 -8.914 1.00 95.38 165 ILE A CA 1
ATOM 1237 C C . ILE A 1 165 ? 10.190 -13.722 -7.741 1.00 95.38 165 ILE A C 1
ATOM 1239 O O . ILE A 1 165 ? 9.152 -14.027 -7.146 1.00 95.38 165 ILE A O 1
ATOM 1243 N N . ARG A 1 166 ? 11.387 -14.198 -7.379 1.00 93.81 166 ARG A N 1
ATOM 1244 C CA . ARG A 1 166 ? 11.556 -15.173 -6.300 1.00 93.81 166 ARG A CA 1
ATOM 1245 C C . ARG A 1 166 ? 11.100 -14.616 -4.954 1.00 93.81 166 ARG A C 1
ATOM 1247 O O . ARG A 1 166 ? 10.357 -15.299 -4.248 1.00 93.81 166 ARG A O 1
ATOM 1254 N N . VAL A 1 167 ? 11.479 -13.380 -4.612 1.00 91.06 167 VAL A N 1
ATOM 1255 C CA . VAL A 1 167 ? 11.030 -12.729 -3.367 1.00 91.06 167 VAL A CA 1
ATOM 1256 C C . VAL A 1 167 ? 9.517 -12.502 -3.383 1.00 91.06 167 VAL A C 1
ATOM 1258 O O . VAL A 1 167 ? 8.843 -12.846 -2.412 1.00 91.06 167 VAL A O 1
ATOM 1261 N N . ALA A 1 168 ? 8.962 -11.991 -4.486 1.00 91.50 168 ALA A N 1
ATOM 1262 C CA . ALA A 1 168 ? 7.526 -11.732 -4.595 1.00 91.50 168 ALA A CA 1
ATOM 1263 C C . ALA A 1 168 ? 6.686 -13.019 -4.491 1.00 91.50 168 ALA A C 1
ATOM 1265 O O . ALA A 1 168 ? 5.673 -13.058 -3.793 1.00 91.50 168 ALA A O 1
ATOM 1266 N N . TRP A 1 169 ? 7.125 -14.105 -5.130 1.00 94.38 169 TRP A N 1
ATOM 1267 C CA . TRP A 1 169 ? 6.485 -15.414 -5.012 1.00 94.38 169 TRP A CA 1
ATOM 1268 C C . TRP A 1 169 ? 6.601 -15.993 -3.600 1.00 94.38 169 TRP A C 1
ATOM 1270 O O . TRP A 1 169 ? 5.606 -16.500 -3.073 1.00 94.38 169 TRP A O 1
ATOM 1280 N N . ALA A 1 170 ? 7.772 -15.884 -2.964 1.00 90.88 170 ALA A N 1
ATOM 1281 C CA . ALA A 1 170 ? 8.008 -16.415 -1.624 1.00 90.88 170 ALA A CA 1
ATOM 1282 C C . ALA A 1 170 ? 7.043 -15.821 -0.583 1.00 90.88 170 ALA A C 1
ATOM 1284 O O . ALA A 1 170 ? 6.598 -16.536 0.313 1.00 90.88 170 ALA A O 1
ATOM 1285 N N . GLN A 1 171 ? 6.634 -14.557 -0.739 1.00 86.00 171 GLN A N 1
ATOM 1286 C CA . GLN A 1 171 ? 5.629 -13.915 0.121 1.00 86.00 171 GLN A CA 1
ATOM 1287 C C . GLN A 1 171 ? 4.239 -14.575 0.039 1.00 86.00 171 GLN A C 1
ATOM 1289 O O . GLN A 1 171 ? 3.455 -14.486 0.982 1.00 86.00 171 GLN A O 1
ATOM 1294 N N . THR A 1 172 ? 3.932 -15.289 -1.048 1.00 86.44 172 THR A N 1
ATOM 1295 C CA . THR A 1 172 ? 2.649 -15.995 -1.229 1.00 86.44 172 THR A CA 1
ATOM 1296 C C . THR A 1 172 ? 2.611 -17.380 -0.577 1.00 86.44 172 THR A C 1
ATOM 1298 O O . THR A 1 172 ? 1.548 -18.004 -0.489 1.00 86.44 172 THR A O 1
ATOM 1301 N N . LEU A 1 173 ? 3.757 -17.892 -0.119 1.00 86.50 173 LEU A N 1
ATOM 1302 C CA . LEU A 1 173 ? 3.859 -19.219 0.485 1.00 86.50 173 LEU A CA 1
ATOM 1303 C C . LEU A 1 173 ? 3.138 -19.290 1.841 1.00 86.50 173 LEU A C 1
ATOM 1305 O O . LEU A 1 173 ? 2.789 -18.262 2.420 1.00 86.50 173 LEU A O 1
ATOM 1309 N N . PRO A 1 174 ? 2.874 -20.486 2.389 1.00 82.38 174 PRO A N 1
ATOM 1310 C CA . PRO A 1 174 ? 2.502 -20.616 3.797 1.00 82.38 174 PRO A CA 1
ATOM 1311 C C . PRO A 1 174 ? 3.563 -19.972 4.699 1.00 82.38 174 PRO A C 1
ATOM 1313 O O . PRO A 1 174 ? 4.752 -20.064 4.396 1.00 82.38 174 PRO A O 1
ATOM 1316 N N . LEU A 1 175 ? 3.147 -19.349 5.808 1.00 78.12 175 LEU A N 1
ATOM 1317 C CA . LEU A 1 175 ? 4.031 -18.605 6.722 1.00 78.12 175 LEU A CA 1
ATOM 1318 C C . LEU A 1 175 ? 5.287 -19.398 7.128 1.00 78.12 175 LEU A C 1
ATOM 1320 O O . LEU A 1 175 ? 6.382 -18.842 7.158 1.00 78.12 175 LEU A O 1
ATOM 1324 N N . GLU A 1 176 ? 5.127 -20.703 7.355 1.00 81.19 176 GLU A N 1
ATOM 1325 C CA . GLU A 1 176 ? 6.192 -21.657 7.697 1.00 81.19 176 GLU A CA 1
ATOM 1326 C C . GLU A 1 176 ? 7.325 -21.728 6.658 1.00 81.19 176 GLU A C 1
ATOM 1328 O O . GLU A 1 176 ? 8.458 -22.047 7.003 1.00 81.19 176 GLU A O 1
ATOM 1333 N N . GLN A 1 177 ? 7.029 -21.430 5.390 1.00 88.38 177 GLN A N 1
ATOM 1334 C CA . GLN A 1 177 ? 7.971 -21.511 4.270 1.00 88.38 177 GLN A CA 1
ATOM 1335 C C . GLN A 1 177 ? 8.492 -20.131 3.841 1.00 88.38 177 GLN A C 1
ATOM 1337 O O . GLN A 1 177 ? 9.627 -20.033 3.375 1.00 88.38 177 GLN A O 1
ATOM 1342 N N . ARG A 1 178 ? 7.697 -19.059 4.024 1.00 88.06 178 ARG A N 1
ATOM 1343 C CA . ARG A 1 178 ? 8.025 -17.692 3.558 1.00 88.06 178 ARG A CA 1
ATOM 1344 C C . ARG A 1 178 ? 9.414 -17.248 4.006 1.00 88.06 178 ARG A C 1
ATOM 1346 O O . ARG A 1 178 ? 10.222 -16.815 3.191 1.00 88.06 178 ARG A O 1
ATOM 1353 N N . GLY A 1 179 ? 9.688 -17.358 5.308 1.00 87.56 179 GLY A N 1
ATOM 1354 C CA . GLY A 1 179 ? 10.921 -16.839 5.899 1.00 87.56 179 GLY A CA 1
ATOM 1355 C C . GLY A 1 179 ? 12.178 -17.544 5.386 1.00 87.56 179 GLY A C 1
ATOM 1356 O O . GLY A 1 179 ? 13.164 -16.880 5.075 1.00 87.56 179 GLY A O 1
ATOM 1357 N N . THR A 1 180 ? 12.131 -18.870 5.236 1.00 91.94 180 THR A N 1
ATOM 1358 C CA . THR A 1 180 ? 13.245 -19.651 4.678 1.00 91.94 180 THR A CA 1
ATOM 1359 C C . THR A 1 180 ? 13.487 -19.319 3.210 1.00 91.94 180 THR A C 1
ATOM 1361 O O . THR A 1 180 ? 14.639 -19.151 2.810 1.00 91.94 180 THR A O 1
ATOM 1364 N N . GLU A 1 181 ? 12.427 -19.182 2.411 1.00 92.25 181 GLU A N 1
ATOM 1365 C CA . GLU A 1 181 ? 12.602 -18.883 0.989 1.00 92.25 181 GLU A CA 1
ATOM 1366 C C . GLU A 1 181 ? 13.075 -17.461 0.727 1.00 92.25 181 GLU A C 1
ATOM 1368 O O . GLU A 1 181 ? 13.965 -17.265 -0.102 1.00 92.25 181 GLU A O 1
ATOM 1373 N N . VAL A 1 182 ? 12.567 -16.474 1.469 1.00 91.19 182 VAL A N 1
ATOM 1374 C CA . VAL A 1 182 ? 13.081 -15.106 1.363 1.00 91.19 182 VAL A CA 1
ATOM 1375 C C . VAL A 1 182 ? 14.539 -15.051 1.808 1.00 91.19 182 VAL A C 1
ATOM 1377 O O . VAL A 1 182 ? 15.363 -14.523 1.075 1.00 91.19 182 VAL A O 1
ATOM 1380 N N . GLU A 1 183 ? 14.921 -15.664 2.930 1.00 91.62 183 GLU A N 1
ATOM 1381 C CA . GLU A 1 183 ? 16.333 -15.714 3.339 1.00 91.62 183 GLU A CA 1
ATOM 1382 C C . GLU A 1 183 ? 17.236 -16.350 2.270 1.00 91.62 183 GLU A C 1
ATOM 1384 O O . GLU A 1 183 ? 18.317 -15.832 1.981 1.00 91.62 183 GLU A O 1
ATOM 1389 N N . SER A 1 184 ? 16.780 -17.437 1.644 1.00 92.38 184 SER A N 1
ATOM 1390 C CA . SER A 1 184 ? 17.509 -18.076 0.551 1.00 92.38 184 SER A CA 1
ATOM 1391 C C . SER A 1 184 ? 17.609 -17.172 -0.683 1.00 92.38 184 SER A C 1
ATOM 1393 O O . SER A 1 184 ? 18.679 -17.098 -1.288 1.00 92.38 184 SER A O 1
ATOM 1395 N N . ALA A 1 185 ? 16.546 -16.452 -1.048 1.00 90.00 185 ALA A N 1
ATOM 1396 C CA . ALA A 1 185 ? 16.559 -15.489 -2.152 1.00 90.00 185 ALA A CA 1
ATOM 1397 C C . ALA A 1 185 ? 17.522 -14.318 -1.898 1.00 90.00 185 ALA A C 1
ATOM 1399 O O . ALA A 1 185 ? 18.226 -13.886 -2.805 1.00 90.00 185 ALA A O 1
ATOM 1400 N N . LEU A 1 186 ? 17.627 -13.865 -0.648 1.00 89.62 186 LEU A N 1
ATOM 1401 C CA . LEU A 1 186 ? 18.527 -12.783 -0.237 1.00 89.62 186 LEU A CA 1
ATOM 1402 C C . LEU A 1 186 ? 19.998 -13.217 -0.085 1.00 89.62 186 LEU A C 1
ATOM 1404 O O . LEU A 1 186 ? 20.847 -12.385 0.242 1.00 89.62 186 LEU A O 1
ATOM 1408 N N . SER A 1 187 ? 20.316 -14.505 -0.269 1.00 88.44 187 SER A N 1
ATOM 1409 C CA . SER A 1 187 ? 21.699 -15.009 -0.216 1.00 88.44 187 SER A CA 1
ATOM 1410 C C . SER A 1 187 ? 22.501 -14.709 -1.487 1.00 88.44 187 SER A C 1
ATOM 1412 O O . SER A 1 187 ? 23.733 -14.759 -1.475 1.00 88.44 187 SER A O 1
ATOM 1414 N N . THR A 1 188 ? 21.807 -14.357 -2.568 1.00 86.00 188 THR A N 1
ATOM 1415 C CA . THR A 1 188 ? 22.378 -13.936 -3.846 1.00 86.00 188 THR A CA 1
ATOM 1416 C C . THR A 1 188 ? 22.152 -12.440 -4.067 1.00 86.00 188 THR A C 1
ATOM 1418 O O . THR A 1 188 ? 21.165 -11.901 -3.565 1.00 86.00 188 THR A O 1
ATOM 1421 N N . PRO A 1 189 ? 23.031 -11.749 -4.818 1.00 86.50 189 PRO A N 1
ATOM 1422 C CA . PRO A 1 189 ? 22.788 -10.366 -5.224 1.00 86.50 189 PRO A CA 1
ATOM 1423 C C . PRO A 1 189 ? 21.435 -10.229 -5.933 1.00 86.50 189 PRO A C 1
ATOM 1425 O O . PRO A 1 189 ? 21.168 -10.951 -6.889 1.00 86.50 189 PRO A O 1
ATOM 1428 N N . SER A 1 190 ? 20.588 -9.322 -5.451 1.00 85.88 190 SER A N 1
ATOM 1429 C CA . SER A 1 190 ? 19.206 -9.133 -5.919 1.00 85.88 190 SER A CA 1
ATOM 1430 C C . SER A 1 190 ? 18.966 -7.771 -6.572 1.00 85.88 190 SER A C 1
ATOM 1432 O O . SER A 1 190 ? 17.861 -7.485 -7.015 1.00 85.88 190 SER A O 1
ATOM 1434 N N . GLY A 1 191 ? 19.982 -6.904 -6.596 1.00 87.12 191 GLY A N 1
ATOM 1435 C CA . GLY A 1 191 ? 19.833 -5.493 -6.947 1.00 87.12 191 GLY A CA 1
ATOM 1436 C C . GLY A 1 191 ? 19.164 -4.661 -5.857 1.00 87.12 191 GLY A C 1
ATOM 1437 O O . GLY A 1 191 ? 18.910 -3.480 -6.079 1.00 87.12 191 GLY A O 1
ATOM 1438 N N . GLU A 1 192 ? 18.893 -5.242 -4.682 1.00 87.56 192 GLU A N 1
ATOM 1439 C CA . GLU A 1 192 ? 18.316 -4.523 -3.553 1.00 87.56 192 GLU A CA 1
ATOM 1440 C C . GLU A 1 192 ? 19.328 -3.638 -2.823 1.00 87.56 192 GLU A C 1
ATOM 1442 O O . GLU A 1 192 ? 20.466 -4.039 -2.571 1.00 87.56 192 GLU A O 1
ATOM 1447 N N . ASP A 1 193 ? 18.913 -2.419 -2.458 1.00 82.88 193 ASP A N 1
ATOM 1448 C CA . ASP A 1 193 ? 19.760 -1.543 -1.650 1.00 82.88 193 ASP A CA 1
ATOM 1449 C C . ASP A 1 193 ? 19.893 -2.077 -0.211 1.00 82.88 193 ASP A C 1
ATOM 1451 O O . ASP A 1 193 ? 19.104 -2.898 0.263 1.00 82.88 193 ASP A O 1
ATOM 1455 N N . ALA A 1 194 ? 20.906 -1.602 0.516 1.00 82.38 194 ALA A N 1
ATOM 1456 C CA . ALA A 1 194 ? 21.216 -2.112 1.849 1.00 82.38 194 ALA A CA 1
ATOM 1457 C C . ALA A 1 194 ? 20.075 -1.928 2.869 1.00 82.38 194 ALA A C 1
ATOM 1459 O O . ALA A 1 194 ? 19.941 -2.755 3.776 1.00 82.38 194 ALA A O 1
ATOM 1460 N N . ALA A 1 195 ? 19.269 -0.868 2.744 1.00 81.06 195 ALA A N 1
ATOM 1461 C CA . ALA A 1 195 ? 18.142 -0.629 3.637 1.00 81.06 195 ALA A CA 1
ATOM 1462 C C . ALA A 1 195 ? 17.017 -1.628 3.343 1.00 81.06 195 ALA A C 1
ATOM 1464 O O . ALA A 1 195 ? 16.561 -2.311 4.261 1.00 81.06 195 ALA A O 1
ATOM 1465 N N . THR A 1 196 ? 16.659 -1.796 2.069 1.00 82.31 196 THR A N 1
ATOM 1466 C CA . THR A 1 196 ? 15.646 -2.763 1.623 1.00 82.31 196 THR A CA 1
ATOM 1467 C C . THR A 1 196 ? 16.047 -4.200 1.974 1.00 82.31 196 THR A C 1
ATOM 1469 O O . THR A 1 196 ? 15.262 -4.940 2.566 1.00 82.31 196 THR A O 1
ATOM 1472 N N . MET A 1 197 ? 17.311 -4.577 1.756 1.00 83.94 197 MET A N 1
ATOM 1473 C CA . MET A 1 197 ? 17.858 -5.868 2.201 1.00 83.94 197 MET A CA 1
ATOM 1474 C C . MET A 1 197 ? 17.764 -6.063 3.720 1.00 83.94 197 MET A C 1
ATOM 1476 O O . MET A 1 197 ? 17.541 -7.177 4.199 1.00 83.94 197 MET A O 1
ATOM 1480 N N . GLY A 1 198 ? 17.965 -4.994 4.495 1.00 82.50 198 GLY A N 1
ATOM 1481 C CA . GLY A 1 198 ? 17.814 -5.007 5.947 1.00 82.50 198 GLY A CA 1
ATOM 1482 C C . GLY A 1 198 ? 16.377 -5.297 6.379 1.00 82.50 198 GLY A C 1
ATOM 1483 O O . GLY A 1 198 ? 16.173 -6.142 7.254 1.00 82.50 198 GLY A O 1
ATOM 1484 N N . VAL A 1 199 ? 15.405 -4.651 5.728 1.00 81.31 199 VAL A N 1
ATOM 1485 C CA . VAL A 1 199 ? 13.967 -4.864 5.957 1.00 81.31 199 VAL A CA 1
ATOM 1486 C C . VAL A 1 199 ? 13.582 -6.303 5.626 1.00 81.31 199 VAL A C 1
ATOM 1488 O O . VAL A 1 199 ? 13.117 -7.015 6.513 1.00 81.31 199 VAL A O 1
ATOM 1491 N N . LEU A 1 200 ? 13.878 -6.774 4.410 1.00 84.69 200 LEU A N 1
ATOM 1492 C CA . LEU A 1 200 ? 13.513 -8.124 3.966 1.00 84.69 200 LEU A CA 1
ATOM 1493 C C . LEU A 1 200 ? 14.143 -9.217 4.846 1.00 84.69 200 LEU A C 1
ATOM 1495 O O . LEU A 1 200 ? 13.501 -10.218 5.161 1.00 84.69 200 LEU A O 1
ATOM 1499 N N . ARG A 1 201 ? 15.386 -9.024 5.313 1.00 86.44 201 ARG A N 1
ATOM 1500 C CA . ARG A 1 201 ? 16.020 -9.953 6.264 1.00 86.44 201 ARG A CA 1
ATOM 1501 C C . ARG A 1 201 ? 15.331 -9.924 7.631 1.00 86.44 201 ARG A C 1
ATOM 1503 O O . ARG A 1 201 ? 15.175 -10.971 8.253 1.00 86.44 201 ARG A O 1
ATOM 1510 N N . GLY A 1 202 ? 14.932 -8.744 8.106 1.00 79.75 202 GLY A N 1
ATOM 1511 C CA . GLY A 1 202 ? 14.157 -8.596 9.338 1.00 79.75 202 GLY A CA 1
ATOM 1512 C C . GLY A 1 202 ? 12.809 -9.318 9.265 1.00 79.75 202 GLY A C 1
ATOM 1513 O O . GLY A 1 202 ? 12.445 -10.032 10.200 1.00 79.75 202 GLY A O 1
ATOM 1514 N N . GLU A 1 203 ? 12.110 -9.195 8.138 1.00 79.69 203 GLU A N 1
ATOM 1515 C CA . GLU A 1 203 ? 10.849 -9.893 7.873 1.00 79.69 203 GLU A CA 1
ATOM 1516 C C . GLU A 1 203 ? 11.030 -11.408 7.793 1.00 79.69 203 GLU A C 1
ATOM 1518 O O . GLU A 1 203 ? 10.299 -12.142 8.455 1.00 79.69 203 GLU A O 1
ATOM 1523 N N . ALA A 1 204 ? 12.045 -11.885 7.067 1.00 85.19 204 ALA A N 1
ATOM 1524 C CA . ALA A 1 204 ? 12.348 -13.308 6.961 1.00 85.19 204 ALA A CA 1
ATOM 1525 C C . ALA A 1 204 ? 12.616 -13.947 8.335 1.00 85.19 204 ALA A C 1
ATOM 1527 O O . ALA A 1 204 ? 12.047 -14.991 8.660 1.00 85.19 204 ALA A O 1
ATOM 1528 N N . GLU A 1 205 ? 13.432 -13.301 9.176 1.00 83.12 205 GLU A N 1
ATOM 1529 C CA . GLU A 1 205 ? 13.667 -13.736 10.559 1.00 83.12 205 GLU A CA 1
ATOM 1530 C C . GLU A 1 205 ? 12.376 -13.782 11.375 1.00 83.12 205 GLU A C 1
ATOM 1532 O O . GLU A 1 205 ? 12.112 -14.750 12.094 1.00 83.12 205 GLU A O 1
ATOM 1537 N N . ARG A 1 206 ? 11.544 -12.748 11.246 1.00 76.88 206 ARG A N 1
ATOM 1538 C CA . ARG A 1 206 ? 10.267 -12.672 11.947 1.00 76.88 206 ARG A CA 1
ATOM 1539 C C . ARG A 1 206 ? 9.311 -13.784 11.504 1.00 76.88 206 ARG A C 1
ATOM 1541 O O . ARG A 1 206 ? 8.749 -14.461 12.363 1.00 76.88 206 ARG A O 1
ATOM 1548 N N . TRP A 1 207 ? 9.161 -14.035 10.205 1.00 80.06 207 TRP A N 1
ATOM 1549 C CA . TRP A 1 207 ? 8.316 -15.118 9.693 1.00 80.06 207 TRP A CA 1
ATOM 1550 C C . TRP A 1 207 ? 8.817 -16.500 10.105 1.00 80.06 207 TRP A C 1
ATOM 1552 O O . TRP A 1 207 ? 7.997 -17.323 10.495 1.00 80.06 207 TRP A O 1
ATOM 1562 N N . LYS A 1 208 ? 10.135 -16.752 10.118 1.00 82.38 208 LYS A N 1
ATOM 1563 C CA . LYS A 1 208 ? 10.694 -18.013 10.648 1.00 82.38 208 LYS A CA 1
ATOM 1564 C C . LYS A 1 208 ? 10.310 -18.228 12.114 1.00 82.38 208 LYS A C 1
ATOM 1566 O O . LYS A 1 208 ? 9.909 -19.327 12.492 1.00 82.38 208 LYS A O 1
ATOM 1571 N N . LYS A 1 209 ? 10.393 -17.177 12.942 1.00 77.25 209 LYS A N 1
ATOM 1572 C CA . LYS A 1 209 ? 9.992 -17.241 14.358 1.00 77.25 209 LYS A CA 1
ATOM 1573 C C . LYS A 1 209 ? 8.492 -17.504 14.522 1.00 77.25 209 LYS A C 1
ATOM 1575 O O . LYS A 1 209 ? 8.121 -18.288 15.390 1.00 77.25 209 LYS A O 1
ATOM 1580 N N . LEU A 1 210 ? 7.650 -16.872 13.703 1.00 73.50 210 LEU A N 1
ATOM 1581 C CA . LEU A 1 210 ? 6.191 -17.015 13.769 1.00 73.50 210 LEU A CA 1
ATOM 1582 C C . LEU A 1 210 ? 5.686 -18.338 13.180 1.00 73.50 210 LEU A C 1
ATOM 1584 O O . LEU A 1 210 ? 4.787 -18.940 13.752 1.00 73.50 210 LEU A O 1
ATOM 1588 N N . GLY A 1 211 ? 6.279 -18.826 12.089 1.00 74.19 211 GLY A N 1
ATOM 1589 C CA . GLY A 1 211 ? 5.924 -20.107 11.471 1.00 74.19 211 GLY A CA 1
ATOM 1590 C C . GLY A 1 211 ? 6.174 -21.312 12.384 1.00 74.19 211 GLY A C 1
ATOM 1591 O O . GLY A 1 211 ? 5.524 -22.338 12.244 1.00 74.19 211 GLY A O 1
ATOM 1592 N N . GLY A 1 212 ? 7.064 -21.184 13.373 1.00 69.75 212 GLY A N 1
ATOM 1593 C CA . GLY A 1 212 ? 7.246 -22.196 14.418 1.00 69.75 212 GLY A CA 1
ATOM 1594 C C . GLY A 1 212 ? 6.152 -22.212 15.495 1.00 69.75 212 GLY A C 1
ATOM 1595 O O . GLY A 1 212 ? 6.230 -23.023 16.419 1.00 69.75 212 GLY A O 1
ATOM 1596 N N . GLN A 1 213 ? 5.169 -21.309 15.433 1.00 70.31 213 GLN A N 1
ATOM 1597 C CA . GLN A 1 213 ? 4.123 -21.163 16.445 1.00 70.31 213 GLN A CA 1
ATOM 1598 C C . GLN A 1 213 ? 2.774 -21.690 15.943 1.00 70.31 213 GLN A C 1
ATOM 1600 O O . GLN A 1 213 ? 2.494 -21.634 14.747 1.00 70.31 213 GLN A O 1
ATOM 1605 N N . PRO A 1 214 ? 1.896 -22.178 16.841 1.00 68.81 214 PRO A N 1
ATOM 1606 C CA . PRO A 1 214 ? 0.543 -22.563 16.460 1.00 68.81 214 PRO A CA 1
ATOM 1607 C C . PRO A 1 214 ? -0.212 -21.390 15.829 1.00 68.81 214 PRO A C 1
ATOM 1609 O O . PRO A 1 214 ? -0.181 -20.281 16.365 1.00 68.81 214 PRO A O 1
ATOM 1612 N N . VAL A 1 215 ? -0.942 -21.655 14.744 1.00 67.00 215 VAL A N 1
ATOM 1613 C CA . VAL A 1 215 ? -1.849 -20.679 14.130 1.00 67.00 215 VAL A CA 1
ATOM 1614 C C . VAL A 1 215 ? -2.942 -20.307 15.130 1.00 67.00 215 VAL A C 1
ATOM 1616 O O . VAL A 1 215 ? -3.689 -21.166 15.603 1.00 67.00 215 VAL A O 1
ATOM 1619 N N . ARG A 1 216 ? -3.042 -19.015 15.438 1.00 73.88 216 ARG A N 1
ATOM 1620 C CA . ARG A 1 216 ? -4.058 -18.434 16.318 1.00 73.88 216 ARG A CA 1
ATOM 1621 C C . ARG A 1 216 ? -4.774 -17.340 15.537 1.00 73.88 216 ARG A C 1
ATOM 1623 O O . ARG A 1 216 ? -4.143 -16.388 15.097 1.00 73.88 216 ARG A O 1
ATOM 1630 N N . ALA A 1 217 ? -6.064 -17.542 15.300 1.00 69.94 217 ALA A N 1
ATOM 1631 C CA . ALA A 1 217 ? -6.829 -16.808 14.296 1.00 69.94 217 ALA A CA 1
ATOM 1632 C C . ALA A 1 217 ? -7.866 -15.851 14.910 1.00 69.94 217 ALA A C 1
ATOM 1634 O O . ALA A 1 217 ? -8.903 -15.670 14.294 1.00 69.94 217 ALA A O 1
ATOM 1635 N N . CYS A 1 218 ? -7.644 -15.336 16.131 1.00 89.25 218 CYS A N 1
ATOM 1636 C CA . CYS A 1 218 ? -8.507 -14.379 16.854 1.00 89.25 218 CYS A CA 1
ATOM 1637 C C . CYS A 1 218 ? -10.007 -14.514 16.507 1.00 89.25 218 CYS A C 1
ATOM 1639 O O . CYS A 1 218 ? -10.629 -13.613 15.940 1.00 89.25 218 CYS A O 1
ATOM 1641 N N . LYS A 1 219 ? -10.567 -15.703 16.750 1.00 88.94 219 LYS A N 1
ATOM 1642 C CA . LYS A 1 219 ? -11.863 -16.126 16.202 1.00 88.94 219 LYS A CA 1
ATOM 1643 C C . LYS A 1 219 ? -13.008 -15.561 17.020 1.00 88.94 219 LYS A C 1
ATOM 1645 O O . LYS A 1 219 ? -12.929 -15.563 18.247 1.00 88.94 219 LYS A O 1
ATOM 1650 N N . LEU A 1 220 ? -14.100 -15.175 16.363 1.00 90.25 220 LEU A N 1
ATOM 1651 C CA . LEU A 1 220 ? -15.328 -14.783 17.052 1.00 90.25 220 LEU A CA 1
ATOM 1652 C C . LEU A 1 220 ? -15.933 -15.992 17.789 1.00 90.25 220 LEU A C 1
ATOM 1654 O O . LEU A 1 220 ? -16.300 -16.988 17.163 1.00 90.25 220 LEU A O 1
ATOM 1658 N N . THR A 1 221 ? -16.051 -15.908 19.115 1.00 91.12 221 THR A N 1
ATOM 1659 C CA . THR A 1 221 ? -16.595 -16.985 19.965 1.00 91.12 221 THR A CA 1
ATOM 1660 C C . THR A 1 221 ? -17.899 -16.611 20.659 1.00 91.12 221 THR A C 1
ATOM 1662 O O . THR A 1 221 ? -18.676 -17.503 21.004 1.00 91.12 221 THR A O 1
ATOM 1665 N N . ALA A 1 222 ? -18.181 -15.317 20.843 1.00 90.62 222 ALA A N 1
ATOM 1666 C CA . ALA A 1 222 ? -19.468 -14.847 21.344 1.00 90.62 222 ALA A CA 1
ATOM 1667 C C . ALA A 1 222 ? -19.868 -13.485 20.759 1.00 90.62 222 ALA A C 1
ATOM 1669 O O . ALA A 1 222 ? -19.029 -12.662 20.393 1.00 90.62 222 ALA A O 1
ATOM 1670 N N . GLY A 1 223 ? -21.181 -13.249 20.710 1.00 87.19 223 GLY A N 1
ATOM 1671 C CA . GLY A 1 223 ? -21.780 -12.132 19.981 1.00 87.19 223 GLY A CA 1
ATOM 1672 C C . GLY A 1 223 ? -22.139 -12.515 18.543 1.00 87.19 223 GLY A C 1
ATOM 1673 O O . GLY A 1 223 ? -21.894 -13.633 18.097 1.00 87.19 223 GLY A O 1
ATOM 1674 N N . ALA A 1 224 ? -22.771 -11.589 17.830 1.00 85.06 224 ALA A N 1
ATOM 1675 C CA . ALA A 1 224 ? -23.092 -11.730 16.417 1.00 85.06 224 ALA A CA 1
ATOM 1676 C C . ALA A 1 224 ? -23.018 -10.356 15.751 1.00 85.06 224 ALA A C 1
ATOM 1678 O O . ALA A 1 224 ? -23.331 -9.345 16.383 1.00 85.06 224 ALA A O 1
ATOM 1679 N N . ALA A 1 225 ? -22.617 -10.329 14.482 1.00 82.88 225 ALA A N 1
ATOM 1680 C CA . ALA A 1 225 ? -22.702 -9.121 13.678 1.00 82.88 225 ALA A CA 1
ATOM 1681 C C . ALA A 1 225 ? -24.185 -8.760 13.403 1.00 82.88 225 ALA A C 1
ATOM 1683 O O . ALA A 1 225 ? -24.997 -9.668 13.200 1.00 82.88 225 ALA A O 1
ATOM 1684 N N . PRO A 1 226 ? -24.553 -7.465 13.362 1.00 88.19 226 PRO A N 1
ATOM 1685 C CA . PRO A 1 226 ? -23.671 -6.316 13.539 1.00 88.19 226 PRO A CA 1
ATOM 1686 C C . PRO A 1 226 ? -23.294 -6.063 15.008 1.00 88.19 226 PRO A C 1
ATOM 1688 O O . PRO A 1 226 ? -24.150 -6.042 15.891 1.00 88.19 226 PRO A O 1
ATOM 1691 N N . GLY A 1 227 ? -22.005 -5.830 15.258 1.00 89.69 227 GLY A N 1
ATOM 1692 C CA . GLY A 1 227 ? -21.513 -5.280 16.521 1.00 89.69 227 GLY A CA 1
ATOM 1693 C C . GLY A 1 227 ? -21.431 -3.756 16.446 1.00 89.69 227 GLY A C 1
ATOM 1694 O O . GLY A 1 227 ? -21.027 -3.222 15.418 1.00 89.69 227 GLY A O 1
ATOM 1695 N N . GLU A 1 228 ? -21.789 -3.055 17.522 1.00 92.75 228 GLU A N 1
ATOM 1696 C CA . GLU A 1 228 ? -21.625 -1.598 17.632 1.00 92.75 228 GLU A CA 1
ATOM 1697 C C . GLU A 1 228 ? -20.638 -1.238 18.745 1.00 92.75 228 GLU A C 1
ATOM 1699 O O . GLU A 1 228 ? -20.663 -1.815 19.838 1.00 92.75 228 GLU A O 1
ATOM 1704 N N . VAL A 1 229 ? -19.793 -0.244 18.474 1.00 93.00 229 VAL A N 1
ATOM 1705 C CA . VAL A 1 229 ? -18.790 0.273 19.404 1.00 93.00 229 VAL A CA 1
ATOM 1706 C C . VAL A 1 229 ? -18.805 1.795 19.352 1.00 93.00 229 VAL A C 1
ATOM 1708 O O . VAL A 1 229 ? -18.752 2.391 18.280 1.00 93.00 229 VAL A O 1
ATOM 1711 N N . ASN A 1 230 ? -18.870 2.445 20.512 1.00 93.44 230 ASN A N 1
ATOM 1712 C CA . ASN A 1 230 ? -18.724 3.897 20.577 1.00 93.44 230 ASN A CA 1
ATOM 1713 C C . ASN A 1 230 ? -17.236 4.253 20.577 1.00 93.44 230 ASN A C 1
ATOM 1715 O O . ASN A 1 230 ? -16.464 3.650 21.327 1.00 93.44 230 ASN A O 1
ATOM 1719 N N . PHE A 1 231 ? -16.841 5.263 19.804 1.00 90.88 231 PHE A N 1
ATOM 1720 C CA . PHE A 1 231 ? -15.491 5.797 19.909 1.00 90.88 231 PHE A CA 1
ATOM 1721 C C . PHE A 1 231 ? -15.324 6.592 21.198 1.00 90.88 231 PHE A C 1
ATOM 1723 O O . PHE A 1 231 ? -16.178 7.386 21.608 1.00 90.88 231 PHE A O 1
ATOM 1730 N N . ILE A 1 232 ? -14.152 6.429 21.789 1.00 90.88 232 ILE A N 1
ATOM 1731 C CA . ILE A 1 232 ? -13.628 7.304 22.825 1.00 90.88 232 ILE A CA 1
ATOM 1732 C C . ILE A 1 232 ? -12.759 8.387 22.185 1.00 90.88 232 ILE A C 1
ATOM 1734 O O . ILE A 1 232 ? -12.221 8.229 21.090 1.00 90.88 232 ILE A O 1
ATOM 1738 N N . LYS A 1 233 ? -12.618 9.510 22.888 1.00 86.50 233 LYS A N 1
ATOM 1739 C CA . LYS A 1 233 ? -11.633 10.530 22.530 1.00 86.50 233 LYS A CA 1
ATOM 1740 C C . LYS A 1 233 ? -10.304 10.183 23.178 1.00 86.50 233 LYS A C 1
ATOM 1742 O O . LYS A 1 233 ? -10.284 9.940 24.388 1.00 86.50 233 LYS A O 1
ATOM 1747 N N . LEU A 1 234 ? -9.240 10.232 22.390 1.00 85.62 234 LEU A N 1
ATOM 1748 C CA . LEU A 1 234 ? -7.865 10.199 22.868 1.00 85.62 234 LEU A CA 1
ATOM 1749 C C . LEU A 1 234 ? -7.322 11.628 22.862 1.00 85.62 234 LEU A C 1
ATOM 1751 O O . LEU A 1 234 ? -7.431 12.348 21.862 1.00 85.62 234 LEU A O 1
ATOM 1755 N N . ALA A 1 235 ? -6.838 12.071 24.015 1.00 80.50 235 ALA A N 1
ATOM 1756 C CA . ALA A 1 235 ? -6.306 13.405 24.226 1.00 80.50 235 ALA A CA 1
ATOM 1757 C C . ALA A 1 235 ? -4.791 13.424 24.000 1.00 80.50 235 ALA A C 1
ATOM 1759 O O . ALA A 1 235 ? -4.054 12.574 24.484 1.00 80.50 235 ALA A O 1
ATOM 1760 N N . GLY A 1 236 ? -4.323 14.443 23.287 1.00 70.50 236 GLY A N 1
ATOM 1761 C CA . GLY A 1 236 ? -2.907 14.742 23.144 1.00 70.50 236 GLY A CA 1
ATOM 1762 C C . GLY A 1 236 ? -2.447 15.833 24.106 1.00 70.50 236 GLY A C 1
ATOM 1763 O O . GLY A 1 236 ? -3.059 16.125 25.140 1.00 70.50 236 GLY A O 1
ATOM 1764 N N . TYR A 1 237 ? -1.360 16.498 23.722 1.00 64.75 237 TYR A N 1
ATOM 1765 C CA . TYR A 1 237 ? -0.815 17.632 24.458 1.00 64.75 237 TYR A CA 1
ATOM 1766 C C . TYR A 1 237 ? -1.869 18.729 24.708 1.00 64.75 237 TYR A C 1
ATOM 1768 O O . TYR A 1 237 ? -2.673 19.058 23.835 1.00 64.75 237 TYR A O 1
ATOM 1776 N N . ALA A 1 238 ? -1.849 19.305 25.915 1.00 64.81 238 ALA A N 1
ATOM 1777 C CA . ALA A 1 238 ? -2.769 20.353 26.373 1.00 64.81 238 ALA A CA 1
ATOM 1778 C C . ALA A 1 238 ? -4.273 19.993 26.320 1.00 64.81 238 ALA A C 1
ATOM 1780 O O . ALA A 1 238 ? -5.122 20.880 26.364 1.00 64.81 238 ALA A O 1
ATOM 1781 N N . GLY A 1 239 ? -4.619 18.700 26.269 1.00 65.31 239 GLY A N 1
ATOM 1782 C CA . GLY A 1 239 ? -6.010 18.236 26.319 1.00 65.31 239 GLY A CA 1
ATOM 1783 C C . GLY A 1 239 ? -6.778 18.389 25.003 1.00 65.31 239 GLY A C 1
ATOM 1784 O O . GLY A 1 239 ? -7.993 18.183 24.980 1.00 65.31 239 GLY A O 1
ATOM 1785 N N . HIS A 1 240 ? -6.099 18.734 23.905 1.00 67.81 240 HIS A N 1
ATOM 1786 C CA . HIS A 1 240 ? -6.706 18.706 22.578 1.00 67.81 240 HIS A CA 1
ATOM 1787 C C . HIS A 1 240 ? -6.980 17.261 22.155 1.00 67.81 240 HIS A C 1
ATOM 1789 O O . HIS A 1 240 ? -6.177 16.368 22.417 1.00 67.81 240 HIS A O 1
ATOM 1795 N N . MET A 1 241 ? -8.121 17.026 21.502 1.00 71.81 241 MET A N 1
ATOM 1796 C CA . MET A 1 241 ? -8.398 15.732 20.880 1.00 71.81 241 MET A CA 1
ATOM 1797 C C . MET A 1 241 ? -7.314 15.460 19.835 1.00 71.81 241 MET A C 1
ATOM 1799 O O . MET A 1 241 ? -7.084 16.291 18.960 1.00 71.81 241 MET A O 1
ATOM 1803 N N . ARG A 1 242 ? -6.647 14.316 19.964 1.00 77.00 242 ARG A N 1
ATOM 1804 C CA . ARG A 1 242 ? -5.586 13.872 19.059 1.00 77.00 242 ARG A CA 1
ATOM 1805 C C . ARG A 1 242 ? -6.108 12.840 18.070 1.00 77.00 242 ARG A C 1
ATOM 1807 O O . ARG A 1 242 ? -5.785 12.921 16.894 1.00 77.00 242 ARG A O 1
ATOM 1814 N N . ALA A 1 243 ? -6.895 11.886 18.563 1.00 80.00 243 ALA A N 1
ATOM 1815 C CA . ALA A 1 243 ? -7.403 10.777 17.773 1.00 80.00 243 ALA A CA 1
ATOM 1816 C C . ALA A 1 243 ? -8.728 10.239 18.330 1.00 80.00 243 ALA A C 1
ATOM 1818 O O . ALA A 1 243 ? -9.137 10.536 19.463 1.00 80.00 243 ALA A O 1
ATOM 1819 N N . LEU A 1 244 ? -9.394 9.420 17.518 1.00 85.12 244 LEU A N 1
ATOM 1820 C CA . LEU A 1 244 ? -10.457 8.534 17.974 1.00 85.12 244 LEU A CA 1
ATOM 1821 C C . LEU A 1 244 ? -9.860 7.193 18.383 1.00 85.12 244 LEU A C 1
ATOM 1823 O O . LEU A 1 244 ? -8.909 6.701 17.779 1.00 85.12 244 LEU A O 1
ATOM 1827 N N . GLY A 1 245 ? -10.445 6.600 19.413 1.00 89.94 245 GLY A N 1
ATOM 1828 C CA . GLY A 1 245 ? -10.067 5.274 19.866 1.00 89.94 245 GLY A CA 1
ATOM 1829 C C . GLY A 1 245 ? -11.269 4.412 20.196 1.00 89.94 245 GLY A C 1
ATOM 1830 O O . GLY A 1 245 ? -12.416 4.862 20.188 1.00 89.94 245 GLY A O 1
ATOM 1831 N N . LEU A 1 246 ? -10.981 3.168 20.537 1.00 93.19 246 LEU A N 1
ATOM 1832 C CA . LEU A 1 246 ? -11.915 2.165 21.010 1.00 93.19 246 LEU A CA 1
ATOM 1833 C C . LEU A 1 246 ? -11.557 1.803 22.448 1.00 93.19 246 LEU A C 1
ATOM 1835 O O . LEU A 1 246 ? -10.383 1.669 22.794 1.00 93.19 246 LEU A O 1
ATOM 1839 N N . GLU A 1 247 ? -12.575 1.619 23.283 1.00 95.06 247 GLU A N 1
ATOM 1840 C CA . GLU A 1 247 ? -12.387 0.896 24.534 1.00 95.06 247 GLU A CA 1
ATOM 1841 C C . GLU A 1 247 ? -12.522 -0.601 24.250 1.00 95.06 247 GLU A C 1
ATOM 1843 O O . GLU A 1 247 ? -13.557 -1.058 23.758 1.00 95.06 247 GLU A O 1
ATOM 1848 N N . VAL A 1 248 ? -11.468 -1.360 24.543 1.00 95.31 248 VAL A N 1
ATOM 1849 C CA . VAL A 1 248 ? -11.430 -2.809 24.327 1.00 95.31 248 VAL A CA 1
ATOM 1850 C C . VAL A 1 248 ? -11.107 -3.530 25.630 1.00 95.31 248 VAL A C 1
ATOM 1852 O O . VAL A 1 248 ? -10.340 -3.044 26.462 1.00 95.31 248 VAL A O 1
ATOM 1855 N N . GLY A 1 249 ? -11.702 -4.703 25.821 1.00 96.69 249 GLY A N 1
ATOM 1856 C CA . GLY A 1 249 ? -11.318 -5.624 26.886 1.00 96.69 249 GLY A CA 1
ATOM 1857 C C . GLY A 1 249 ? -10.223 -6.556 26.387 1.00 96.69 249 GLY A C 1
ATOM 1858 O O . GLY A 1 249 ? -10.397 -7.190 25.353 1.00 96.69 249 GLY A O 1
ATOM 1859 N N . LEU A 1 250 ? -9.120 -6.668 27.116 1.00 96.50 250 LEU A N 1
ATOM 1860 C CA . LEU A 1 250 ? -8.003 -7.544 26.789 1.00 96.50 250 LEU A CA 1
ATOM 1861 C C . LEU A 1 250 ? -7.664 -8.393 28.016 1.00 96.50 250 LEU A C 1
ATOM 1863 O O . LEU A 1 250 ? -7.171 -7.873 29.020 1.00 96.50 250 LEU A O 1
ATOM 1867 N N . ASN A 1 251 ? -7.962 -9.693 27.949 1.00 96.00 251 ASN A N 1
ATOM 1868 C CA . ASN A 1 251 ? -7.952 -10.602 29.097 1.00 96.00 251 ASN A CA 1
ATOM 1869 C C . ASN A 1 251 ? -8.685 -9.991 30.316 1.00 96.00 251 ASN A C 1
ATOM 1871 O O . ASN A 1 251 ? -9.904 -9.825 30.294 1.00 96.00 251 ASN A O 1
ATOM 1875 N N . SER A 1 252 ? -7.944 -9.660 31.380 1.00 90.25 252 SER A N 1
ATOM 1876 C CA . SER A 1 252 ? -8.441 -9.088 32.636 1.00 90.25 252 SER A CA 1
ATOM 1877 C C . SER A 1 252 ? -8.433 -7.555 32.680 1.00 90.25 252 SER A C 1
ATOM 1879 O O . SER A 1 252 ? -8.879 -6.982 33.675 1.00 90.25 252 SER A O 1
ATOM 1881 N N . ALA A 1 253 ? -7.922 -6.882 31.646 1.00 96.12 253 ALA A N 1
ATOM 1882 C CA . ALA A 1 253 ? -7.764 -5.433 31.610 1.00 96.12 253 ALA A CA 1
ATOM 1883 C C . ALA A 1 253 ? -8.683 -4.769 30.580 1.00 96.12 253 ALA A C 1
ATOM 1885 O O . ALA A 1 253 ? -9.087 -5.371 29.589 1.00 96.12 253 ALA A O 1
ATOM 1886 N N . THR A 1 254 ? -8.949 -3.484 30.794 1.00 95.69 254 THR A N 1
ATOM 1887 C CA . THR A 1 254 ? -9.510 -2.589 29.778 1.00 95.69 254 THR A CA 1
ATOM 1888 C C . THR A 1 254 ? -8.387 -1.741 29.180 1.00 95.69 254 THR A C 1
ATOM 1890 O O . THR A 1 254 ? -7.412 -1.407 29.870 1.00 95.69 254 THR A O 1
ATOM 1893 N N . ALA A 1 255 ? -8.521 -1.411 27.900 1.00 94.06 255 ALA A N 1
ATOM 1894 C CA . ALA A 1 255 ? -7.548 -0.657 27.130 1.00 94.06 255 ALA A CA 1
ATOM 1895 C C . ALA A 1 255 ? -8.211 0.402 26.247 1.00 94.06 255 ALA A C 1
ATOM 1897 O O . ALA A 1 255 ? -9.301 0.186 25.716 1.00 94.06 255 ALA A O 1
ATOM 1898 N N . ARG A 1 256 ? -7.521 1.529 26.070 1.00 93.81 256 ARG A N 1
ATOM 1899 C CA . ARG A 1 256 ? -7.883 2.619 25.159 1.00 93.81 256 ARG A CA 1
ATOM 1900 C C . ARG A 1 256 ? -7.002 2.522 23.918 1.00 93.81 256 ARG A C 1
ATOM 1902 O O . ARG A 1 256 ? -5.828 2.859 23.985 1.00 93.81 256 ARG A O 1
ATOM 1909 N N . ILE A 1 257 ? -7.536 2.041 22.805 1.00 92.25 257 ILE A N 1
ATOM 1910 C CA . ILE A 1 257 ? -6.746 1.745 21.603 1.00 92.25 257 ILE A CA 1
ATOM 1911 C C . ILE A 1 257 ? -7.086 2.743 20.501 1.00 92.25 257 ILE A C 1
ATOM 1913 O O . ILE A 1 257 ? -8.255 2.902 20.163 1.00 92.25 257 ILE A O 1
ATOM 1917 N N . GLU A 1 258 ? -6.088 3.430 19.953 1.00 89.56 258 GLU A N 1
ATOM 1918 C CA . GLU A 1 258 ? -6.256 4.353 18.829 1.00 89.56 258 GLU A CA 1
ATOM 1919 C C . GLU A 1 258 ? -6.652 3.612 17.555 1.00 89.56 258 GLU A C 1
ATOM 1921 O O . GLU A 1 258 ? -6.023 2.620 17.202 1.00 89.56 258 GLU A O 1
ATOM 1926 N N . LEU A 1 259 ? -7.644 4.124 16.827 1.00 86.56 259 LEU A N 1
ATOM 1927 C CA . LEU A 1 259 ? -7.955 3.638 15.485 1.00 86.56 259 LEU A CA 1
ATOM 1928 C C . LEU A 1 259 ? -7.012 4.311 14.476 1.00 86.56 259 LEU A C 1
ATOM 1930 O O . LEU A 1 259 ? -7.168 5.497 14.182 1.00 86.56 259 LEU A O 1
ATOM 1934 N N . ALA A 1 260 ? -6.030 3.570 13.962 1.00 75.38 260 ALA A N 1
ATOM 1935 C CA . ALA A 1 260 ? -4.951 4.105 13.134 1.00 75.38 260 ALA A CA 1
ATOM 1936 C C . ALA A 1 260 ? -4.981 3.535 11.705 1.00 75.38 260 ALA A C 1
ATOM 1938 O O . ALA A 1 260 ? -5.170 2.347 11.489 1.00 75.38 260 ALA A O 1
ATOM 1939 N N . GLY A 1 261 ? -4.744 4.382 10.699 1.00 59.28 261 GLY A N 1
ATOM 1940 C CA . GLY A 1 261 ? -4.759 3.993 9.278 1.00 59.28 261 GLY A CA 1
ATOM 1941 C C . GLY A 1 261 ? -3.412 3.546 8.687 1.00 59.28 261 GLY A C 1
ATOM 1942 O O . GLY A 1 261 ? -3.253 3.618 7.473 1.00 59.28 261 GLY A O 1
ATOM 1943 N N . GLY A 1 262 ? -2.419 3.163 9.502 1.00 56.66 262 GLY A N 1
ATOM 1944 C CA . GLY A 1 262 ? -1.043 2.947 9.013 1.00 56.66 262 GLY A CA 1
ATOM 1945 C C . GLY A 1 262 ? -0.208 1.885 9.734 1.00 56.66 262 GLY A C 1
ATOM 1946 O O . GLY A 1 262 ? 0.645 1.264 9.104 1.00 56.66 262 GLY A O 1
ATOM 1947 N N . GLU A 1 263 ? -0.466 1.624 11.016 1.00 60.03 263 GLU A N 1
ATOM 1948 C CA . GLU A 1 263 ? 0.032 0.425 11.696 1.00 60.03 263 GLU A CA 1
ATOM 1949 C C . GLU A 1 263 ? -1.054 -0.638 11.585 1.00 60.03 263 GLU A C 1
ATOM 1951 O O . GLU A 1 263 ? -2.163 -0.430 12.066 1.00 60.03 263 GLU A O 1
ATOM 1956 N N . GLY A 1 264 ? -0.772 -1.733 10.886 1.00 69.38 264 GLY A N 1
ATOM 1957 C CA . GLY A 1 264 ? -1.744 -2.816 10.770 1.00 69.38 264 GLY A CA 1
ATOM 1958 C C . GLY A 1 264 ? -1.652 -3.780 11.938 1.00 69.38 264 GLY A C 1
ATOM 1959 O O . GLY A 1 264 ? -0.669 -3.763 12.681 1.00 69.38 264 GLY A O 1
ATOM 1960 N N . GLY A 1 265 ? -2.655 -4.630 12.092 1.00 83.81 265 GLY A N 1
ATOM 1961 C CA . GLY A 1 265 ? -2.794 -5.488 13.261 1.00 83.81 265 GLY A CA 1
ATOM 1962 C C . GLY A 1 265 ? -3.193 -4.715 14.527 1.00 83.81 265 GLY A C 1
ATOM 1963 O O . GLY A 1 265 ? -3.536 -3.530 14.502 1.00 83.81 265 GLY A O 1
ATOM 1964 N N . LEU A 1 266 ? -3.144 -5.407 15.666 1.00 90.62 266 LEU A N 1
ATOM 1965 C CA . LEU A 1 266 ? -3.311 -4.815 16.993 1.00 90.62 266 LEU A CA 1
ATOM 1966 C C . LEU A 1 266 ? -1.936 -4.649 17.645 1.00 90.62 266 LEU A C 1
ATOM 1968 O O . LEU A 1 266 ? -1.201 -5.623 17.835 1.00 90.62 266 LEU A O 1
ATOM 1972 N N . THR A 1 267 ? -1.607 -3.420 18.030 1.00 90.50 267 THR A N 1
ATOM 1973 C CA . THR A 1 267 ? -0.378 -3.092 18.754 1.00 90.50 267 THR A CA 1
ATOM 1974 C C . THR A 1 267 ? -0.717 -2.504 20.115 1.00 90.50 267 THR A C 1
ATOM 1976 O O . THR A 1 267 ? -1.581 -1.642 20.233 1.00 90.50 267 THR A O 1
ATOM 1979 N N . VAL A 1 268 ? -0.024 -2.947 21.161 1.00 93.25 268 VAL A N 1
ATOM 1980 C CA . VAL A 1 268 ? -0.191 -2.435 22.526 1.00 93.25 268 VAL A CA 1
ATOM 1981 C C . VAL A 1 268 ? 1.138 -2.043 23.151 1.00 93.25 268 VAL A C 1
ATOM 1983 O O . VAL A 1 268 ? 2.199 -2.564 22.803 1.00 93.25 268 VAL A O 1
ATOM 1986 N N . TYR A 1 269 ? 1.094 -1.155 24.135 1.00 92.50 269 TYR A N 1
ATOM 1987 C CA . TYR A 1 269 ? 2.272 -0.819 24.922 1.00 92.50 269 TYR A CA 1
ATOM 1988 C C . TYR A 1 269 ? 2.517 -1.834 26.038 1.00 92.50 269 TYR A C 1
ATOM 1990 O O . TYR A 1 269 ? 1.593 -2.402 26.625 1.00 92.50 269 TYR A O 1
ATOM 1998 N N . LYS A 1 270 ? 3.795 -2.030 26.377 1.00 93.12 270 LYS A N 1
ATOM 1999 C CA . LYS A 1 270 ? 4.248 -2.981 27.405 1.00 93.12 270 LYS A CA 1
ATOM 2000 C C . LYS A 1 270 ? 3.498 -2.875 28.740 1.00 93.12 270 LYS A C 1
ATOM 2002 O O . LYS A 1 270 ? 3.165 -3.900 29.323 1.00 93.12 270 LYS A O 1
ATOM 2007 N N . ALA A 1 271 ? 3.177 -1.662 29.191 1.00 92.50 271 ALA A N 1
ATOM 2008 C CA . ALA A 1 271 ? 2.433 -1.449 30.433 1.00 92.50 271 ALA A CA 1
ATOM 2009 C C . ALA A 1 271 ? 1.028 -2.084 30.405 1.00 92.50 271 ALA A C 1
ATOM 2011 O O . ALA A 1 271 ? 0.606 -2.687 31.394 1.00 92.50 271 ALA A O 1
ATOM 2012 N N . LEU A 1 272 ? 0.315 -1.998 29.273 1.00 94.38 272 LEU A N 1
ATOM 2013 C CA . LEU A 1 272 ? -0.953 -2.707 29.106 1.00 94.38 272 LEU A CA 1
ATOM 2014 C C . LEU A 1 272 ? -0.718 -4.216 29.051 1.00 94.38 272 LEU A C 1
ATOM 2016 O O . LEU A 1 272 ? -1.462 -4.954 29.691 1.00 94.38 272 LEU A O 1
ATOM 2020 N N . ALA A 1 273 ? 0.304 -4.671 28.322 1.00 94.94 273 ALA A N 1
ATOM 2021 C CA . ALA A 1 273 ? 0.593 -6.096 28.186 1.00 94.94 273 ALA A CA 1
ATOM 2022 C C . ALA A 1 273 ? 0.815 -6.781 29.549 1.00 94.94 273 ALA A C 1
ATOM 2024 O O . ALA A 1 273 ? 0.256 -7.846 29.809 1.00 94.94 273 ALA A O 1
ATOM 2025 N N . GLU A 1 274 ? 1.568 -6.136 30.443 1.00 94.12 274 GLU A N 1
ATOM 2026 C CA . GLU A 1 274 ? 1.807 -6.609 31.811 1.00 94.12 274 GLU A CA 1
ATOM 2027 C C . GLU A 1 274 ? 0.518 -6.596 32.650 1.00 94.12 274 GLU A C 1
ATOM 2029 O O . GLU A 1 274 ? 0.191 -7.588 33.302 1.00 94.12 274 GLU A O 1
ATOM 2034 N N . ARG A 1 275 ? -0.260 -5.504 32.586 1.00 95.19 275 ARG A N 1
ATOM 2035 C CA . ARG A 1 275 ? -1.541 -5.351 33.304 1.00 95.19 275 ARG A CA 1
ATOM 2036 C C . ARG A 1 275 ? -2.593 -6.373 32.865 1.00 95.19 275 ARG A C 1
ATOM 2038 O O . ARG A 1 275 ? -3.344 -6.869 33.700 1.00 95.19 275 ARG A O 1
ATOM 2045 N N . ALA A 1 276 ? -2.652 -6.669 31.570 1.00 96.81 276 ALA A N 1
ATOM 2046 C CA . ALA A 1 276 ? -3.568 -7.634 30.96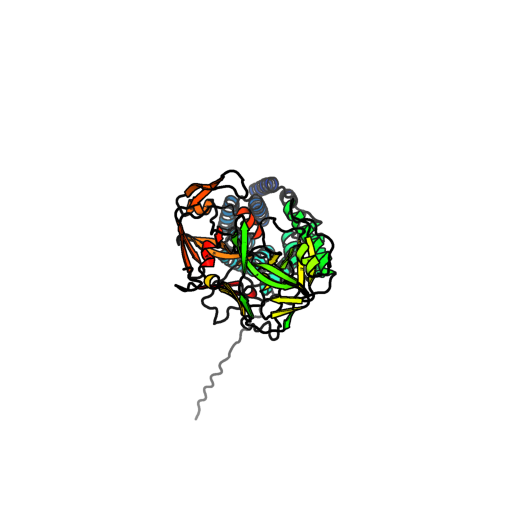4 1.00 96.81 276 ALA A CA 1
ATOM 2047 C C . ALA A 1 276 ? -3.084 -9.090 31.104 1.00 96.81 276 ALA A C 1
ATOM 2049 O O . ALA A 1 276 ? -3.792 -10.015 30.704 1.00 96.81 276 ALA A O 1
ATOM 2050 N N . GLY A 1 277 ? -1.879 -9.319 31.639 1.00 95.88 277 GLY A N 1
ATOM 2051 C CA . GLY A 1 277 ? -1.303 -10.657 31.760 1.00 95.88 277 GLY A CA 1
ATOM 2052 C C . GLY A 1 277 ? -1.114 -11.344 30.406 1.00 95.88 277 GLY A C 1
ATOM 2053 O O . GLY A 1 277 ? -1.401 -12.534 30.277 1.00 95.88 277 GLY A O 1
ATOM 2054 N N . LEU A 1 278 ? -0.689 -10.597 29.381 1.00 94.81 278 LEU A N 1
ATOM 2055 C CA . LEU A 1 278 ? -0.444 -11.169 28.060 1.00 94.81 278 LEU A CA 1
ATOM 2056 C C . LEU A 1 278 ? 0.717 -12.156 28.108 1.00 94.81 278 LEU A C 1
ATOM 2058 O O . LEU A 1 278 ? 1.760 -11.901 28.714 1.00 94.81 278 LEU A O 1
ATOM 2062 N N . GLN A 1 279 ? 0.553 -13.283 27.424 1.00 91.62 279 GLN A N 1
ATOM 2063 C CA . GLN A 1 279 ? 1.605 -14.284 27.349 1.00 91.62 279 GLN A CA 1
ATOM 2064 C C . GLN A 1 279 ? 2.571 -13.895 26.240 1.00 91.62 279 GLN A C 1
ATOM 2066 O O . GLN A 1 279 ? 2.222 -13.890 25.063 1.00 91.62 279 GLN A O 1
ATOM 2071 N N . ARG A 1 280 ? 3.806 -13.560 26.602 1.00 90.62 280 ARG A N 1
ATOM 2072 C CA . ARG A 1 280 ? 4.867 -13.330 25.625 1.00 90.62 280 ARG A CA 1
ATOM 2073 C C . ARG A 1 280 ? 5.180 -14.636 24.892 1.00 90.62 280 ARG A C 1
ATOM 2075 O O . ARG A 1 280 ? 5.506 -15.628 25.539 1.00 90.62 280 ARG A O 1
ATOM 2082 N N . ILE A 1 281 ? 5.109 -14.620 23.562 1.00 84.44 281 ILE A N 1
ATOM 2083 C CA . ILE A 1 281 ? 5.353 -15.811 22.731 1.00 84.44 281 ILE A CA 1
ATOM 2084 C C . ILE A 1 281 ? 6.563 -15.666 21.804 1.00 84.44 281 ILE A C 1
ATOM 2086 O O . ILE A 1 281 ? 6.986 -16.658 21.222 1.00 84.44 281 ILE A O 1
ATOM 2090 N N . SER A 1 282 ? 7.175 -14.482 21.689 1.00 80.12 282 SER A N 1
ATOM 2091 C CA . SER A 1 282 ? 8.438 -14.296 20.960 1.00 80.12 282 SER A CA 1
ATOM 2092 C C . SER A 1 282 ? 9.503 -13.573 21.788 1.00 80.12 282 SER A C 1
ATOM 2094 O O . SER A 1 282 ? 9.215 -12.847 22.741 1.00 80.12 282 SER A O 1
ATOM 2096 N N . GLU A 1 283 ? 10.761 -13.724 21.386 1.00 81.38 283 GLU A N 1
ATOM 2097 C CA . GLU A 1 283 ? 11.850 -12.827 21.789 1.00 81.38 283 GLU A CA 1
ATOM 2098 C C . GLU A 1 283 ? 11.645 -11.411 21.228 1.00 81.38 283 GLU A C 1
ATOM 2100 O O . GLU A 1 283 ? 10.725 -11.181 20.439 1.00 81.38 283 GLU A O 1
ATOM 2105 N N . ASP A 1 284 ? 12.491 -10.469 21.654 1.00 82.38 284 ASP A N 1
ATOM 2106 C CA . ASP A 1 284 ? 12.471 -9.113 21.115 1.00 82.38 284 ASP A CA 1
ATOM 2107 C C . ASP A 1 284 ? 12.858 -9.171 19.634 1.00 82.38 284 ASP A C 1
ATOM 2109 O O . ASP A 1 284 ? 13.861 -9.770 19.229 1.00 82.38 284 ASP A O 1
ATOM 2113 N N . GLU A 1 285 ? 12.018 -8.563 18.816 1.00 76.19 285 GLU A N 1
ATOM 2114 C CA . GLU A 1 285 ? 12.269 -8.298 17.417 1.00 76.19 285 GLU A CA 1
ATOM 2115 C C . GLU A 1 285 ? 13.343 -7.217 17.309 1.00 76.19 285 GLU A C 1
ATOM 2117 O O . GLU A 1 285 ? 13.391 -6.258 18.089 1.00 76.19 285 GLU A O 1
ATOM 2122 N N . LYS A 1 286 ? 14.221 -7.362 16.313 1.00 69.81 286 LYS A N 1
ATOM 2123 C CA . LYS A 1 286 ? 15.153 -6.287 15.983 1.00 69.81 286 LYS A CA 1
ATOM 2124 C C . LYS A 1 286 ? 14.339 -5.055 15.566 1.00 69.81 286 LYS A C 1
ATOM 2126 O O . LYS A 1 286 ? 13.402 -5.209 14.782 1.00 69.81 286 LYS A O 1
ATOM 2131 N N . PRO A 1 287 ? 14.692 -3.850 16.045 1.00 66.50 287 PRO A N 1
ATOM 2132 C CA . PRO A 1 287 ? 14.046 -2.623 15.604 1.00 66.50 287 PRO A CA 1
ATOM 2133 C C . PRO A 1 287 ? 14.047 -2.523 14.075 1.00 66.50 287 PRO A C 1
ATOM 2135 O O . PRO A 1 287 ? 15.088 -2.722 13.448 1.00 66.50 287 PRO A O 1
ATOM 2138 N N . ALA A 1 288 ? 12.890 -2.207 13.489 1.00 56.38 288 ALA A N 1
ATOM 2139 C CA . ALA A 1 288 ? 12.731 -2.132 12.034 1.00 56.38 288 ALA A CA 1
ATOM 2140 C C . ALA A 1 288 ? 13.587 -1.020 11.398 1.00 56.38 288 ALA A C 1
ATOM 2142 O O . ALA A 1 288 ? 13.975 -1.117 10.239 1.00 56.38 288 ALA A O 1
ATOM 2143 N N . PHE A 1 289 ? 13.905 0.026 12.162 1.00 63.06 289 PHE A N 1
ATOM 2144 C CA . PHE A 1 289 ? 14.747 1.143 11.742 1.00 63.06 289 PHE A CA 1
ATOM 2145 C C . PHE A 1 289 ? 15.448 1.786 12.953 1.00 63.06 289 PHE A C 1
ATOM 2147 O O . PHE A 1 289 ? 15.024 1.582 14.099 1.00 63.06 289 PHE A O 1
ATOM 2154 N N . PRO A 1 290 ? 16.520 2.572 12.740 1.00 58.91 290 PRO A N 1
ATOM 2155 C CA . PRO A 1 290 ? 17.195 3.296 13.814 1.00 58.91 290 PRO A CA 1
ATOM 2156 C C . PRO A 1 290 ? 16.226 4.185 14.607 1.00 58.91 290 PRO A C 1
ATOM 2158 O O . PRO A 1 290 ? 15.559 5.046 14.044 1.00 58.91 290 PRO A O 1
ATOM 2161 N N . GLY A 1 291 ? 16.154 3.984 15.924 1.00 70.38 291 GLY A N 1
ATOM 2162 C CA . GLY A 1 291 ? 15.260 4.734 16.816 1.00 70.38 291 GLY A CA 1
ATOM 2163 C C . GLY A 1 291 ? 13.901 4.074 17.079 1.00 70.38 291 GLY A C 1
ATOM 2164 O O . GLY A 1 291 ? 13.220 4.492 18.017 1.00 70.38 291 GLY A O 1
ATOM 2165 N N . ALA A 1 292 ? 13.531 3.019 16.340 1.00 70.94 292 ALA A N 1
ATOM 2166 C CA . ALA A 1 292 ? 12.358 2.213 16.672 1.00 70.94 292 ALA A CA 1
ATOM 2167 C C . ALA A 1 292 ? 12.547 1.505 18.025 1.00 70.94 292 ALA A C 1
ATOM 2169 O O . ALA A 1 292 ? 13.645 1.064 18.382 1.00 70.94 292 ALA A O 1
ATOM 2170 N N . LYS A 1 293 ? 11.462 1.410 18.796 1.00 81.50 293 LYS A N 1
ATOM 2171 C CA . LYS A 1 293 ? 11.461 0.713 20.085 1.00 81.50 293 LYS A CA 1
ATOM 2172 C C . LYS A 1 293 ? 11.504 -0.806 19.874 1.00 81.50 293 LYS A C 1
ATOM 2174 O O . LYS A 1 293 ? 10.936 -1.284 18.889 1.00 81.50 293 LYS A O 1
ATOM 2179 N N . PRO A 1 294 ? 12.144 -1.566 20.786 1.00 83.19 294 PRO A N 1
ATOM 2180 C CA . PRO A 1 294 ? 12.017 -3.016 20.801 1.00 83.19 294 PRO A CA 1
ATOM 2181 C C . PRO A 1 294 ? 10.545 -3.421 20.834 1.00 83.19 294 PRO A C 1
ATOM 2183 O O . PRO A 1 294 ? 9.725 -2.777 21.498 1.00 83.19 294 PRO A O 1
ATOM 2186 N N . ALA A 1 295 ? 10.226 -4.488 20.116 1.00 86.44 295 ALA A N 1
ATOM 2187 C CA . ALA A 1 295 ? 8.884 -5.034 20.067 1.00 86.44 295 ALA A CA 1
ATOM 2188 C C . ALA A 1 295 ? 8.928 -6.550 20.206 1.00 86.44 295 ALA A C 1
ATOM 2190 O O . ALA A 1 295 ? 9.945 -7.168 19.917 1.00 86.44 295 ALA A O 1
ATOM 2191 N N . TYR A 1 296 ? 7.833 -7.159 20.632 1.00 86.00 296 TYR A N 1
ATOM 2192 C CA . TYR A 1 296 ? 7.686 -8.608 20.648 1.00 86.00 296 TYR A CA 1
ATOM 2193 C C . TYR A 1 296 ? 6.239 -8.989 20.362 1.00 86.00 296 TYR A C 1
ATOM 2195 O O . TYR A 1 296 ? 5.325 -8.178 20.490 1.00 86.00 296 TYR A O 1
ATOM 2203 N N . THR A 1 297 ? 6.025 -10.242 19.995 1.00 85.44 297 THR A N 1
ATOM 2204 C CA . THR A 1 297 ? 4.698 -10.808 19.798 1.00 85.44 297 THR A CA 1
ATOM 2205 C C . THR A 1 297 ? 4.184 -11.395 21.113 1.00 85.44 297 THR A C 1
ATOM 2207 O O . THR A 1 297 ? 4.894 -12.125 21.822 1.00 85.44 297 THR A O 1
ATOM 2210 N N . ALA A 1 298 ? 2.934 -11.082 21.442 1.00 89.88 298 ALA A N 1
ATOM 2211 C CA . ALA A 1 298 ? 2.243 -11.592 22.614 1.00 89.88 298 ALA A CA 1
ATOM 2212 C C . ALA A 1 298 ? 0.890 -12.197 22.251 1.00 89.88 298 ALA A C 1
ATOM 2214 O O . ALA A 1 298 ? 0.314 -11.940 21.194 1.00 89.88 298 ALA A O 1
ATOM 2215 N N . PHE A 1 299 ? 0.394 -13.003 23.174 1.00 90.06 299 PHE A N 1
ATOM 2216 C CA . PHE A 1 299 ? -0.872 -13.686 23.087 1.00 90.06 299 PHE A CA 1
ATOM 2217 C C . PHE A 1 299 ? -1.865 -13.140 24.112 1.00 90.06 299 PHE A C 1
ATOM 2219 O O . PHE A 1 299 ? -1.562 -13.060 25.309 1.00 90.06 299 PHE A O 1
ATOM 2226 N N . ALA A 1 300 ? -3.066 -12.837 23.629 1.00 93.81 300 ALA A N 1
ATOM 2227 C CA . ALA A 1 300 ? -4.251 -12.603 24.432 1.00 93.81 300 ALA A CA 1
ATOM 2228 C C . ALA A 1 300 ? -5.218 -13.782 24.262 1.00 93.81 300 ALA A C 1
ATOM 2230 O O . ALA A 1 300 ? -5.589 -14.142 23.145 1.00 93.81 300 ALA A O 1
ATOM 2231 N N . GLU A 1 301 ? -5.648 -14.360 25.382 1.00 93.50 301 GLU A N 1
ATOM 2232 C CA . GLU A 1 301 ? -6.673 -15.406 25.392 1.00 93.50 301 GLU A CA 1
ATOM 2233 C C . GLU A 1 301 ? -8.004 -14.844 24.902 1.00 93.50 301 GLU A C 1
ATOM 2235 O O . GLU A 1 301 ? -8.711 -15.498 24.142 1.00 93.50 301 GLU A O 1
ATOM 2240 N N . LYS A 1 302 ? -8.305 -13.606 25.304 1.00 95.56 302 LYS A N 1
ATOM 2241 C CA . LYS A 1 302 ? -9.586 -12.960 25.060 1.00 95.56 302 LYS A CA 1
ATOM 2242 C C . LYS A 1 302 ? -9.414 -11.499 24.669 1.00 95.56 302 LYS A C 1
ATOM 2244 O O . LYS A 1 302 ? -8.753 -10.732 25.371 1.00 95.56 302 LYS A O 1
ATOM 2249 N N . LEU A 1 303 ? -10.102 -11.108 23.603 1.00 96.38 303 LEU A N 1
ATOM 2250 C CA . LEU A 1 303 ? -10.277 -9.731 23.158 1.00 96.38 303 LEU A CA 1
ATOM 2251 C C . LEU A 1 303 ? -11.775 -9.436 23.040 1.00 96.38 303 LEU A C 1
ATOM 2253 O O . LEU A 1 303 ? -12.523 -10.193 22.429 1.00 96.38 303 LEU A O 1
ATOM 2257 N N . LYS A 1 304 ? -12.233 -8.335 23.630 1.00 96.12 304 LYS A N 1
ATOM 2258 C CA . LYS A 1 304 ? -13.627 -7.896 23.584 1.00 96.12 304 LYS A CA 1
ATOM 2259 C C . LYS A 1 304 ? -13.719 -6.504 22.978 1.00 96.12 304 LYS A C 1
ATOM 2261 O O . LYS A 1 304 ? -13.109 -5.571 23.494 1.00 96.12 304 LYS A O 1
ATOM 2266 N N . ILE A 1 305 ? -14.535 -6.364 21.939 1.00 94.44 305 ILE A N 1
ATOM 2267 C CA . ILE A 1 305 ? -14.792 -5.100 21.246 1.00 94.44 305 ILE A CA 1
ATOM 2268 C C . ILE A 1 305 ? -16.311 -4.909 21.185 1.00 94.44 305 ILE A C 1
ATOM 2270 O O . ILE A 1 305 ? -17.018 -5.639 20.492 1.00 94.44 305 ILE A O 1
ATOM 2274 N N . GLY A 1 306 ? -16.835 -3.957 21.962 1.00 91.25 306 GLY A N 1
ATOM 2275 C CA . GLY A 1 306 ? -18.282 -3.778 22.113 1.00 91.25 306 GLY A CA 1
ATOM 2276 C C . GLY A 1 306 ? -18.975 -5.050 22.628 1.00 91.25 306 GLY A C 1
ATOM 2277 O O . GLY A 1 306 ? -18.667 -5.546 23.716 1.00 91.25 306 GLY A O 1
ATOM 2278 N N . SER A 1 307 ? -19.929 -5.570 21.852 1.00 91.44 307 SER A N 1
ATOM 2279 C CA . SER A 1 307 ? -20.647 -6.823 22.133 1.00 91.44 307 SER A CA 1
ATOM 2280 C C . SER A 1 307 ? -19.948 -8.085 21.609 1.00 91.44 307 SER A C 1
ATOM 2282 O O . SER A 1 307 ? -20.412 -9.184 21.912 1.00 91.44 307 SER A O 1
ATOM 2284 N N . LEU A 1 308 ? -18.864 -7.943 20.842 1.00 93.94 308 LEU A N 1
ATOM 2285 C CA . LEU A 1 308 ? -18.157 -9.049 20.201 1.00 93.94 308 LEU A CA 1
ATOM 2286 C C . LEU A 1 308 ? -17.002 -9.536 21.077 1.00 93.94 308 LEU A C 1
ATOM 2288 O O . LEU A 1 308 ? -16.260 -8.734 21.652 1.00 93.94 308 LEU A O 1
ATOM 2292 N N . GLU A 1 309 ? -16.847 -10.853 21.167 1.00 95.25 309 GLU A N 1
ATOM 2293 C CA . GLU A 1 309 ? -15.773 -11.508 21.908 1.00 95.25 309 GLU A CA 1
ATOM 2294 C C . GLU A 1 309 ? -15.001 -12.462 21.001 1.00 95.25 309 GLU A C 1
ATOM 2296 O O . GLU A 1 309 ? -15.579 -13.342 20.359 1.00 95.25 309 GLU A O 1
ATOM 2301 N N . PHE A 1 310 ? -13.685 -12.286 20.997 1.00 94.25 310 PHE A N 1
ATOM 2302 C CA . PHE A 1 310 ? -12.735 -13.023 20.186 1.00 94.25 310 PHE A CA 1
ATOM 2303 C C . PHE A 1 310 ? -11.749 -13.761 21.077 1.00 94.25 310 PHE A C 1
ATOM 2305 O O . PHE A 1 310 ? -11.314 -13.231 22.105 1.00 94.25 310 PHE A O 1
ATOM 2312 N N . HIS A 1 311 ? -11.418 -14.991 20.698 1.00 93.50 311 HIS A N 1
ATOM 2313 C CA . HIS A 1 311 ? -10.448 -15.819 21.407 1.00 93.50 311 HIS A CA 1
ATOM 2314 C C . HIS A 1 311 ? -9.269 -16.148 20.513 1.00 93.50 311 HIS A C 1
ATOM 2316 O O . HIS A 1 311 ? -9.385 -16.216 19.291 1.00 93.50 311 HIS A O 1
ATOM 2322 N N . ASP A 1 312 ? -8.145 -16.403 21.158 1.00 89.31 312 ASP A N 1
ATOM 2323 C CA . ASP A 1 312 ? -6.892 -16.773 20.525 1.00 89.31 312 ASP A CA 1
ATOM 2324 C C . ASP A 1 312 ? -6.258 -15.661 19.664 1.00 89.31 312 ASP A C 1
ATOM 2326 O O . ASP A 1 312 ? -5.974 -15.853 18.478 1.00 89.31 312 ASP A O 1
ATOM 2330 N N . CYS A 1 313 ? -6.023 -14.487 20.252 1.00 90.44 313 CYS A N 1
ATOM 2331 C CA . CYS A 1 313 ? -5.554 -13.303 19.529 1.00 90.44 313 CYS A CA 1
ATOM 2332 C C . CYS A 1 313 ? -4.047 -13.084 19.699 1.00 90.44 313 CYS A C 1
ATOM 2334 O O . CYS A 1 313 ? -3.521 -13.039 20.814 1.00 90.44 313 CYS A O 1
ATOM 2336 N N . VAL A 1 314 ? -3.346 -12.928 18.578 1.00 87.88 314 VAL A N 1
ATOM 2337 C CA . VAL A 1 314 ? -1.917 -12.592 18.537 1.00 87.88 314 VAL A CA 1
ATOM 2338 C C . VAL A 1 314 ? -1.777 -11.114 18.234 1.00 87.88 314 VAL A C 1
ATOM 2340 O O . VAL A 1 314 ? -2.453 -10.613 17.344 1.00 87.88 314 VAL A O 1
ATOM 2343 N N . LEU A 1 315 ? -0.920 -10.417 18.972 1.00 89.75 315 LEU A N 1
ATOM 2344 C CA . LEU A 1 315 ? -0.746 -8.974 18.847 1.00 89.75 315 LEU A CA 1
ATOM 2345 C C . LEU A 1 315 ? 0.714 -8.572 19.056 1.00 89.75 315 LEU A C 1
ATOM 2347 O O . LEU A 1 315 ? 1.521 -9.343 19.590 1.00 89.75 315 LEU A O 1
ATOM 2351 N N . LYS A 1 316 ? 1.055 -7.347 18.659 1.00 89.12 316 LYS A N 1
ATOM 2352 C CA . LYS A 1 316 ? 2.389 -6.778 18.869 1.00 89.12 316 LYS A CA 1
ATOM 2353 C C . LYS A 1 316 ? 2.438 -5.976 20.159 1.00 89.12 316 LYS A C 1
ATOM 2355 O O . LYS A 1 316 ? 1.534 -5.204 20.456 1.00 89.12 316 LYS A O 1
ATOM 2360 N N . VAL A 1 317 ? 3.525 -6.114 20.905 1.00 91.12 317 VAL A N 1
ATOM 2361 C CA . VAL A 1 317 ? 3.826 -5.286 22.071 1.00 91.12 317 VAL A CA 1
ATOM 2362 C C . VAL A 1 317 ? 5.049 -4.436 21.783 1.00 91.12 317 VAL A C 1
ATOM 2364 O O . VAL A 1 317 ? 6.074 -4.971 21.369 1.00 91.12 317 VAL A O 1
ATOM 2367 N N . ILE A 1 318 ? 4.960 -3.130 22.028 1.00 89.25 318 ILE A N 1
ATOM 2368 C CA . ILE A 1 318 ? 6.072 -2.185 21.873 1.00 89.25 318 ILE A CA 1
ATOM 2369 C C . ILE A 1 318 ? 6.511 -1.653 23.243 1.00 89.25 318 ILE A C 1
ATOM 2371 O O . ILE A 1 318 ? 5.689 -1.359 24.121 1.00 89.25 318 ILE A O 1
ATOM 2375 N N . ASP A 1 319 ? 7.827 -1.539 23.437 1.00 84.94 319 ASP A N 1
ATOM 2376 C CA . ASP A 1 319 ? 8.425 -1.037 24.675 1.00 84.94 319 ASP A CA 1
ATOM 2377 C C . ASP A 1 319 ? 8.310 0.496 24.792 1.00 84.94 319 ASP A C 1
ATOM 2379 O O . ASP A 1 319 ? 9.209 1.256 24.415 1.00 84.94 319 ASP A O 1
ATOM 2383 N N . GLY A 1 320 ? 7.169 0.934 25.329 1.00 75.00 320 GLY A N 1
ATOM 2384 C CA . GLY A 1 320 ? 6.897 2.308 25.754 1.00 75.00 320 GLY A CA 1
ATOM 2385 C C . GLY A 1 320 ? 5.839 3.028 24.916 1.00 75.00 320 GLY A C 1
ATOM 2386 O O . GLY A 1 320 ? 5.846 2.952 23.691 1.00 75.00 320 GLY A O 1
ATOM 2387 N N . ALA A 1 321 ? 4.962 3.761 25.605 1.00 70.94 321 ALA A N 1
ATOM 2388 C CA . ALA A 1 321 ? 4.040 4.711 24.992 1.00 70.94 321 ALA A CA 1
ATOM 2389 C C . ALA A 1 321 ? 4.764 6.009 24.607 1.00 70.94 321 ALA A C 1
ATOM 2391 O O . ALA A 1 321 ? 5.805 6.354 25.184 1.00 70.94 321 ALA A O 1
ATOM 2392 N N . SER A 1 322 ? 4.188 6.771 23.678 1.00 67.62 322 SER A N 1
ATOM 2393 C CA . SER A 1 322 ? 4.557 8.180 23.536 1.00 67.62 322 SER A CA 1
ATOM 2394 C C . SER A 1 322 ? 4.157 8.933 24.815 1.00 67.62 322 SER A C 1
ATOM 2396 O O . SER A 1 322 ? 3.040 8.752 25.295 1.00 67.62 322 SER A O 1
ATOM 2398 N N . PRO A 1 323 ? 5.006 9.815 25.377 1.00 65.56 323 PRO A N 1
ATOM 2399 C CA . PRO A 1 323 ? 4.654 10.595 26.570 1.00 65.56 323 PRO A CA 1
ATOM 2400 C C . PRO A 1 323 ? 3.508 11.595 26.329 1.00 65.56 323 PRO A C 1
ATOM 2402 O O . PRO A 1 323 ? 3.037 12.226 27.272 1.00 65.56 323 PRO A O 1
ATOM 2405 N N . PHE A 1 324 ? 3.085 11.765 25.075 1.00 65.19 324 PHE A N 1
ATOM 2406 C CA . PHE A 1 324 ? 1.987 12.638 24.660 1.00 65.19 324 PHE A CA 1
ATOM 2407 C C . PHE A 1 324 ? 0.720 11.867 24.280 1.00 65.19 324 PHE A C 1
ATOM 2409 O O . PHE A 1 324 ? -0.203 12.471 23.736 1.00 65.19 32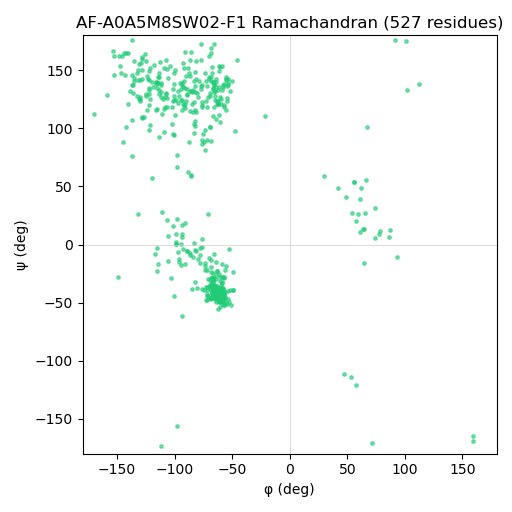4 PHE A O 1
ATOM 2416 N N . ASP A 1 325 ? 0.705 10.555 24.510 1.00 71.56 325 ASP A N 1
ATOM 2417 C CA . ASP A 1 325 ? -0.401 9.676 24.165 1.00 71.56 325 ASP A CA 1
ATOM 2418 C C . ASP A 1 325 ? -1.088 9.159 25.434 1.00 71.56 325 ASP A C 1
ATOM 2420 O O . ASP A 1 325 ? -0.438 8.643 26.343 1.00 71.56 325 ASP A O 1
ATOM 2424 N N . ASP A 1 326 ? -2.406 9.342 25.510 1.00 78.81 326 ASP A N 1
ATOM 2425 C CA . ASP A 1 326 ? -3.265 8.802 26.567 1.00 78.81 326 ASP A CA 1
ATOM 2426 C C . ASP A 1 326 ? -3.891 7.444 26.181 1.00 78.81 326 ASP A C 1
ATOM 2428 O O . ASP A 1 326 ? -4.781 6.944 26.882 1.00 78.81 326 ASP A O 1
ATOM 2432 N N . GLY A 1 327 ? -3.445 6.869 25.059 1.00 87.12 327 GLY A N 1
ATOM 2433 C CA . GLY A 1 327 ? -3.765 5.526 24.593 1.00 87.12 327 GLY A CA 1
ATOM 2434 C C . GLY A 1 327 ? -2.841 4.434 25.148 1.00 87.12 327 GLY A C 1
ATOM 2435 O O . GLY A 1 327 ? -1.713 4.668 25.582 1.00 87.12 327 GLY A O 1
ATOM 2436 N N . ASP A 1 328 ? -3.334 3.199 25.111 1.00 92.00 328 ASP A N 1
ATOM 2437 C CA . ASP A 1 328 ? -2.610 1.976 25.462 1.00 92.00 328 ASP A CA 1
ATOM 2438 C C . ASP A 1 328 ? -2.062 1.231 24.218 1.00 92.00 328 ASP A C 1
ATOM 2440 O O . ASP A 1 328 ? -1.454 0.164 24.360 1.00 92.00 328 ASP A O 1
ATOM 2444 N N . GLY A 1 329 ? -2.286 1.754 23.006 1.00 90.69 329 GLY A N 1
ATOM 2445 C CA . GLY A 1 329 ? -1.898 1.122 21.743 1.00 90.69 329 GLY A CA 1
ATOM 2446 C C . GLY A 1 329 ? -2.673 1.632 20.522 1.00 90.69 329 GLY A C 1
ATOM 2447 O O . GLY A 1 329 ? -3.426 2.601 20.623 1.00 90.69 329 GLY A O 1
ATOM 2448 N N . SER A 1 330 ? -2.522 0.938 19.393 1.00 89.56 330 SER A N 1
ATOM 2449 C CA . SER A 1 330 ? -3.140 1.230 18.091 1.00 89.56 330 SER A CA 1
ATOM 2450 C C . SER A 1 330 ? -3.783 -0.026 17.477 1.00 89.56 330 SER A C 1
ATOM 2452 O O . SER A 1 330 ? -3.346 -1.154 17.720 1.00 89.56 330 SER A O 1
ATOM 2454 N N . ILE A 1 331 ? -4.844 0.157 16.691 1.00 89.31 331 ILE A N 1
ATOM 2455 C CA . ILE A 1 331 ? -5.515 -0.890 15.913 1.00 89.31 331 ILE A CA 1
ATOM 2456 C C . ILE A 1 331 ? -5.738 -0.407 14.481 1.00 89.31 331 ILE A C 1
ATOM 2458 O O . ILE A 1 331 ? -6.279 0.681 14.264 1.00 89.31 331 ILE A O 1
ATOM 2462 N N . GLY A 1 332 ? -5.299 -1.218 13.520 1.00 86.88 332 GLY A N 1
ATOM 2463 C CA . GLY A 1 332 ? -5.485 -0.970 12.095 1.00 86.88 332 GLY A CA 1
ATOM 2464 C C . GLY A 1 332 ? -6.864 -1.382 11.578 1.00 86.88 332 GLY A C 1
ATOM 2465 O O . GLY A 1 332 ? -7.532 -2.236 12.161 1.00 86.88 332 GLY A O 1
ATOM 2466 N N . PHE A 1 333 ? -7.285 -0.803 10.450 1.00 83.00 333 PHE A N 1
ATOM 2467 C CA . PHE A 1 333 ? -8.504 -1.223 9.735 1.00 83.00 333 PHE A CA 1
ATOM 2468 C C . PHE A 1 333 ? -8.402 -2.652 9.189 1.00 83.00 333 PHE A C 1
ATOM 2470 O O . PHE A 1 333 ? -9.387 -3.376 9.136 1.00 83.00 333 PHE A O 1
ATOM 2477 N N . ASP A 1 334 ? -7.190 -3.096 8.856 1.00 83.75 334 ASP A N 1
ATOM 2478 C CA . ASP A 1 334 ? -6.919 -4.464 8.413 1.00 83.75 334 ASP A CA 1
ATOM 2479 C C . ASP A 1 334 ? -7.359 -5.523 9.433 1.00 83.75 334 ASP A C 1
ATOM 2481 O O . ASP A 1 334 ? -7.771 -6.615 9.041 1.00 83.75 334 ASP A O 1
ATOM 2485 N N . VAL A 1 335 ? -7.368 -5.183 10.727 1.00 88.88 335 VAL A N 1
ATOM 2486 C CA . VAL A 1 335 ? -7.840 -6.069 11.801 1.00 88.88 335 VAL A CA 1
ATOM 2487 C C . VAL A 1 335 ? -9.293 -6.486 11.604 1.00 88.88 335 VAL A C 1
ATOM 2489 O O . VAL A 1 335 ? -9.658 -7.606 11.959 1.00 88.88 335 VAL A O 1
ATOM 2492 N N . PHE A 1 336 ? -10.117 -5.620 11.018 1.00 89.44 336 PHE A N 1
ATOM 2493 C CA . PHE A 1 336 ? -11.538 -5.864 10.793 1.00 89.44 336 PHE A CA 1
ATOM 2494 C C . PHE A 1 336 ? -11.832 -6.457 9.412 1.00 89.44 336 PHE A C 1
ATOM 2496 O O . PHE A 1 336 ? -12.988 -6.477 9.010 1.00 89.44 336 PHE A O 1
ATOM 2503 N N . GLY A 1 337 ? -10.826 -6.997 8.712 1.00 87.75 337 GLY A N 1
ATOM 2504 C CA . GLY A 1 337 ? -10.946 -7.435 7.319 1.00 87.75 337 GLY A CA 1
ATOM 2505 C C . GLY A 1 337 ? -12.048 -8.453 6.990 1.00 87.75 337 GLY A C 1
ATOM 2506 O O . GLY A 1 337 ? -12.437 -8.546 5.829 1.00 87.75 337 GLY A O 1
ATOM 2507 N N . ASP A 1 338 ? -12.580 -9.163 7.991 1.00 87.38 338 ASP A N 1
ATOM 2508 C CA . ASP A 1 338 ? -13.706 -10.103 7.853 1.00 87.38 338 ASP A CA 1
ATOM 2509 C C . ASP A 1 338 ? -15.085 -9.467 8.134 1.00 87.38 338 ASP A C 1
ATOM 2511 O O . ASP A 1 338 ? -16.106 -10.161 8.201 1.00 87.38 338 ASP A O 1
ATOM 2515 N N . PHE A 1 339 ? -15.130 -8.150 8.329 1.00 90.69 339 PHE A N 1
ATOM 2516 C CA . PHE A 1 339 ? -16.330 -7.380 8.628 1.00 90.69 339 PHE A CA 1
ATOM 2517 C C . PHE A 1 339 ? -16.550 -6.288 7.584 1.00 90.69 339 PHE A C 1
ATOM 2519 O O . PHE A 1 339 ? -15.616 -5.724 7.023 1.00 90.69 339 PHE A O 1
ATOM 2526 N N . LEU A 1 340 ? -17.822 -5.962 7.361 1.00 92.56 340 LEU A N 1
ATOM 2527 C CA . LEU A 1 340 ? -18.198 -4.726 6.696 1.00 92.56 340 LEU A CA 1
ATOM 2528 C C . LEU A 1 340 ? -18.170 -3.606 7.732 1.00 92.56 340 LEU A C 1
ATOM 2530 O O . LEU A 1 340 ? -18.961 -3.596 8.683 1.00 92.56 340 LEU A O 1
ATOM 2534 N N . GLU A 1 341 ? -17.257 -2.669 7.549 1.00 93.31 341 GLU A N 1
ATOM 2535 C CA . GLU A 1 341 ? -16.983 -1.629 8.525 1.00 93.31 341 GLU A CA 1
ATOM 2536 C C . GLU A 1 341 ? -17.790 -0.378 8.193 1.00 93.31 341 GLU A C 1
ATOM 2538 O O . GLU A 1 341 ? -17.840 0.065 7.046 1.00 93.31 341 GLU A O 1
ATOM 2543 N N . THR A 1 342 ? -18.436 0.212 9.196 1.00 95.00 342 THR A N 1
ATOM 2544 C CA . THR A 1 342 ? -19.043 1.544 9.091 1.00 95.00 342 THR A CA 1
ATOM 2545 C C . THR A 1 342 ? -18.526 2.420 10.218 1.00 95.00 342 THR A C 1
ATOM 2547 O O . THR A 1 342 ? -18.850 2.219 11.388 1.00 95.00 342 THR A O 1
ATOM 2550 N N . VAL A 1 343 ? -17.705 3.393 9.847 1.00 92.19 343 VAL A N 1
ATOM 2551 C CA . VAL A 1 343 ? -17.080 4.382 10.717 1.00 92.19 343 VAL A CA 1
ATOM 2552 C C . VAL A 1 343 ? -17.871 5.680 10.584 1.00 92.19 343 VAL A C 1
ATOM 2554 O O . VAL A 1 343 ? -17.664 6.481 9.673 1.00 92.19 343 VAL A O 1
ATOM 2557 N N . ASP A 1 344 ? -18.810 5.886 11.497 1.00 93.12 344 ASP A N 1
ATOM 2558 C CA . ASP A 1 344 ? -19.592 7.113 11.608 1.00 93.12 344 ASP A CA 1
ATOM 2559 C C . ASP A 1 344 ? -18.830 8.101 12.500 1.00 93.12 344 ASP A C 1
ATOM 2561 O O . ASP A 1 344 ? -18.986 8.117 13.729 1.00 93.12 344 ASP A O 1
ATOM 2565 N N . TYR A 1 345 ? -17.950 8.902 11.890 1.00 88.62 345 TYR A N 1
ATOM 2566 C CA . TYR A 1 345 ? -17.177 9.911 12.617 1.00 88.62 345 TYR A CA 1
ATOM 2567 C C . TYR A 1 345 ? -18.068 10.952 13.315 1.00 88.62 345 TYR A C 1
ATOM 2569 O O . TYR A 1 345 ? -17.836 11.199 14.508 1.00 88.62 345 TYR A O 1
ATOM 2577 N N . PRO A 1 346 ? -19.103 11.531 12.664 1.00 90.06 346 PRO A N 1
ATOM 2578 C CA . PRO A 1 346 ? -19.971 12.515 13.307 1.00 90.06 346 PRO A CA 1
ATOM 2579 C C . PRO A 1 346 ? -20.663 11.996 14.576 1.00 90.06 346 PRO A C 1
ATOM 2581 O O . PRO A 1 346 ? -20.742 12.717 15.581 1.00 90.06 346 PRO A O 1
ATOM 2584 N N . MET A 1 347 ? -21.139 10.746 14.564 1.00 91.38 347 MET A N 1
ATOM 2585 C CA . MET A 1 347 ? -21.782 10.111 15.726 1.00 91.38 347 MET A CA 1
ATOM 2586 C C . MET A 1 347 ? -20.809 9.390 16.649 1.00 91.38 347 MET A C 1
ATOM 2588 O O . MET A 1 347 ? -21.207 8.944 17.727 1.00 91.38 347 MET A O 1
ATOM 2592 N N . ARG A 1 348 ? -19.537 9.314 16.261 1.00 89.94 348 ARG A N 1
ATOM 2593 C CA . ARG A 1 348 ? -18.477 8.594 16.958 1.00 89.94 348 ARG A CA 1
ATOM 2594 C C . ARG A 1 348 ? -18.810 7.123 17.188 1.00 89.94 348 ARG A C 1
ATOM 2596 O O . ARG A 1 348 ? -18.778 6.650 18.326 1.00 89.94 348 ARG A O 1
ATOM 2603 N N . LYS A 1 349 ? -19.151 6.409 16.120 1.00 92.44 349 LYS A N 1
ATOM 2604 C CA . LYS A 1 349 ? -19.510 4.991 16.185 1.00 92.44 349 LYS A CA 1
ATOM 2605 C C . LYS A 1 349 ? -18.780 4.171 15.134 1.00 92.44 349 LYS A C 1
ATOM 2607 O O . LYS A 1 349 ? -18.653 4.595 13.992 1.00 92.44 349 LYS A O 1
ATOM 2612 N N . LEU A 1 350 ? -18.378 2.971 15.530 1.00 93.50 350 LEU A N 1
ATOM 2613 C CA . LEU A 1 350 ? -17.971 1.890 14.646 1.00 93.50 350 LEU A CA 1
ATOM 2614 C C . LEU A 1 350 ? -19.057 0.819 14.655 1.00 93.50 350 LEU A C 1
ATOM 2616 O O . LEU A 1 350 ? -19.463 0.352 15.721 1.00 93.50 350 LEU A O 1
ATOM 2620 N N . GLN A 1 351 ? -19.489 0.406 13.473 1.00 95.25 351 GLN A N 1
ATOM 2621 C CA . GLN A 1 351 ? -20.303 -0.782 13.281 1.00 95.25 351 GLN A CA 1
ATOM 2622 C C . GLN A 1 351 ? -19.503 -1.823 12.498 1.00 95.25 351 GLN A C 1
ATOM 2624 O O . GLN A 1 351 ? -18.896 -1.508 11.478 1.00 95.25 351 GLN A O 1
ATOM 2629 N N . LEU A 1 352 ? -19.530 -3.060 12.988 1.00 94.12 352 LEU A N 1
ATOM 2630 C CA . LEU A 1 352 ? -18.904 -4.229 12.378 1.00 94.12 352 LEU A CA 1
ATOM 2631 C C . LEU A 1 352 ? -20.011 -5.186 11.942 1.00 94.12 352 LEU A C 1
ATOM 2633 O O . LEU A 1 352 ? -20.516 -5.974 12.747 1.00 94.12 352 LEU A O 1
ATOM 2637 N N . ALA A 1 353 ? -20.448 -5.059 10.692 1.00 91.88 353 ALA A N 1
ATOM 2638 C CA . ALA A 1 353 ? -21.478 -5.901 10.095 1.00 91.88 353 ALA A CA 1
ATOM 2639 C C . ALA A 1 353 ? -20.862 -7.123 9.397 1.00 91.88 353 ALA A C 1
ATOM 2641 O O . ALA A 1 353 ? -19.655 -7.193 9.175 1.00 91.88 353 ALA A O 1
ATOM 2642 N N . ALA A 1 354 ? -21.690 -8.115 9.066 1.00 88.94 354 ALA A N 1
ATOM 2643 C CA . ALA A 1 354 ? -21.233 -9.233 8.250 1.00 88.94 354 ALA A CA 1
ATOM 2644 C C . ALA A 1 354 ? -20.894 -8.736 6.837 1.00 88.94 354 ALA A C 1
ATOM 2646 O O . ALA A 1 354 ? -21.634 -7.921 6.279 1.00 88.94 354 ALA A O 1
ATOM 2647 N N . LEU A 1 355 ? -19.806 -9.246 6.259 1.00 87.25 355 LEU A N 1
ATOM 2648 C CA . LEU A 1 355 ? -19.497 -9.014 4.851 1.00 87.25 355 LEU A CA 1
ATOM 2649 C C . LEU A 1 355 ? -20.609 -9.567 3.945 1.00 87.25 355 LEU A C 1
ATOM 2651 O O . LEU A 1 355 ? -21.271 -10.552 4.303 1.00 87.25 355 LEU A O 1
ATOM 2655 N N . PRO A 1 356 ? -20.795 -8.994 2.742 1.00 83.75 356 PRO A N 1
ATOM 2656 C CA . PRO A 1 356 ? -21.649 -9.598 1.732 1.00 83.75 356 PRO A CA 1
ATOM 2657 C C . PRO A 1 356 ? -21.238 -11.047 1.472 1.00 83.75 356 PRO A C 1
ATOM 2659 O O . PRO A 1 356 ? -20.047 -11.365 1.359 1.00 83.75 356 PRO A O 1
ATOM 2662 N N . ALA A 1 357 ? -22.239 -11.923 1.361 1.00 78.62 357 ALA A N 1
ATOM 2663 C CA . ALA A 1 357 ? -22.018 -13.344 1.147 1.00 78.62 357 ALA A CA 1
ATOM 2664 C C . ALA A 1 357 ? -21.195 -13.578 -0.129 1.00 78.62 357 ALA A C 1
ATOM 2666 O O . ALA A 1 357 ? -21.624 -13.231 -1.232 1.00 78.62 357 ALA A O 1
ATOM 2667 N N . SER A 1 358 ? -20.032 -14.209 0.025 1.00 71.12 358 SER A N 1
ATOM 2668 C CA . SER A 1 358 ? -19.216 -14.669 -1.094 1.00 71.12 358 SER A CA 1
ATOM 2669 C C . SER A 1 358 ? -19.500 -16.151 -1.360 1.00 71.12 358 SER A C 1
ATOM 2671 O O . SER A 1 358 ? -19.456 -16.957 -0.425 1.00 71.12 358 SER A O 1
ATOM 2673 N N . PRO A 1 359 ? -19.743 -16.566 -2.620 1.00 69.31 359 PRO A N 1
ATOM 2674 C CA . PRO A 1 359 ? -19.856 -17.982 -2.978 1.00 69.31 359 PRO A CA 1
ATOM 2675 C C . PRO A 1 359 ? -18.620 -18.812 -2.598 1.00 69.31 359 PRO A C 1
ATOM 2677 O O . PRO A 1 359 ? -18.711 -20.031 -2.490 1.00 69.31 359 PRO A O 1
ATOM 2680 N N . GLN A 1 360 ? -17.471 -18.152 -2.423 1.00 63.81 360 GLN A N 1
ATOM 2681 C CA . GLN A 1 360 ? -16.172 -18.770 -2.160 1.00 63.81 360 GLN A CA 1
ATOM 2682 C C . GLN A 1 360 ? -15.928 -19.032 -0.659 1.00 63.81 360 GLN A C 1
ATOM 2684 O O . GLN A 1 360 ? -14.980 -19.732 -0.322 1.00 63.81 360 GLN A O 1
ATOM 2689 N N . GLU A 1 361 ? -16.792 -18.529 0.235 1.00 65.31 361 GLU A N 1
ATOM 2690 C CA . GLU A 1 361 ? -16.569 -18.514 1.697 1.00 65.31 361 GLU A CA 1
ATOM 2691 C C . GLU A 1 361 ? -17.782 -19.022 2.505 1.00 65.31 361 GLU A C 1
ATOM 2693 O O . GLU A 1 361 ? -17.996 -18.645 3.660 1.00 65.31 361 GLU A O 1
ATOM 2698 N N . ALA A 1 362 ? -18.621 -19.881 1.916 1.00 64.19 362 ALA A N 1
ATOM 2699 C CA . ALA A 1 362 ? -19.816 -20.390 2.591 1.00 64.19 362 ALA A CA 1
ATOM 2700 C C . ALA A 1 362 ? -19.470 -21.095 3.923 1.00 64.19 362 ALA A C 1
ATOM 2702 O O . ALA A 1 362 ? -18.789 -22.119 3.938 1.00 64.19 362 ALA A O 1
ATOM 2703 N N . GLY A 1 363 ? -19.985 -20.563 5.039 1.00 66.06 363 GLY A N 1
ATOM 2704 C CA . GLY A 1 363 ? -19.785 -21.123 6.382 1.00 66.06 363 GLY A CA 1
ATOM 2705 C C . GLY A 1 363 ? -18.516 -20.657 7.107 1.00 66.06 363 GLY A C 1
ATOM 2706 O O . GLY A 1 363 ? -18.170 -21.242 8.132 1.00 66.06 363 GLY A O 1
ATOM 2707 N N . TYR A 1 364 ? -17.835 -19.625 6.603 1.00 72.69 364 TYR A N 1
ATOM 2708 C CA . TYR A 1 364 ? -16.718 -18.988 7.297 1.00 72.69 364 TYR A CA 1
ATOM 2709 C C . TYR A 1 364 ? -17.195 -18.210 8.538 1.00 72.69 364 TYR A C 1
ATOM 2711 O O . TYR A 1 364 ? -18.134 -17.415 8.466 1.00 72.69 364 TYR A O 1
ATOM 2719 N N . THR A 1 365 ? -16.550 -18.447 9.685 1.00 76.25 365 THR A N 1
ATOM 2720 C CA . THR A 1 365 ? -16.763 -17.658 10.907 1.00 76.25 365 THR A CA 1
ATOM 2721 C C . THR A 1 365 ? -15.784 -16.485 10.907 1.00 76.25 365 THR A C 1
ATOM 2723 O O . THR A 1 365 ? -14.582 -16.752 10.877 1.00 76.25 365 THR A O 1
ATOM 2726 N N . PRO A 1 366 ? -16.259 -15.229 11.009 1.00 81.06 366 PRO A N 1
ATOM 2727 C CA . PRO A 1 366 ? -15.385 -14.062 11.048 1.00 81.06 366 PRO A CA 1
ATOM 2728 C C . PRO A 1 366 ? -14.329 -14.133 12.156 1.00 81.06 366 PRO A C 1
ATOM 2730 O O . PRO A 1 366 ? -14.600 -14.575 13.282 1.00 81.06 366 PRO A O 1
ATOM 2733 N N . ALA A 1 367 ? -13.138 -13.647 11.839 1.00 86.44 367 ALA A N 1
ATOM 2734 C CA . ALA A 1 367 ? -12.010 -13.486 12.737 1.00 86.44 367 ALA A CA 1
ATOM 2735 C C . ALA A 1 367 ? -11.501 -12.040 12.701 1.00 86.44 367 ALA A C 1
ATOM 2737 O O . ALA A 1 367 ? -11.828 -11.269 11.801 1.00 86.44 367 ALA A O 1
ATOM 2738 N N . LEU A 1 368 ? -10.698 -11.663 13.695 1.00 89.00 368 LEU A N 1
ATOM 2739 C CA . LEU A 1 368 ? -9.889 -10.451 13.597 1.00 89.00 368 LEU A CA 1
ATOM 2740 C C . LEU A 1 368 ? -8.482 -10.794 13.102 1.00 89.00 368 LEU A C 1
ATOM 2742 O O . LEU A 1 368 ? -7.857 -11.744 13.574 1.00 89.00 368 LEU A O 1
ATOM 2746 N N . HIS A 1 369 ? -7.939 -9.961 12.221 1.00 84.56 369 HIS A N 1
ATOM 2747 C CA . HIS A 1 369 ? -6.553 -10.060 11.748 1.00 84.56 369 HIS A CA 1
ATOM 2748 C C . HIS A 1 369 ? -5.631 -9.268 12.679 1.00 84.56 369 HIS A C 1
ATOM 2750 O O . HIS A 1 369 ? -5.062 -8.247 12.311 1.00 84.56 369 HIS A O 1
ATOM 2756 N N . THR A 1 370 ? -5.559 -9.669 13.953 1.00 83.50 370 THR A N 1
ATOM 2757 C CA . THR A 1 370 ? -4.812 -8.910 14.976 1.00 83.50 370 THR A CA 1
ATOM 2758 C C . THR A 1 370 ? -3.299 -9.042 14.848 1.00 83.50 370 THR A C 1
ATOM 2760 O O . THR A 1 370 ? -2.564 -8.258 15.457 1.00 83.50 370 THR A O 1
ATOM 2763 N N . ASP A 1 371 ? -2.815 -10.024 14.089 1.00 72.19 371 ASP A N 1
ATOM 2764 C CA . ASP A 1 371 ? -1.396 -10.176 13.851 1.00 72.19 371 ASP A CA 1
ATOM 2765 C C . ASP A 1 371 ? -0.888 -9.070 12.921 1.00 72.19 371 ASP A C 1
ATOM 2767 O O . ASP A 1 371 ? -1.454 -8.726 11.895 1.00 72.19 371 ASP A O 1
ATOM 2771 N N . VAL A 1 372 ? 0.266 -8.515 13.266 1.00 57.53 372 VAL A N 1
ATOM 2772 C CA . VAL A 1 372 ? 0.992 -7.535 12.446 1.00 57.53 372 VAL A CA 1
ATOM 2773 C C . VAL A 1 372 ? 1.619 -8.178 11.196 1.00 57.53 372 VAL A C 1
ATOM 2775 O O . VAL A 1 372 ? 2.674 -7.728 10.727 1.00 57.53 372 VAL A O 1
ATOM 2778 N N . ASN A 1 373 ? 1.088 -9.278 10.669 1.00 57.41 373 ASN A N 1
ATOM 2779 C CA . ASN A 1 373 ? 1.634 -9.929 9.480 1.00 57.41 373 ASN A CA 1
ATOM 2780 C C . ASN A 1 373 ? 1.150 -9.195 8.226 1.00 57.41 373 ASN A C 1
ATOM 2782 O O . ASN A 1 373 ? -0.027 -8.891 8.089 1.00 57.41 373 ASN A O 1
ATOM 2786 N N . GLU A 1 374 ? 2.078 -8.853 7.330 1.00 46.88 374 GLU A N 1
ATOM 2787 C CA . GLU A 1 374 ? 1.706 -8.452 5.975 1.00 46.88 374 GLU A CA 1
ATOM 2788 C C . GLU A 1 374 ? 1.479 -9.718 5.145 1.00 46.88 374 GLU A C 1
ATOM 2790 O O . GLU A 1 374 ? 2.278 -10.660 5.182 1.00 46.88 374 GLU A O 1
ATOM 2795 N N . GLY A 1 375 ? 0.352 -9.745 4.439 1.00 44.84 375 GLY A N 1
ATOM 2796 C CA . GLY A 1 375 ? -0.164 -10.922 3.752 1.00 44.84 375 GLY A CA 1
ATOM 2797 C C . GLY A 1 375 ? -1.291 -11.557 4.551 1.00 44.84 375 GLY A C 1
ATOM 2798 O O . GLY A 1 375 ? -1.148 -11.717 5.760 1.00 44.84 375 GLY A O 1
ATOM 2799 N N . ASP A 1 376 ? -2.380 -11.873 3.841 1.00 40.53 376 ASP A N 1
ATOM 2800 C CA . ASP A 1 376 ? -3.609 -12.520 4.308 1.00 40.53 376 ASP A CA 1
ATOM 2801 C C . ASP A 1 376 ? -3.342 -13.284 5.598 1.00 40.53 376 ASP A C 1
ATOM 2803 O O . ASP A 1 376 ? -2.541 -14.232 5.593 1.00 40.53 376 ASP A O 1
ATOM 2807 N N . GLY A 1 377 ? -3.906 -12.766 6.697 1.00 37.72 377 GLY A N 1
ATOM 2808 C CA . GLY A 1 377 ? -3.619 -13.211 8.051 1.00 37.72 377 GLY A CA 1
ATOM 2809 C C . GLY A 1 377 ? -3.638 -14.728 8.136 1.00 37.72 377 GLY A C 1
ATOM 2810 O O . GLY A 1 377 ? -4.250 -15.417 7.313 1.00 37.72 377 GLY A O 1
ATOM 2811 N N . ALA A 1 378 ? -2.994 -15.277 9.160 1.00 34.75 378 ALA A N 1
ATOM 2812 C CA . ALA A 1 378 ? -2.899 -16.722 9.375 1.00 34.75 378 ALA A CA 1
ATOM 2813 C C . ALA A 1 378 ? -4.264 -17.479 9.369 1.00 34.75 378 ALA A C 1
ATOM 2815 O O . ALA A 1 378 ? -4.285 -18.706 9.448 1.00 34.75 378 ALA A O 1
ATOM 2816 N N . ALA A 1 379 ? -5.392 -16.766 9.259 1.00 35.59 379 ALA A N 1
ATOM 2817 C CA . ALA A 1 379 ? -6.766 -17.236 9.168 1.00 35.59 379 ALA A CA 1
ATOM 2818 C C . ALA A 1 379 ? -7.336 -17.484 7.751 1.00 35.59 379 ALA A C 1
ATOM 2820 O O . ALA A 1 379 ? -8.347 -18.178 7.670 1.00 35.59 379 ALA A O 1
ATOM 2821 N N . SER A 1 380 ? -6.751 -16.985 6.650 1.00 43.06 380 SER A N 1
ATOM 2822 C CA . SER A 1 380 ? -7.310 -17.209 5.298 1.00 43.06 380 SER A CA 1
ATOM 2823 C C . SER A 1 380 ? -6.568 -18.325 4.544 1.00 43.06 380 SER A C 1
ATOM 2825 O O . SER A 1 380 ? -5.554 -18.065 3.895 1.00 43.06 380 SER A O 1
ATOM 2827 N N . PRO A 1 381 ? -7.039 -19.592 4.592 1.00 44.69 381 PRO A N 1
ATOM 2828 C CA . PRO A 1 381 ? -6.383 -20.711 3.907 1.00 44.69 381 PRO A CA 1
ATOM 2829 C C . PRO A 1 381 ? -6.366 -20.575 2.375 1.00 44.69 381 PRO A C 1
ATOM 2831 O O . PRO A 1 381 ? -5.581 -21.259 1.714 1.00 44.69 381 PRO A O 1
ATOM 2834 N N . HIS A 1 382 ? -7.181 -19.680 1.806 1.00 59.47 382 HIS A N 1
ATOM 2835 C CA . HIS A 1 382 ? -7.227 -19.394 0.377 1.00 59.47 382 HIS A CA 1
ATOM 2836 C C . HIS A 1 382 ? -7.410 -17.888 0.145 1.00 59.47 382 HIS A C 1
ATOM 2838 O O . HIS A 1 382 ? -8.416 -17.350 0.600 1.00 59.47 382 HIS A O 1
ATOM 2844 N N . PRO A 1 383 ? -6.488 -17.203 -0.561 1.00 74.50 383 PRO A N 1
ATOM 2845 C CA . PRO A 1 383 ? -6.754 -15.843 -1.003 1.00 74.50 383 PRO A CA 1
ATOM 2846 C C . PRO A 1 383 ? -7.951 -15.869 -1.951 1.00 74.50 383 PRO A C 1
ATOM 2848 O O . PRO A 1 383 ? -8.000 -16.700 -2.862 1.00 74.50 383 PRO A O 1
ATOM 2851 N N . VAL A 1 384 ? -8.898 -14.966 -1.730 1.00 81.50 384 VAL A N 1
ATOM 2852 C CA . VAL A 1 384 ? -10.081 -14.789 -2.575 1.00 81.50 384 VAL A CA 1
ATOM 2853 C C . VAL A 1 384 ? -9.925 -13.548 -3.446 1.00 81.50 384 VAL A C 1
ATOM 2855 O O . VAL A 1 384 ? -9.177 -12.620 -3.124 1.00 81.50 384 VAL A O 1
ATOM 2858 N N . ASP A 1 385 ? -10.604 -13.550 -4.588 1.00 87.69 385 ASP A N 1
ATOM 2859 C CA . ASP A 1 385 ? -10.726 -12.348 -5.404 1.00 87.69 385 ASP A CA 1
ATOM 2860 C C . ASP A 1 385 ? -11.911 -11.520 -4.934 1.00 87.69 385 ASP A C 1
ATOM 2862 O O . ASP A 1 385 ? -12.958 -12.071 -4.588 1.00 87.69 385 ASP A O 1
ATOM 2866 N N . ARG A 1 386 ? -11.763 -10.196 -5.006 1.00 87.50 386 ARG A N 1
ATOM 2867 C CA . ARG A 1 386 ? -12.850 -9.275 -4.694 1.00 87.50 386 ARG A CA 1
ATOM 2868 C C . ARG A 1 386 ? -14.156 -9.611 -5.412 1.00 87.50 386 ARG A C 1
ATOM 2870 O O . ARG A 1 386 ? -14.163 -9.901 -6.614 1.00 87.50 386 ARG A O 1
ATOM 2877 N N . VAL A 1 387 ? -15.270 -9.457 -4.701 1.00 83.50 387 VAL A N 1
ATOM 2878 C CA . VAL A 1 387 ? -16.618 -9.653 -5.244 1.00 83.50 387 VAL A CA 1
ATOM 2879 C C . VAL A 1 387 ? -17.400 -8.340 -5.228 1.00 83.50 387 VAL A C 1
ATOM 2881 O O . VAL A 1 387 ? -17.726 -7.793 -4.184 1.00 83.50 387 VAL A O 1
ATOM 2884 N N . LEU A 1 388 ? -17.778 -7.841 -6.407 1.00 84.50 388 LEU A N 1
ATOM 2885 C CA . LEU A 1 388 ? -18.695 -6.701 -6.507 1.00 84.50 388 LEU A CA 1
ATOM 2886 C C . LEU A 1 388 ? -20.141 -7.189 -6.388 1.00 84.50 388 LEU A C 1
ATOM 2888 O O . LEU A 1 388 ? -20.739 -7.637 -7.369 1.00 84.50 388 LEU A O 1
ATOM 2892 N N . SER A 1 389 ? -20.706 -7.116 -5.184 1.00 80.75 389 SER A N 1
ATOM 2893 C CA . SER A 1 389 ? -22.128 -7.403 -4.981 1.00 80.75 389 SER A CA 1
ATOM 2894 C C . SER A 1 389 ? -23.009 -6.338 -5.655 1.00 80.75 389 SER A C 1
ATOM 2896 O O . SER A 1 389 ? -22.615 -5.181 -5.810 1.00 80.75 389 SER A O 1
ATOM 2898 N N . ALA A 1 390 ? -24.236 -6.704 -6.046 1.00 84.25 390 ALA A N 1
ATOM 2899 C CA . ALA A 1 390 ? -25.173 -5.761 -6.670 1.00 84.25 390 ALA A CA 1
ATOM 2900 C C . ALA A 1 390 ? -25.523 -4.567 -5.756 1.00 84.25 390 ALA A C 1
ATOM 2902 O O . ALA A 1 390 ? -25.824 -3.476 -6.242 1.00 84.25 390 ALA A O 1
ATOM 2903 N N . GLU A 1 391 ? -25.456 -4.771 -4.439 1.00 83.38 391 GLU A N 1
ATOM 2904 C CA . GLU A 1 391 ? -25.707 -3.758 -3.407 1.00 83.38 391 GLU A CA 1
ATOM 2905 C C . GLU A 1 391 ? -24.556 -2.743 -3.292 1.00 83.38 391 GLU A C 1
ATOM 2907 O O . GLU A 1 391 ? -24.756 -1.629 -2.811 1.00 83.38 391 GLU A O 1
ATOM 2912 N N . MET A 1 392 ? -23.369 -3.087 -3.801 1.00 87.88 392 MET A N 1
ATOM 2913 C CA . MET A 1 392 ? -22.158 -2.262 -3.755 1.00 87.88 392 MET A CA 1
ATOM 2914 C C . MET A 1 392 ? -21.857 -1.534 -5.070 1.00 87.88 392 MET A C 1
ATOM 2916 O O . MET A 1 392 ? -20.757 -1.027 -5.267 1.00 87.88 392 MET A O 1
ATOM 2920 N N . LYS A 1 393 ? -22.829 -1.432 -5.981 1.00 85.00 393 LYS A N 1
ATOM 2921 C CA . LYS A 1 393 ? -22.645 -0.785 -7.295 1.00 85.00 393 LYS A CA 1
ATOM 2922 C C . LYS A 1 393 ? -22.172 0.680 -7.229 1.00 85.00 393 LYS A C 1
ATOM 2924 O O . LYS A 1 393 ? -21.528 1.139 -8.164 1.00 85.00 393 LYS A O 1
ATOM 2929 N N . ASP A 1 394 ? -22.510 1.390 -6.149 1.00 88.12 394 ASP A N 1
ATOM 2930 C CA . ASP A 1 394 ? -22.173 2.806 -5.929 1.00 88.12 394 ASP A CA 1
ATOM 2931 C C . ASP A 1 394 ? -20.937 2.968 -5.015 1.00 88.12 394 ASP A C 1
ATOM 2933 O O . ASP A 1 394 ? -20.629 4.067 -4.553 1.00 88.12 394 ASP A O 1
ATOM 2937 N N . TRP A 1 395 ? -20.245 1.867 -4.704 1.00 94.12 395 TRP A N 1
ATOM 2938 C CA . TRP A 1 395 ? -18.986 1.883 -3.967 1.00 94.12 395 TRP A CA 1
ATOM 2939 C C . TRP A 1 395 ? -17.819 2.065 -4.932 1.00 94.12 395 TRP A C 1
ATOM 2941 O O . TRP A 1 395 ? -17.830 1.602 -6.073 1.00 94.12 395 TRP A O 1
ATOM 2951 N N . THR A 1 396 ? -16.777 2.731 -4.456 1.00 94.81 396 THR A N 1
ATOM 2952 C CA . THR A 1 396 ? -15.575 3.016 -5.232 1.00 94.81 396 THR A CA 1
ATOM 2953 C C . THR A 1 396 ? -14.470 2.039 -4.876 1.00 94.81 396 THR A C 1
ATOM 2955 O O . THR A 1 396 ? -14.250 1.727 -3.708 1.00 94.81 396 THR A O 1
ATOM 2958 N N . GLN A 1 397 ? -13.750 1.563 -5.889 1.00 93.88 397 GLN A N 1
ATOM 2959 C CA . GLN A 1 397 ? -12.549 0.768 -5.673 1.00 93.88 397 GLN A CA 1
ATOM 2960 C C . GLN A 1 397 ? -11.447 1.618 -5.040 1.00 93.88 397 GLN A C 1
ATOM 2962 O O . GLN A 1 397 ? -11.124 2.702 -5.527 1.00 93.88 397 GLN A O 1
ATOM 2967 N N . ILE A 1 398 ? -10.817 1.057 -4.017 1.00 94.12 398 ILE A N 1
ATOM 2968 C CA . ILE A 1 398 ? -9.526 1.499 -3.501 1.00 94.12 398 ILE A CA 1
ATOM 2969 C C . ILE A 1 398 ? -8.450 0.485 -3.875 1.00 94.12 398 ILE A C 1
ATOM 2971 O O . ILE A 1 398 ? -8.733 -0.677 -4.173 1.00 94.12 398 ILE A O 1
ATOM 2975 N N . TYR A 1 399 ? -7.208 0.946 -3.873 1.00 93.88 399 TYR A N 1
ATOM 2976 C CA . TYR A 1 399 ? -6.036 0.107 -4.034 1.00 93.88 399 TYR A CA 1
ATOM 2977 C C . TYR A 1 399 ? -5.406 -0.187 -2.678 1.00 93.88 399 TYR A C 1
ATOM 2979 O O . TYR A 1 399 ? -5.482 0.623 -1.752 1.00 93.88 399 TYR A O 1
ATOM 2987 N N . ARG A 1 400 ? -4.770 -1.350 -2.574 1.00 89.12 400 ARG A N 1
ATOM 2988 C CA . ARG A 1 400 ? -4.041 -1.787 -1.386 1.00 89.12 400 ARG A CA 1
ATOM 2989 C C . ARG A 1 400 ? -2.561 -1.923 -1.705 1.00 89.12 400 ARG A C 1
ATOM 2991 O O . ARG A 1 400 ? -2.190 -2.515 -2.711 1.00 89.12 400 ARG A O 1
ATOM 2998 N N . ALA A 1 401 ? -1.713 -1.406 -0.833 1.00 84.25 401 ALA A N 1
ATOM 2999 C CA . ALA A 1 401 ? -0.283 -1.680 -0.872 1.00 84.25 401 ALA A CA 1
ATOM 3000 C C . ALA A 1 401 ? 0.183 -1.933 0.559 1.00 84.25 401 ALA A C 1
ATOM 3002 O O . ALA A 1 401 ? 0.163 -1.028 1.394 1.00 84.25 401 ALA A O 1
ATOM 3003 N N . GLY A 1 402 ? 0.476 -3.199 0.866 1.00 78.81 402 GLY A N 1
ATOM 3004 C CA . GLY A 1 402 ? 0.564 -3.656 2.251 1.00 78.81 402 GLY A CA 1
ATOM 3005 C C . GLY A 1 402 ? -0.720 -3.296 3.005 1.00 78.81 402 GLY A C 1
ATOM 3006 O O . GLY A 1 402 ? -1.808 -3.774 2.678 1.00 78.81 402 GLY A O 1
ATOM 3007 N N . ARG A 1 403 ? -0.589 -2.406 3.990 1.00 75.62 403 ARG A N 1
ATOM 3008 C CA . ARG A 1 403 ? -1.687 -1.919 4.844 1.00 75.62 403 ARG A CA 1
ATOM 3009 C C . ARG A 1 403 ? -2.307 -0.610 4.391 1.00 75.62 403 ARG A C 1
ATOM 3011 O O . ARG A 1 403 ? -3.349 -0.222 4.912 1.00 75.62 403 ARG A O 1
ATOM 3018 N N . SER A 1 404 ? -1.671 0.090 3.459 1.00 82.31 404 SER A N 1
ATOM 3019 C CA . SER A 1 404 ? -2.169 1.374 2.991 1.00 82.31 404 SER A CA 1
ATOM 3020 C C . SER A 1 404 ? -3.431 1.172 2.161 1.00 82.31 404 SER A C 1
ATOM 3022 O O . SER A 1 404 ? -3.434 0.414 1.190 1.00 82.31 404 SER A O 1
ATOM 3024 N N . LEU A 1 405 ? -4.487 1.891 2.537 1.00 88.69 405 LEU A N 1
ATOM 3025 C CA . LEU A 1 405 ? -5.698 2.048 1.743 1.00 88.69 405 LEU A CA 1
ATOM 3026 C C . LEU A 1 405 ? -5.533 3.295 0.880 1.00 88.69 405 LEU A C 1
ATOM 3028 O O . LEU A 1 405 ? -5.323 4.392 1.398 1.00 88.69 405 LEU A O 1
ATOM 3032 N N . ILE A 1 406 ? -5.580 3.117 -0.436 1.00 93.88 406 ILE A N 1
ATOM 3033 C CA . ILE A 1 406 ? -5.182 4.137 -1.401 1.00 93.88 406 ILE A CA 1
ATOM 3034 C C . ILE A 1 406 ? -6.354 4.445 -2.330 1.00 93.88 406 ILE A C 1
ATOM 3036 O O . ILE A 1 406 ? -6.851 3.581 -3.050 1.00 93.88 406 ILE A O 1
ATOM 3040 N N . LEU A 1 407 ? -6.792 5.696 -2.331 1.00 94.00 407 LEU A N 1
ATOM 3041 C CA . LEU A 1 407 ? -7.972 6.165 -3.036 1.00 94.00 407 LEU A CA 1
ATOM 3042 C C . LEU A 1 407 ? -7.597 6.995 -4.271 1.00 94.00 407 LEU A C 1
ATOM 3044 O O . LEU A 1 407 ? -6.888 7.999 -4.143 1.00 94.00 407 LEU A O 1
ATOM 3048 N N . PRO A 1 408 ? -8.112 6.654 -5.464 1.00 96.06 408 PRO A N 1
ATOM 3049 C CA . PRO A 1 408 ? -8.050 7.548 -6.612 1.00 96.06 408 PRO A CA 1
ATOM 3050 C C . PRO A 1 408 ? -8.837 8.831 -6.337 1.00 96.06 408 PRO A C 1
ATOM 3052 O O . PRO A 1 408 ? -10.031 8.793 -6.039 1.00 96.06 408 PRO A O 1
ATOM 3055 N N . THR A 1 409 ? -8.163 9.967 -6.459 1.00 96.19 409 THR A N 1
ATOM 3056 C CA . THR A 1 409 ? -8.710 11.295 -6.185 1.00 96.19 409 THR A CA 1
ATOM 3057 C C . THR A 1 409 ? -8.415 12.226 -7.350 1.00 96.19 409 THR A C 1
ATOM 3059 O O . THR A 1 409 ? -7.262 12.393 -7.748 1.00 96.19 409 THR A O 1
ATOM 3062 N N . ALA A 1 410 ? -9.457 12.847 -7.901 1.00 96.06 410 ALA A N 1
ATOM 3063 C CA . ALA A 1 410 ? -9.316 13.887 -8.908 1.00 96.06 410 ALA A CA 1
ATOM 3064 C C . ALA A 1 410 ? -9.142 15.250 -8.225 1.00 96.06 410 ALA A C 1
ATOM 3066 O O . ALA A 1 410 ? -10.044 15.758 -7.552 1.00 96.06 410 ALA A O 1
ATOM 3067 N N . VAL A 1 411 ? -7.972 15.845 -8.419 1.00 95.44 411 VAL A N 1
ATOM 3068 C CA . VAL A 1 411 ? -7.570 17.138 -7.872 1.00 95.44 411 VAL A CA 1
ATOM 3069 C C . VAL A 1 411 ? -7.901 18.231 -8.888 1.00 95.44 411 VAL A C 1
ATOM 3071 O O . VAL A 1 411 ? -7.434 18.188 -10.028 1.00 95.44 411 VAL A O 1
ATOM 3074 N N . ASN A 1 412 ? -8.733 19.200 -8.489 1.00 93.12 412 ASN A N 1
ATOM 3075 C CA . ASN A 1 412 ? -9.226 20.289 -9.346 1.00 93.12 412 ASN A CA 1
ATOM 3076 C C . ASN A 1 412 ? -9.771 19.784 -10.701 1.00 93.12 412 ASN A C 1
ATOM 3078 O O . ASN A 1 412 ? -9.491 20.371 -11.746 1.00 93.12 412 ASN A O 1
ATOM 3082 N N . GLU A 1 413 ? -10.502 18.659 -10.663 1.00 81.81 413 GLU A N 1
ATOM 3083 C CA . GLU A 1 413 ? -11.171 17.955 -11.781 1.00 81.81 413 GLU A CA 1
ATOM 3084 C C . GLU A 1 413 ? -10.264 17.368 -12.877 1.00 81.81 413 GLU A C 1
ATOM 3086 O O . GLU A 1 413 ? -10.707 16.512 -13.637 1.00 81.81 413 GLU A O 1
ATOM 3091 N N . ASN A 1 414 ? -8.995 17.772 -12.952 1.00 80.69 414 ASN A N 1
ATOM 3092 C CA . ASN A 1 414 ? -8.150 17.514 -14.121 1.00 80.69 414 ASN A CA 1
ATOM 3093 C C . ASN A 1 414 ? -6.965 16.581 -13.852 1.00 80.69 414 ASN A C 1
ATOM 3095 O O . ASN A 1 414 ? -6.374 16.065 -14.800 1.00 80.69 414 ASN A O 1
ATOM 3099 N N . LEU A 1 415 ? -6.597 16.372 -12.586 1.00 92.88 415 LEU A N 1
ATOM 3100 C CA . LEU A 1 415 ? -5.447 15.551 -12.217 1.00 92.88 415 LEU A CA 1
ATOM 3101 C C . LEU A 1 415 ? -5.886 14.397 -11.316 1.00 92.88 415 LEU A C 1
ATOM 3103 O O . LEU A 1 415 ? -6.146 14.596 -10.134 1.00 92.88 415 LEU A O 1
ATOM 3107 N N . LEU A 1 416 ? -5.978 13.192 -11.880 1.00 95.19 416 LEU A N 1
ATOM 3108 C CA . LEU A 1 416 ? -6.259 11.975 -11.121 1.00 95.19 416 LEU A CA 1
ATOM 3109 C C . LEU A 1 416 ? -4.965 11.429 -10.515 1.00 95.19 416 LEU A C 1
ATOM 3111 O O . LEU A 1 416 ? -4.027 11.122 -11.247 1.00 95.19 416 LEU A O 1
ATOM 3115 N N . GLN A 1 417 ? -4.934 11.283 -9.194 1.00 95.69 417 GLN A N 1
ATOM 3116 C CA . GLN A 1 417 ? -3.800 10.731 -8.455 1.00 95.69 417 GLN A CA 1
ATOM 3117 C C . GLN A 1 417 ? -4.251 9.830 -7.311 1.00 95.69 417 GLN A C 1
ATOM 3119 O O . GLN A 1 417 ? -5.411 9.844 -6.904 1.00 95.69 417 GLN A O 1
ATOM 3124 N N . LEU A 1 418 ? -3.320 9.039 -6.790 1.00 96.75 418 LEU A N 1
ATOM 3125 C CA . LEU A 1 418 ? -3.535 8.199 -5.621 1.00 96.75 418 LEU A CA 1
ATOM 3126 C C . LEU A 1 418 ? -3.299 8.988 -4.333 1.00 96.75 418 LEU A C 1
ATOM 3128 O O . LEU A 1 418 ? -2.270 9.641 -4.182 1.00 96.75 418 LEU A O 1
ATOM 3132 N N . PHE A 1 419 ? -4.240 8.904 -3.398 1.00 95.81 419 PHE A N 1
ATOM 3133 C CA . PHE A 1 419 ? -4.135 9.494 -2.066 1.00 95.81 419 PHE A CA 1
ATOM 3134 C C . PHE A 1 419 ? -4.281 8.406 -1.010 1.00 95.81 419 PHE A C 1
ATOM 3136 O O . PHE A 1 419 ? -5.181 7.574 -1.100 1.00 95.81 419 PHE A O 1
ATOM 3143 N N . VAL A 1 420 ? -3.423 8.406 0.007 1.00 93.25 420 VAL A N 1
ATOM 3144 C CA . VAL A 1 420 ? -3.559 7.465 1.128 1.00 93.25 420 VAL A CA 1
ATOM 3145 C C . VAL A 1 420 ? -4.676 7.940 2.058 1.00 93.25 420 VAL A C 1
ATOM 3147 O O . VAL A 1 420 ? -4.771 9.126 2.382 1.00 93.25 420 VAL A O 1
ATOM 3150 N N . LEU A 1 421 ? -5.520 7.015 2.513 1.00 89.56 421 LEU A N 1
ATOM 3151 C CA . LEU A 1 421 ? -6.489 7.263 3.578 1.00 89.56 421 LEU A CA 1
ATOM 3152 C C . LEU A 1 421 ? -5.762 7.288 4.929 1.00 89.56 421 LEU A C 1
ATOM 3154 O O . LEU A 1 421 ? -5.592 6.262 5.586 1.00 89.56 421 LEU A O 1
ATOM 3158 N N . ALA A 1 422 ? -5.296 8.467 5.341 1.00 83.44 422 ALA A N 1
ATOM 3159 C CA . ALA A 1 422 ? -4.441 8.636 6.510 1.00 83.44 422 ALA A CA 1
ATOM 3160 C C . ALA A 1 422 ? -5.248 9.061 7.742 1.00 83.44 422 ALA A C 1
ATOM 3162 O O . ALA A 1 422 ? -5.206 10.208 8.177 1.00 83.44 422 ALA A O 1
ATOM 3163 N N . ILE A 1 423 ? -5.943 8.103 8.354 1.00 71.56 423 ILE A N 1
ATOM 3164 C CA . ILE A 1 423 ? -6.876 8.353 9.468 1.00 71.56 423 ILE A CA 1
ATOM 3165 C C . ILE A 1 423 ? -6.202 8.812 10.782 1.00 71.56 423 ILE A C 1
ATOM 3167 O O . ILE A 1 423 ? -6.851 9.332 11.688 1.00 71.56 423 ILE A O 1
ATOM 3171 N N . GLY A 1 424 ? -4.879 8.679 10.884 1.00 68.50 424 GLY A N 1
ATOM 3172 C CA . GLY A 1 424 ? -4.101 9.271 11.979 1.00 68.50 424 GLY A CA 1
ATOM 3173 C C . GLY A 1 424 ? -3.603 10.698 11.698 1.00 68.50 424 GLY A C 1
ATOM 3174 O O . GLY A 1 424 ? -2.986 11.309 12.566 1.00 68.50 424 GLY A O 1
ATOM 3175 N N . SER A 1 425 ? -3.806 11.229 10.486 1.00 77.69 425 SER A N 1
ATOM 3176 C CA . SER A 1 425 ? -3.285 12.542 10.081 1.00 77.69 425 SER A CA 1
ATOM 3177 C C . SER A 1 425 ? -4.349 13.628 10.261 1.00 77.69 425 SER A C 1
ATOM 3179 O O . SER A 1 425 ? -5.444 13.487 9.723 1.00 77.69 425 SER A O 1
ATOM 3181 N N . PRO A 1 426 ? -4.055 14.743 10.955 1.00 78.00 426 PRO A N 1
ATOM 3182 C CA . PRO A 1 426 ? -5.063 15.764 11.261 1.00 78.00 426 PRO A CA 1
ATOM 3183 C C . PRO A 1 426 ? -5.550 16.533 10.025 1.00 78.00 426 PRO A C 1
ATOM 3185 O O . PRO A 1 426 ? -6.679 17.015 10.000 1.00 78.00 426 PRO A O 1
ATOM 3188 N N . GLU A 1 427 ? -4.702 16.658 9.006 1.00 88.44 427 GLU A N 1
ATOM 3189 C CA . GLU A 1 427 ? -4.950 17.490 7.830 1.00 88.44 427 GLU A CA 1
ATOM 3190 C C . GLU A 1 427 ? -4.876 16.657 6.556 1.00 88.44 427 GLU A C 1
ATOM 3192 O O . GLU A 1 427 ? -3.998 15.800 6.398 1.00 88.44 427 GLU A O 1
ATOM 3197 N N . THR A 1 428 ? -5.756 16.971 5.613 1.00 93.69 428 THR A N 1
ATOM 3198 C CA . THR A 1 428 ? -5.624 16.546 4.227 1.00 93.69 428 THR A CA 1
ATOM 3199 C C . THR A 1 428 ? -4.437 17.287 3.615 1.00 93.69 428 THR A C 1
ATOM 3201 O O . THR A 1 428 ? -4.319 18.508 3.712 1.00 93.69 428 THR A O 1
ATOM 3204 N N . THR A 1 429 ? -3.518 16.541 3.010 1.00 95.31 429 THR A N 1
ATOM 3205 C CA . THR A 1 429 ? -2.245 17.058 2.490 1.00 95.31 429 THR A CA 1
ATOM 3206 C C . THR A 1 429 ? -2.092 16.711 1.021 1.00 95.31 429 THR A C 1
ATOM 3208 O O . THR A 1 429 ? -2.685 15.754 0.527 1.00 95.31 429 THR A O 1
ATOM 3211 N N . VAL A 1 430 ? -1.254 17.473 0.329 1.00 96.75 430 VAL A N 1
ATOM 3212 C CA . VAL A 1 430 ? -0.898 17.245 -1.072 1.00 96.75 430 VAL A CA 1
ATOM 3213 C C . VAL A 1 430 ? 0.624 17.218 -1.217 1.00 96.75 430 VAL A C 1
ATOM 3215 O O . VAL A 1 430 ? 1.334 17.873 -0.452 1.00 96.75 430 VAL A O 1
ATOM 3218 N N . ALA A 1 431 ? 1.148 16.469 -2.177 1.00 95.94 431 ALA A N 1
ATOM 3219 C CA . ALA A 1 431 ? 2.575 16.454 -2.449 1.00 95.94 431 ALA A CA 1
ATOM 3220 C C . ALA A 1 431 ? 3.037 17.818 -3.021 1.00 95.94 431 ALA A C 1
ATOM 3222 O O . ALA A 1 431 ? 2.256 18.504 -3.697 1.00 95.94 431 ALA A O 1
ATOM 3223 N N . PRO A 1 432 ? 4.275 18.280 -2.760 1.00 94.62 432 PRO A N 1
ATOM 3224 C CA . PRO A 1 432 ? 4.702 19.634 -3.124 1.00 94.62 432 PRO A CA 1
ATOM 3225 C C . PRO A 1 432 ? 4.647 19.940 -4.627 1.00 94.62 432 PRO A C 1
ATOM 3227 O O . PRO A 1 432 ? 4.307 21.056 -5.024 1.00 94.62 432 PRO A O 1
ATOM 3230 N N . GLU A 1 433 ? 4.990 18.980 -5.477 1.00 92.31 433 GLU A N 1
ATOM 3231 C CA . GLU A 1 433 ? 4.919 19.087 -6.935 1.00 92.31 433 GLU A CA 1
ATOM 3232 C C . GLU A 1 433 ? 3.476 19.158 -7.435 1.00 92.31 433 GLU A C 1
ATOM 3234 O O . GLU A 1 433 ? 3.169 19.986 -8.295 1.00 92.31 433 GLU A O 1
ATOM 3239 N N . VAL A 1 434 ? 2.577 18.392 -6.821 1.00 94.50 434 VAL A N 1
ATOM 3240 C CA . VAL A 1 434 ? 1.143 18.412 -7.123 1.00 94.50 434 VAL A CA 1
ATOM 3241 C C . VAL A 1 434 ? 0.546 19.758 -6.727 1.00 94.50 434 VAL A C 1
ATOM 3243 O O . VAL A 1 434 ? -0.133 20.388 -7.535 1.00 94.50 434 VAL A O 1
ATOM 3246 N N . ALA A 1 435 ? 0.883 20.266 -5.537 1.00 95.06 435 ALA A N 1
ATOM 3247 C CA . ALA A 1 435 ? 0.464 21.585 -5.065 1.00 95.06 435 ALA A CA 1
ATOM 3248 C C . ALA A 1 435 ? 0.828 22.695 -6.063 1.00 95.06 435 ALA A C 1
ATOM 3250 O O . ALA A 1 435 ? -0.017 23.522 -6.403 1.00 95.06 435 ALA A O 1
ATOM 3251 N N . LYS A 1 436 ? 2.074 22.682 -6.560 1.00 93.75 436 LYS A N 1
ATOM 3252 C CA . LYS A 1 436 ? 2.583 23.644 -7.553 1.00 93.75 436 LYS A CA 1
ATOM 3253 C C . LYS A 1 436 ? 1.905 23.505 -8.915 1.00 93.75 436 LYS A C 1
ATOM 3255 O O . LYS A 1 436 ? 1.778 24.498 -9.626 1.00 93.75 436 LYS A O 1
ATOM 3260 N N . GLN A 1 437 ? 1.510 22.291 -9.291 1.00 93.50 437 GLN A N 1
ATOM 3261 C CA . GLN A 1 437 ? 0.849 22.018 -10.564 1.00 93.50 437 GLN A CA 1
ATOM 3262 C C . GLN A 1 437 ? -0.608 22.495 -10.572 1.00 93.50 437 GLN A C 1
ATOM 3264 O O . GLN A 1 437 ? -1.076 23.001 -11.591 1.00 93.50 437 GLN A O 1
ATOM 3269 N N . VAL A 1 438 ? -1.327 22.329 -9.459 1.00 93.81 438 VAL A N 1
ATOM 3270 C CA . VAL A 1 438 ? -2.792 22.497 -9.424 1.00 93.81 438 VAL A CA 1
ATOM 3271 C C . VAL A 1 438 ? -3.268 23.783 -8.752 1.00 93.81 438 VAL A C 1
ATOM 3273 O O . VAL A 1 438 ? -4.434 24.138 -8.907 1.00 93.81 438 VAL A O 1
ATOM 3276 N N . SER A 1 439 ? -2.406 24.489 -8.015 1.00 93.50 439 SER A N 1
ATOM 3277 C CA . SER A 1 439 ? -2.772 25.702 -7.277 1.00 93.50 439 SER A CA 1
ATOM 3278 C C . SER A 1 439 ? -1.609 26.694 -7.181 1.00 93.50 439 SER A C 1
ATOM 3280 O O . SER A 1 439 ? -0.437 26.355 -7.322 1.00 93.50 439 SER A O 1
ATOM 3282 N N . LYS A 1 440 ? -1.928 27.956 -6.867 1.00 95.00 440 LYS A N 1
ATOM 3283 C CA . LYS A 1 440 ? -0.927 28.892 -6.339 1.00 95.00 440 LYS A CA 1
ATOM 3284 C C . LYS A 1 440 ? -0.472 28.409 -4.964 1.00 95.00 440 LYS A C 1
ATOM 3286 O O . LYS A 1 440 ? -1.312 28.019 -4.148 1.00 95.00 440 LYS A O 1
ATOM 3291 N N . THR A 1 441 ? 0.834 28.470 -4.719 1.00 96.31 441 THR A N 1
ATOM 3292 C CA . THR A 1 441 ? 1.445 28.073 -3.447 1.00 96.31 441 THR A CA 1
ATOM 3293 C C . THR A 1 441 ? 2.060 29.262 -2.721 1.00 96.31 441 THR A C 1
ATOM 3295 O O . THR A 1 441 ? 2.598 30.166 -3.362 1.00 96.31 441 THR A O 1
ATOM 3298 N N . TYR A 1 442 ? 2.045 29.235 -1.394 1.00 95.19 442 TYR A N 1
ATOM 3299 C CA . TYR A 1 442 ? 2.699 30.224 -0.539 1.00 95.19 442 TYR A CA 1
ATOM 3300 C C . TYR A 1 442 ? 3.301 29.556 0.700 1.00 95.19 442 TYR A C 1
ATOM 3302 O O . TYR A 1 442 ? 2.982 28.414 1.017 1.00 95.19 442 TYR A O 1
ATOM 3310 N N . GLU A 1 443 ? 4.187 30.260 1.400 1.00 94.44 443 GLU A N 1
ATOM 3311 C CA . GLU A 1 443 ? 4.790 29.776 2.642 1.00 94.44 443 GLU A CA 1
ATOM 3312 C C . GLU A 1 443 ? 4.201 30.498 3.850 1.00 94.44 443 GLU A C 1
ATOM 3314 O O . GLU A 1 443 ? 3.958 31.707 3.816 1.00 94.44 443 GLU A O 1
ATOM 3319 N N . LYS A 1 444 ? 4.027 29.759 4.942 1.00 90.12 444 LYS A N 1
ATOM 3320 C CA . LYS A 1 444 ? 3.615 30.292 6.239 1.00 90.12 444 LYS A CA 1
ATOM 3321 C C . LYS A 1 444 ? 4.477 29.680 7.336 1.00 90.12 444 LYS A C 1
ATOM 3323 O O . LYS A 1 444 ? 4.781 28.488 7.295 1.00 90.12 444 LYS A O 1
ATOM 3328 N N . GLU A 1 445 ? 4.854 30.487 8.324 1.00 88.44 445 GLU A N 1
ATOM 3329 C CA . GLU A 1 445 ? 5.457 29.971 9.553 1.00 88.44 445 GLU A CA 1
ATOM 3330 C C . GLU A 1 445 ? 4.388 29.275 10.397 1.00 88.44 445 GLU A C 1
ATOM 3332 O O . GLU A 1 445 ? 3.358 29.857 10.744 1.00 88.44 445 GLU A O 1
ATOM 3337 N N . VAL A 1 446 ? 4.642 28.013 10.717 1.00 82.94 446 VAL A N 1
ATOM 3338 C CA . VAL A 1 446 ? 3.850 27.221 11.654 1.00 82.94 446 VAL A CA 1
ATOM 3339 C C . VAL A 1 446 ? 4.703 26.884 12.864 1.00 82.94 446 VAL A C 1
ATOM 3341 O O . VAL A 1 446 ? 5.889 26.582 12.732 1.00 82.94 446 VAL A O 1
ATOM 3344 N N . GLY A 1 447 ? 4.103 26.968 14.053 1.00 76.94 447 GLY A N 1
ATOM 3345 C CA . GLY A 1 447 ? 4.786 26.632 15.300 1.00 76.94 447 GLY A CA 1
ATOM 3346 C C . GLY A 1 447 ? 5.293 25.191 15.272 1.00 76.94 447 GLY A C 1
ATOM 3347 O O . GLY A 1 447 ? 4.579 24.292 14.830 1.00 76.94 447 GLY A O 1
ATOM 3348 N N . GLY A 1 448 ? 6.527 24.974 15.724 1.00 66.62 448 GLY A N 1
ATOM 3349 C CA . GLY A 1 448 ? 7.082 23.632 15.836 1.00 66.62 448 GLY A CA 1
ATOM 3350 C C . GLY A 1 448 ? 6.399 22.841 16.954 1.00 66.62 448 GLY A C 1
ATOM 3351 O O . GLY A 1 448 ? 6.035 23.383 18.001 1.00 66.62 448 GLY A O 1
ATOM 3352 N N . PHE A 1 449 ? 6.218 21.539 16.737 1.00 61.28 449 PHE A N 1
ATOM 3353 C CA . PHE A 1 449 ? 5.632 20.652 17.739 1.00 61.28 449 PHE A CA 1
ATOM 3354 C C . PHE A 1 449 ? 6.562 20.512 18.958 1.00 61.28 449 PHE A C 1
ATOM 3356 O O . PHE A 1 449 ? 7.781 20.428 18.809 1.00 61.28 449 PHE A O 1
ATOM 3363 N N . GLY A 1 450 ? 6.005 20.498 20.174 1.00 58.78 450 GLY A N 1
ATOM 3364 C CA . GLY A 1 450 ? 6.769 20.223 21.401 1.00 58.78 450 GLY A CA 1
ATOM 3365 C C . GLY A 1 450 ? 7.836 21.265 21.776 1.00 58.78 450 GLY A C 1
ATOM 3366 O O . GLY A 1 450 ? 8.820 20.911 22.420 1.00 58.78 450 GLY A O 1
ATOM 3367 N N . GLY A 1 451 ? 7.673 22.532 21.375 1.00 64.88 451 GLY A N 1
ATOM 3368 C CA . GLY A 1 451 ? 8.652 23.598 21.643 1.00 64.88 451 GLY A CA 1
ATOM 3369 C C . GLY A 1 451 ? 9.771 23.703 20.602 1.00 64.88 451 GLY A C 1
ATOM 3370 O O . GLY A 1 451 ? 10.700 24.490 20.782 1.00 64.88 451 GLY A O 1
ATOM 3371 N N . ALA A 1 452 ? 9.680 22.939 19.509 1.00 71.19 452 ALA A N 1
ATOM 3372 C CA . ALA A 1 452 ? 10.533 23.128 18.345 1.00 71.19 452 ALA A CA 1
ATOM 3373 C C . ALA A 1 452 ? 10.323 24.530 17.725 1.00 71.19 452 ALA A C 1
ATOM 3375 O O . ALA A 1 452 ? 9.223 25.089 17.810 1.00 71.19 452 ALA A O 1
ATOM 3376 N N . PRO A 1 453 ? 11.363 25.117 17.100 1.00 79.69 453 PRO A N 1
ATOM 3377 C CA . PRO A 1 453 ? 11.243 26.407 16.430 1.00 79.69 453 PRO A CA 1
ATOM 3378 C C . PRO A 1 453 ? 10.186 26.357 15.325 1.00 79.69 453 PRO A C 1
ATOM 3380 O O . PRO A 1 453 ? 9.917 25.300 14.749 1.00 79.69 453 PRO A O 1
ATOM 3383 N N . ALA A 1 454 ? 9.594 27.514 15.029 1.00 84.31 454 ALA A N 1
ATOM 3384 C CA . ALA A 1 454 ? 8.669 27.633 13.915 1.00 84.31 454 ALA A CA 1
ATOM 3385 C C . ALA A 1 454 ? 9.355 27.204 12.611 1.00 84.31 454 ALA A C 1
ATOM 3387 O O . ALA A 1 454 ? 10.512 27.547 12.358 1.00 84.31 454 ALA A O 1
ATOM 3388 N N . VAL A 1 455 ? 8.630 26.453 11.789 1.00 86.19 455 VAL A N 1
ATOM 3389 C CA . VAL A 1 455 ? 9.096 26.000 10.480 1.00 86.19 455 VAL A CA 1
ATOM 3390 C C . VAL A 1 455 ? 8.251 26.642 9.395 1.00 86.19 455 VAL A C 1
ATOM 3392 O O . VAL A 1 455 ? 7.047 26.849 9.555 1.00 86.19 455 VAL A O 1
ATOM 3395 N N . LYS A 1 456 ? 8.883 26.968 8.268 1.00 88.94 456 LYS A N 1
ATOM 3396 C CA . LYS A 1 456 ? 8.150 27.388 7.077 1.00 88.94 456 LYS A CA 1
ATOM 3397 C C . LYS A 1 456 ? 7.533 26.162 6.428 1.00 88.94 456 LYS A C 1
ATOM 3399 O O . LYS A 1 456 ? 8.248 25.233 6.061 1.00 88.94 456 LYS A O 1
ATOM 3404 N N . ARG A 1 457 ? 6.215 26.177 6.273 1.00 90.31 457 ARG A N 1
ATOM 3405 C CA . ARG A 1 457 ? 5.471 25.146 5.550 1.00 90.31 457 ARG A CA 1
ATOM 3406 C C . ARG A 1 457 ? 4.827 25.765 4.319 1.00 90.31 457 ARG A C 1
ATOM 3408 O O . ARG A 1 457 ? 4.336 26.893 4.372 1.00 90.31 457 ARG A O 1
ATOM 3415 N N . THR A 1 458 ? 4.877 25.036 3.209 1.00 94.69 458 THR A N 1
ATOM 3416 C CA . THR A 1 458 ? 4.224 25.432 1.959 1.00 94.69 458 THR A CA 1
ATOM 3417 C C . THR A 1 458 ? 2.755 25.024 1.999 1.00 94.69 458 THR A C 1
ATOM 3419 O O . THR A 1 458 ? 2.429 23.934 2.462 1.00 94.69 458 THR A O 1
ATOM 3422 N N . TYR A 1 459 ? 1.887 25.885 1.483 1.00 96.25 459 TYR A N 1
ATOM 3423 C CA . TYR A 1 459 ? 0.451 25.674 1.364 1.00 96.25 459 TYR A CA 1
ATOM 3424 C C . TYR A 1 459 ? 0.002 25.950 -0.065 1.00 96.25 459 TYR A C 1
ATOM 3426 O O . TYR A 1 459 ? 0.489 26.887 -0.699 1.00 96.25 459 TYR A O 1
ATOM 3434 N N . ALA A 1 460 ? -0.938 25.157 -0.564 1.00 96.19 460 ALA A N 1
ATOM 3435 C CA . ALA A 1 460 ? -1.744 25.487 -1.727 1.00 96.19 460 ALA A CA 1
ATOM 3436 C C . ALA A 1 460 ? -2.954 26.318 -1.281 1.00 96.19 460 ALA A C 1
ATOM 3438 O O . ALA A 1 460 ? -3.644 25.940 -0.338 1.00 96.19 460 ALA A O 1
ATOM 3439 N N . ASN A 1 461 ? -3.220 27.434 -1.965 1.00 94.19 461 ASN A N 1
ATOM 3440 C CA . ASN A 1 461 ? -4.337 28.326 -1.635 1.00 94.19 461 ASN A CA 1
ATOM 3441 C C . ASN A 1 461 ? -5.675 27.592 -1.537 1.00 94.19 461 ASN A C 1
ATOM 3443 O O . ASN A 1 461 ? -6.434 27.811 -0.600 1.00 94.19 461 ASN A O 1
ATOM 3447 N N . GLU A 1 462 ? -5.988 26.786 -2.547 1.00 94.50 462 GLU A N 1
ATOM 3448 C CA . GLU A 1 462 ? -7.308 26.196 -2.699 1.00 94.50 462 GLU A CA 1
ATOM 3449 C C . GLU A 1 462 ? -7.220 24.960 -3.590 1.00 94.50 462 GLU A C 1
ATOM 3451 O O . GLU A 1 462 ? -6.669 25.015 -4.693 1.00 94.50 462 GLU A O 1
ATOM 3456 N N . ILE A 1 463 ? -7.775 23.849 -3.114 1.00 96.50 463 ILE A N 1
ATOM 3457 C CA . ILE A 1 463 ? -7.866 22.602 -3.868 1.00 96.50 463 ILE A CA 1
ATOM 3458 C C . ILE A 1 463 ? -9.253 21.993 -3.667 1.00 96.50 463 ILE A C 1
ATOM 3460 O O . ILE A 1 463 ? -9.781 21.954 -2.557 1.00 96.50 463 ILE A O 1
ATOM 3464 N N . THR A 1 464 ? -9.835 21.492 -4.751 1.00 96.69 464 THR A N 1
ATOM 3465 C CA . THR A 1 464 ? -11.025 20.642 -4.729 1.00 96.69 464 THR A CA 1
ATOM 3466 C C . THR A 1 464 ? -10.608 19.191 -4.928 1.00 96.69 464 THR A C 1
ATOM 3468 O O . THR A 1 464 ? -10.045 18.841 -5.967 1.00 96.69 464 THR A O 1
ATOM 3471 N N . PHE A 1 465 ? -10.892 18.357 -3.934 1.00 96.00 465 PHE A N 1
ATOM 3472 C CA . PHE A 1 465 ? -10.685 16.915 -3.959 1.00 96.00 465 PHE A CA 1
ATOM 3473 C C . PHE A 1 465 ? -11.995 16.230 -4.329 1.00 96.00 465 PHE A C 1
ATOM 3475 O O . PHE A 1 465 ? -12.999 16.406 -3.640 1.00 96.00 465 PHE A O 1
ATOM 3482 N N . ASN A 1 466 ? -11.978 15.449 -5.407 1.00 95.38 466 ASN A N 1
ATOM 3483 C CA . ASN A 1 466 ? -13.114 14.647 -5.844 1.00 95.38 466 ASN A CA 1
ATOM 3484 C C . ASN A 1 466 ? -12.744 13.173 -5.754 1.00 95.38 466 ASN A C 1
ATOM 3486 O O . ASN A 1 466 ? -11.851 12.713 -6.466 1.00 95.38 466 ASN A O 1
ATOM 3490 N N . PHE A 1 467 ? -13.423 12.426 -4.901 1.00 93.88 467 PHE A N 1
ATOM 3491 C CA . PHE A 1 467 ? -13.153 11.010 -4.709 1.00 93.88 467 PHE A CA 1
ATOM 3492 C C . PHE A 1 467 ? -14.416 10.301 -4.248 1.00 93.88 467 PHE A C 1
ATOM 3494 O O . PHE A 1 467 ? -15.224 10.881 -3.536 1.00 93.88 467 PHE A O 1
ATOM 3501 N N . ALA A 1 468 ? -14.597 9.050 -4.667 1.00 92.94 468 ALA A N 1
ATOM 3502 C CA . ALA A 1 468 ? -15.692 8.188 -4.221 1.00 92.94 468 ALA A CA 1
ATOM 3503 C C . ALA A 1 468 ? -17.076 8.875 -4.113 1.00 92.94 468 ALA A C 1
ATOM 3505 O O . ALA A 1 468 ? -17.763 8.773 -3.099 1.00 92.94 468 ALA A O 1
ATOM 3506 N N . HIS A 1 469 ? -17.464 9.597 -5.173 1.00 90.69 469 HIS A N 1
ATOM 3507 C CA . HIS A 1 469 ? -18.719 1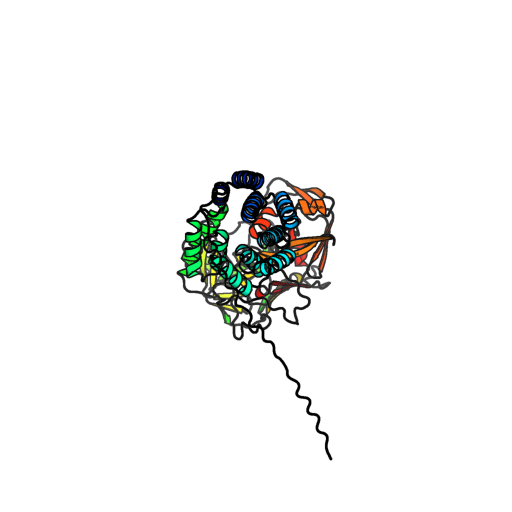0.365 -5.283 1.00 90.69 469 HIS A CA 1
ATOM 3508 C C . HIS A 1 469 ? -18.888 11.531 -4.293 1.00 90.69 469 HIS A C 1
ATOM 3510 O O . HIS A 1 469 ? -19.970 12.107 -4.188 1.00 90.69 469 HIS A O 1
ATOM 3516 N N . PHE A 1 470 ? -17.812 11.929 -3.622 1.00 91.25 470 PHE A N 1
ATOM 3517 C CA . PHE A 1 470 ? -17.735 13.076 -2.735 1.00 91.25 470 PHE A CA 1
ATOM 3518 C C . PHE A 1 470 ? -16.805 14.150 -3.317 1.00 91.25 470 PHE A C 1
ATOM 3520 O O . PHE A 1 470 ? -15.800 13.849 -3.962 1.00 91.25 470 PHE A O 1
ATOM 3527 N N . SER A 1 471 ? -17.158 15.416 -3.094 1.00 92.81 471 SER A N 1
ATOM 3528 C CA . SER A 1 471 ? -16.374 16.576 -3.517 1.00 92.81 471 SER A CA 1
ATOM 3529 C C . SER A 1 471 ? -16.191 17.513 -2.336 1.00 92.81 471 SER A C 1
ATOM 3531 O O . SER A 1 471 ? -17.170 18.011 -1.775 1.00 92.81 471 SER A O 1
ATOM 3533 N N . GLN A 1 472 ? -14.939 17.809 -2.001 1.00 92.56 472 GLN A N 1
ATOM 3534 C CA . GLN A 1 472 ? -14.596 18.751 -0.948 1.00 92.56 472 GLN A CA 1
ATOM 3535 C C . GLN A 1 472 ? -13.583 19.766 -1.431 1.00 92.56 472 GLN A C 1
ATOM 3537 O O . GLN A 1 472 ? -12.490 19.444 -1.887 1.00 92.56 472 GLN A O 1
ATOM 3542 N N . LYS A 1 473 ? -13.948 21.024 -1.237 1.00 95.06 473 LYS A N 1
ATOM 3543 C CA . LYS A 1 473 ? -13.073 22.161 -1.437 1.00 95.06 473 LYS A CA 1
ATOM 3544 C C . LYS A 1 473 ? -12.400 22.520 -0.116 1.00 95.06 473 LYS A C 1
ATOM 3546 O O . LYS A 1 473 ? -13.088 22.756 0.877 1.00 95.06 473 LYS A O 1
ATOM 3551 N N . ILE A 1 474 ? -11.073 22.552 -0.110 1.00 94.44 474 ILE A N 1
ATOM 3552 C CA . ILE A 1 474 ? -10.247 22.880 1.052 1.00 94.44 474 ILE A CA 1
ATOM 3553 C C . ILE A 1 474 ? -9.368 24.076 0.691 1.00 94.44 474 ILE A C 1
ATOM 3555 O O . ILE A 1 474 ? -8.704 24.087 -0.347 1.00 94.44 474 ILE A O 1
ATOM 3559 N N . ASN A 1 475 ? -9.390 25.089 1.553 1.00 94.50 475 ASN A N 1
ATOM 3560 C CA . ASN A 1 475 ? -8.479 26.225 1.472 1.00 94.50 475 ASN A CA 1
ATOM 3561 C C . ASN A 1 475 ? -7.244 25.938 2.323 1.00 94.50 475 ASN A C 1
ATOM 3563 O O . ASN A 1 475 ? -7.351 25.237 3.326 1.00 94.50 475 ASN A O 1
ATOM 3567 N N . ASP A 1 476 ? -6.111 26.527 1.954 1.00 94.31 476 ASP A N 1
ATOM 3568 C CA . ASP A 1 476 ? -4.856 26.427 2.701 1.00 94.31 476 ASP A CA 1
ATOM 3569 C C . ASP A 1 476 ? -4.428 24.968 2.928 1.00 94.31 476 ASP A C 1
ATOM 3571 O O . ASP A 1 476 ? -4.173 24.539 4.052 1.00 94.31 476 ASP A O 1
ATOM 3575 N N . VAL A 1 477 ? -4.341 24.191 1.844 1.00 96.00 477 VAL A N 1
ATOM 3576 C CA . VAL A 1 477 ? -3.940 22.780 1.909 1.00 96.00 477 VAL A CA 1
ATOM 3577 C C . VAL A 1 477 ? -2.429 22.678 2.110 1.00 96.00 477 VAL A C 1
ATOM 3579 O O . VAL A 1 477 ? -1.673 23.135 1.246 1.00 96.00 477 VAL A O 1
ATOM 3582 N N . PRO A 1 478 ? -1.948 22.064 3.199 1.00 95.12 478 PRO A N 1
ATOM 3583 C CA . PRO A 1 478 ? -0.522 21.896 3.422 1.00 95.12 478 PRO A CA 1
ATOM 3584 C C . PRO A 1 478 ? 0.127 20.967 2.392 1.00 95.12 478 PRO A C 1
ATOM 3586 O O . PRO A 1 478 ? -0.304 19.830 2.178 1.00 95.12 478 PRO A O 1
ATOM 3589 N N . ALA A 1 479 ? 1.242 21.425 1.827 1.00 95.62 479 ALA A N 1
ATOM 3590 C CA . ALA A 1 479 ? 2.135 20.576 1.057 1.00 95.62 479 ALA A CA 1
ATOM 3591 C C . ALA A 1 479 ? 3.030 19.768 2.009 1.00 95.62 479 ALA A C 1
ATOM 3593 O O . ALA A 1 479 ? 3.672 20.344 2.893 1.00 95.62 479 ALA A O 1
ATOM 3594 N N . SER A 1 480 ? 3.063 18.445 1.851 1.00 91.94 480 SER A N 1
ATOM 3595 C CA . SER A 1 480 ? 3.831 17.539 2.718 1.00 91.94 480 SER A CA 1
ATOM 3596 C C . SER A 1 480 ? 4.579 16.502 1.887 1.00 91.94 480 SER A C 1
ATOM 3598 O O . SER A 1 480 ? 4.072 16.061 0.864 1.00 91.94 480 SER A O 1
ATOM 3600 N N . ASP A 1 481 ? 5.789 16.137 2.316 1.00 90.44 481 ASP A N 1
ATOM 3601 C CA . ASP A 1 481 ? 6.609 15.130 1.635 1.00 90.44 481 ASP A CA 1
ATOM 3602 C C . ASP A 1 481 ? 5.913 13.761 1.651 1.00 90.44 481 ASP A C 1
ATOM 3604 O O . ASP A 1 481 ? 5.615 13.220 2.717 1.00 90.44 481 ASP A O 1
ATOM 3608 N N . THR A 1 482 ? 5.656 13.208 0.467 1.00 92.00 482 THR A N 1
ATOM 3609 C CA . THR A 1 482 ? 5.026 11.897 0.274 1.00 92.00 482 THR A CA 1
ATOM 3610 C C . THR A 1 482 ? 6.041 10.791 0.002 1.00 92.00 482 THR A C 1
ATOM 3612 O O . THR A 1 482 ? 5.639 9.639 -0.122 1.00 92.00 482 THR A O 1
ATOM 3615 N N . SER A 1 483 ? 7.351 11.073 -0.002 1.00 89.19 483 SER A N 1
ATOM 3616 C CA . SER A 1 483 ? 8.403 10.106 -0.360 1.00 89.19 483 SER A CA 1
ATOM 3617 C C . SER A 1 483 ? 8.315 8.785 0.406 1.00 89.19 483 SER A C 1
ATOM 3619 O O . SER A 1 483 ? 8.544 7.722 -0.171 1.00 89.19 483 SER A O 1
ATOM 3621 N N . PHE A 1 484 ? 7.985 8.836 1.701 1.00 83.88 484 PHE A N 1
ATOM 3622 C CA . PHE A 1 484 ? 7.796 7.635 2.515 1.00 83.88 484 PHE A CA 1
ATOM 3623 C C . PHE A 1 484 ? 6.541 6.855 2.103 1.00 83.88 484 PHE A C 1
ATOM 3625 O O . PHE A 1 484 ? 6.614 5.645 1.912 1.00 83.88 484 PHE A O 1
ATOM 3632 N N . ALA A 1 485 ? 5.409 7.540 1.913 1.00 86.06 485 ALA A N 1
ATOM 3633 C CA . ALA A 1 485 ? 4.164 6.916 1.468 1.00 86.06 485 ALA A CA 1
ATOM 3634 C C . ALA A 1 485 ? 4.310 6.305 0.065 1.00 86.06 485 ALA A C 1
ATOM 3636 O O . ALA A 1 485 ? 3.912 5.163 -0.137 1.00 86.06 485 ALA A O 1
ATOM 3637 N N . THR A 1 486 ? 4.956 7.015 -0.865 1.00 90.31 486 THR A N 1
ATOM 3638 C CA . THR A 1 486 ? 5.284 6.524 -2.211 1.00 90.31 486 THR A CA 1
ATOM 3639 C C . THR A 1 486 ? 6.175 5.280 -2.153 1.00 90.31 486 THR A C 1
ATOM 3641 O O . THR A 1 486 ? 5.912 4.293 -2.840 1.00 90.31 486 THR A O 1
ATOM 3644 N N . ALA A 1 487 ? 7.207 5.283 -1.300 1.00 84.44 487 ALA A N 1
ATOM 3645 C CA . ALA A 1 487 ? 8.084 4.127 -1.127 1.00 84.44 487 ALA A CA 1
ATOM 3646 C C . ALA A 1 487 ? 7.334 2.910 -0.561 1.00 84.44 487 ALA A C 1
ATOM 3648 O O . ALA A 1 487 ? 7.476 1.813 -1.094 1.00 84.44 487 ALA A O 1
ATOM 3649 N N . MET A 1 488 ? 6.503 3.112 0.466 1.00 80.06 488 MET A N 1
ATOM 3650 C CA . MET A 1 488 ? 5.695 2.049 1.078 1.00 80.06 488 MET A CA 1
ATOM 3651 C C . MET A 1 488 ? 4.629 1.502 0.125 1.00 80.06 488 MET A C 1
ATOM 3653 O O . MET A 1 488 ? 4.415 0.295 0.064 1.00 80.06 488 MET A O 1
ATOM 3657 N N . ALA A 1 489 ? 3.972 2.374 -0.642 1.00 86.69 489 ALA A N 1
ATOM 3658 C CA . ALA A 1 489 ? 2.953 1.970 -1.602 1.00 86.69 489 ALA A CA 1
ATOM 3659 C C . ALA A 1 489 ? 3.544 1.288 -2.847 1.00 86.69 489 ALA A C 1
ATOM 3661 O O . ALA A 1 489 ? 2.837 0.591 -3.575 1.00 86.69 489 ALA A O 1
ATOM 3662 N N . GLY A 1 490 ? 4.825 1.536 -3.137 1.00 88.62 490 GLY A N 1
ATOM 3663 C CA . GLY A 1 490 ? 5.450 1.162 -4.401 1.00 88.62 490 GLY A CA 1
ATOM 3664 C C . GLY A 1 490 ? 4.858 1.893 -5.614 1.00 88.62 490 GLY A C 1
ATOM 3665 O O . GLY A 1 490 ? 5.117 1.482 -6.746 1.00 88.62 490 GLY A O 1
ATOM 3666 N N . MET A 1 491 ? 4.073 2.943 -5.384 1.00 93.69 491 MET A N 1
ATOM 3667 C CA . MET A 1 491 ? 3.345 3.741 -6.368 1.00 93.69 491 MET A CA 1
ATOM 3668 C C . MET A 1 491 ? 3.370 5.200 -5.917 1.00 93.69 491 MET A C 1
ATOM 3670 O O . MET A 1 491 ? 3.308 5.458 -4.718 1.00 93.69 491 MET A O 1
ATOM 3674 N N . GLU A 1 492 ? 3.425 6.143 -6.852 1.00 94.44 492 GLU A N 1
ATOM 3675 C CA . GLU A 1 492 ? 3.411 7.569 -6.536 1.00 94.44 492 GLU A CA 1
ATOM 3676 C C . GLU A 1 492 ? 2.123 7.964 -5.805 1.00 94.44 492 GLU A C 1
ATOM 3678 O O . GLU A 1 492 ? 1.009 7.697 -6.267 1.00 94.44 492 GLU A O 1
ATOM 3683 N N . VAL A 1 493 ? 2.293 8.610 -4.652 1.00 95.25 493 VAL A N 1
ATOM 3684 C CA . VAL A 1 493 ? 1.214 9.105 -3.799 1.00 95.25 493 VAL A CA 1
ATOM 3685 C C . VAL A 1 493 ? 1.178 10.628 -3.894 1.00 95.25 493 VAL A C 1
ATOM 3687 O O . VAL A 1 493 ? 2.112 11.320 -3.494 1.00 95.25 493 VAL A O 1
ATOM 3690 N N . GLY A 1 494 ? 0.057 11.159 -4.380 1.00 95.50 494 GLY A N 1
ATOM 3691 C CA . GLY A 1 494 ? -0.180 12.594 -4.553 1.00 95.50 494 GLY A CA 1
ATOM 3692 C C . GLY A 1 494 ? -0.538 13.339 -3.266 1.00 95.50 494 GLY A C 1
ATOM 3693 O O . GLY A 1 494 ? -0.583 14.569 -3.265 1.00 95.50 494 GLY A O 1
ATOM 3694 N N . GLY A 1 495 ? -0.789 12.626 -2.166 1.00 95.19 495 GLY A N 1
ATOM 3695 C CA . GLY A 1 495 ? -1.096 13.211 -0.865 1.00 95.19 495 GLY A CA 1
ATOM 3696 C C . GLY A 1 495 ? -1.821 12.252 0.074 1.00 95.19 495 GLY A C 1
ATOM 3697 O O . GLY A 1 495 ? -1.876 11.043 -0.155 1.00 95.19 495 GLY A O 1
ATOM 3698 N N . ASN A 1 496 ? -2.407 12.806 1.133 1.00 93.75 496 ASN A N 1
ATOM 3699 C CA . ASN A 1 496 ? -3.170 12.050 2.125 1.00 93.75 496 ASN A CA 1
ATOM 3700 C C . ASN A 1 496 ? -4.533 12.698 2.373 1.00 93.75 496 ASN A C 1
ATOM 3702 O O . ASN A 1 496 ? -4.609 13.923 2.463 1.00 93.75 496 ASN A O 1
ATOM 3706 N N . ILE A 1 497 ? -5.578 11.892 2.558 1.00 92.50 497 ILE A N 1
ATOM 3707 C CA . ILE A 1 497 ? -6.879 12.356 3.059 1.00 92.50 497 ILE A CA 1
ATOM 3708 C C . ILE A 1 497 ? -6.887 12.228 4.588 1.00 92.50 497 ILE A C 1
ATOM 3710 O O . ILE A 1 497 ? -6.736 11.122 5.110 1.00 92.50 497 ILE A O 1
ATOM 3714 N N . GLY A 1 498 ? -7.016 13.364 5.282 1.00 89.25 498 GLY A N 1
ATOM 3715 C CA . GLY A 1 498 ? -6.876 13.507 6.739 1.00 89.25 498 GLY A CA 1
ATOM 3716 C C . GLY A 1 498 ? -8.181 13.838 7.482 1.00 89.25 498 GLY A C 1
ATOM 3717 O O . GLY A 1 498 ? -9.272 13.816 6.900 1.00 89.25 498 GLY A O 1
ATOM 3718 N N . ALA A 1 499 ? -8.067 14.107 8.790 1.00 81.44 499 ALA A N 1
ATOM 3719 C CA . ALA A 1 499 ? -9.193 14.213 9.734 1.00 81.44 499 ALA A CA 1
ATOM 3720 C C . ALA A 1 499 ? -10.186 15.306 9.423 1.00 81.44 499 ALA A C 1
ATOM 3722 O O . ALA A 1 499 ? -11.396 15.093 9.496 1.00 81.44 499 ALA A O 1
ATOM 3723 N N . ASP A 1 500 ? -9.674 16.443 8.983 1.00 84.94 500 ASP A N 1
ATOM 3724 C CA . ASP A 1 500 ? -10.451 17.555 8.453 1.00 84.94 500 ASP A CA 1
ATOM 3725 C C . ASP A 1 500 ? -11.488 17.163 7.379 1.00 84.94 500 ASP A C 1
ATOM 3727 O O . ASP A 1 500 ? -12.477 17.886 7.176 1.00 84.94 500 ASP A O 1
ATOM 3731 N N . THR A 1 501 ? -11.280 16.033 6.705 1.00 88.50 501 THR A N 1
ATOM 3732 C CA . THR A 1 501 ? -12.198 15.431 5.741 1.00 88.50 501 THR A CA 1
ATOM 3733 C C . THR A 1 501 ? -13.102 14.389 6.394 1.00 88.50 501 THR A C 1
ATOM 3735 O O . THR A 1 501 ? -14.322 14.569 6.404 1.00 88.50 501 THR A O 1
ATOM 3738 N N . TYR A 1 502 ? -12.549 13.313 6.963 1.00 82.75 502 TYR A N 1
ATOM 3739 C CA . TYR A 1 502 ? -13.376 12.192 7.425 1.00 82.75 502 TYR A CA 1
ATOM 3740 C C . TYR A 1 502 ? -14.197 12.488 8.680 1.00 82.75 502 TYR A C 1
ATOM 3742 O O . TYR A 1 502 ? -15.252 11.886 8.842 1.00 82.75 502 TYR A O 1
ATOM 3750 N N . GLU A 1 503 ? -13.830 13.468 9.515 1.00 85.00 503 GLU A N 1
ATOM 3751 C CA . GLU A 1 503 ? -14.644 13.868 10.677 1.00 85.00 503 GLU A CA 1
ATOM 3752 C C . GLU A 1 503 ? -16.065 14.333 10.308 1.00 85.00 503 GLU A C 1
ATOM 3754 O O . GLU A 1 503 ? -16.949 14.394 11.165 1.00 85.00 503 GLU A O 1
ATOM 3759 N N . LYS A 1 504 ? -16.294 14.653 9.030 1.00 87.94 504 LYS A N 1
ATOM 3760 C CA . LYS A 1 504 ? -17.585 15.088 8.485 1.00 87.94 504 LY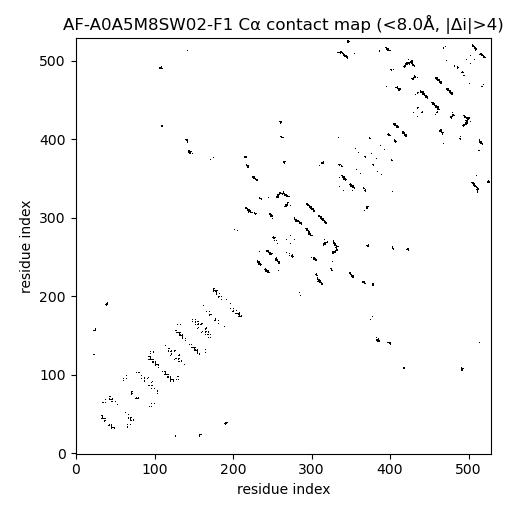S A CA 1
ATOM 3761 C C . LYS A 1 504 ? -18.375 13.954 7.831 1.00 87.94 504 LYS A C 1
ATOM 3763 O O . LYS A 1 504 ? -19.501 14.193 7.402 1.00 87.94 504 LYS A O 1
ATOM 3768 N N . LEU A 1 505 ? -17.791 12.766 7.700 1.00 92.12 505 LEU A N 1
ATOM 3769 C CA . LEU A 1 505 ? -18.282 11.703 6.829 1.00 92.12 505 LEU A CA 1
ATOM 3770 C C . LEU A 1 505 ? -18.589 10.427 7.606 1.00 92.12 505 LEU A C 1
ATOM 3772 O O . LEU A 1 505 ? -17.968 10.115 8.621 1.00 92.12 505 LEU A O 1
ATOM 3776 N N . ILE A 1 506 ? -19.528 9.659 7.068 1.00 94.25 506 ILE A N 1
ATOM 3777 C CA . ILE A 1 506 ? -19.664 8.240 7.370 1.00 94.25 506 ILE A CA 1
ATOM 3778 C C . ILE A 1 506 ? -18.830 7.498 6.327 1.00 94.25 506 ILE A C 1
ATOM 3780 O O . ILE A 1 506 ? -19.046 7.655 5.124 1.00 94.25 506 ILE A O 1
ATOM 3784 N N . LEU A 1 507 ? -17.850 6.732 6.789 1.00 93.19 507 LEU A N 1
ATOM 3785 C CA . LEU A 1 507 ? -17.004 5.880 5.962 1.00 93.19 507 LEU A CA 1
ATOM 3786 C C . LEU A 1 507 ? -17.534 4.449 6.045 1.00 93.19 507 LEU A C 1
ATOM 3788 O O . LEU A 1 507 ? -17.618 3.891 7.134 1.00 93.19 507 LEU A O 1
ATOM 3792 N N . HIS A 1 508 ? -17.839 3.845 4.903 1.00 94.69 508 HIS A N 1
ATOM 3793 C CA . HIS A 1 508 ? -18.070 2.411 4.796 1.00 94.69 508 HIS A CA 1
ATOM 3794 C C . HIS A 1 508 ? -16.888 1.761 4.080 1.00 94.69 508 HIS A C 1
ATOM 3796 O O . HIS A 1 508 ? -16.482 2.237 3.016 1.00 94.69 508 HIS A O 1
ATOM 3802 N N . LEU A 1 509 ? -16.345 0.690 4.652 1.00 92.50 509 LEU A N 1
ATOM 3803 C CA . LEU A 1 509 ? -15.160 0.002 4.152 1.00 92.50 509 LEU A CA 1
ATOM 3804 C C . LEU A 1 509 ? -15.419 -1.506 4.086 1.00 92.50 509 LEU A C 1
ATOM 3806 O O . LEU A 1 509 ? -15.801 -2.130 5.072 1.00 92.50 509 LEU A O 1
ATOM 3810 N N . ASP A 1 510 ? -15.200 -2.073 2.904 1.00 92.00 510 ASP A N 1
ATOM 3811 C CA . ASP A 1 510 ? -15.048 -3.510 2.700 1.00 92.00 510 ASP A CA 1
ATOM 3812 C C . ASP A 1 510 ? -13.574 -3.748 2.365 1.00 92.00 510 ASP A C 1
ATOM 3814 O O . ASP A 1 510 ? -13.105 -3.516 1.241 1.00 92.00 510 ASP A O 1
ATOM 3818 N N . TYR A 1 511 ? -12.817 -4.124 3.394 1.00 88.81 511 TYR A N 1
ATOM 3819 C CA . TYR A 1 511 ? -11.375 -4.310 3.302 1.00 88.81 511 TYR A CA 1
ATOM 3820 C C . TYR A 1 511 ? -11.011 -5.533 2.440 1.00 88.81 511 TYR A C 1
ATOM 3822 O O . TYR A 1 511 ? -10.032 -5.485 1.682 1.00 88.81 511 TYR A O 1
ATOM 3830 N N . ARG A 1 512 ? -11.822 -6.606 2.507 1.00 86.94 512 ARG A N 1
ATOM 3831 C CA . ARG A 1 512 ? -11.669 -7.830 1.701 1.00 86.94 512 ARG A CA 1
ATOM 3832 C C . ARG A 1 512 ? -11.697 -7.489 0.215 1.00 86.94 512 ARG A C 1
ATOM 3834 O O . ARG A 1 512 ? -10.764 -7.827 -0.514 1.00 86.94 512 ARG A O 1
ATOM 3841 N N . ASP A 1 513 ? -12.720 -6.753 -0.212 1.00 88.75 513 ASP A N 1
ATOM 3842 C CA . ASP A 1 513 ? -12.994 -6.493 -1.625 1.00 88.75 513 ASP A CA 1
ATOM 3843 C C . ASP A 1 513 ? -12.386 -5.175 -2.139 1.00 88.75 513 ASP A C 1
ATOM 3845 O O . ASP A 1 513 ? -12.506 -4.851 -3.329 1.00 88.75 513 ASP A O 1
ATOM 3849 N N . GLY A 1 514 ? -11.691 -4.427 -1.269 1.00 91.50 514 GLY A N 1
ATOM 3850 C CA . GLY A 1 514 ? -11.040 -3.160 -1.608 1.00 91.50 514 GLY A CA 1
ATOM 3851 C C . GLY A 1 514 ? -12.048 -2.114 -2.074 1.00 91.50 514 GLY A C 1
ATOM 3852 O O . GLY A 1 514 ? -11.874 -1.504 -3.134 1.00 91.50 514 GLY A O 1
ATOM 3853 N N . LEU A 1 515 ? -13.132 -1.944 -1.321 1.00 93.88 515 LEU A N 1
ATOM 3854 C CA . LEU A 1 515 ? -14.213 -1.024 -1.649 1.00 93.88 515 LEU A CA 1
ATOM 3855 C C . LEU A 1 515 ? -14.437 -0.015 -0.533 1.00 93.88 515 LEU A C 1
ATOM 3857 O O . LEU A 1 515 ? -14.416 -0.350 0.648 1.00 93.88 515 LEU A O 1
ATOM 3861 N N . VAL A 1 516 ? -14.733 1.217 -0.934 1.00 94.38 516 VAL A N 1
ATOM 3862 C CA . VAL A 1 516 ? -15.078 2.298 -0.020 1.00 94.38 516 VAL A CA 1
ATOM 3863 C C . VAL A 1 516 ? -16.320 3.043 -0.489 1.00 94.38 516 VAL A C 1
ATOM 3865 O O . VAL A 1 516 ? -16.546 3.222 -1.689 1.00 94.38 516 VAL A O 1
ATOM 3868 N N . LYS A 1 517 ? -17.103 3.536 0.464 1.00 95.06 517 LYS A N 1
ATOM 3869 C CA . LYS A 1 517 ? -18.165 4.511 0.226 1.00 95.06 517 LYS A CA 1
ATOM 3870 C C . LYS A 1 517 ? -18.101 5.588 1.299 1.00 95.06 517 LYS A C 1
ATOM 3872 O O . LYS A 1 517 ? -17.938 5.280 2.475 1.00 95.06 517 LYS A O 1
ATOM 3877 N N . PHE A 1 518 ? -18.267 6.838 0.888 1.00 94.12 518 PHE A N 1
ATOM 3878 C CA . PHE A 1 518 ? -18.409 7.960 1.807 1.00 94.12 518 PHE A CA 1
ATOM 3879 C C . PHE A 1 518 ? -19.821 8.520 1.720 1.00 94.12 518 PHE A C 1
ATOM 3881 O O . PHE A 1 518 ? -20.359 8.706 0.628 1.00 94.12 518 PHE A O 1
ATOM 3888 N N . GLU A 1 519 ? -20.406 8.824 2.871 1.00 93.69 519 GLU A N 1
ATOM 3889 C CA . GLU A 1 519 ? -21.688 9.509 2.962 1.00 93.69 519 GLU A CA 1
ATOM 3890 C C . GLU A 1 519 ? -21.538 10.793 3.774 1.00 93.69 519 GLU A C 1
ATOM 3892 O O . GLU A 1 519 ? -20.953 10.811 4.858 1.00 93.69 519 GLU A O 1
ATOM 3897 N N . PHE A 1 520 ? -22.096 11.879 3.245 1.00 91.62 520 PHE A N 1
ATOM 3898 C CA . PHE A 1 520 ? -22.251 13.132 3.969 1.00 91.62 520 PHE A CA 1
ATOM 3899 C C . PHE A 1 520 ? -23.729 13.342 4.278 1.00 91.62 520 PHE A C 1
ATOM 3901 O O . PHE A 1 520 ? -24.543 13.505 3.367 1.00 91.62 520 PHE A O 1
ATOM 3908 N N . VAL A 1 521 ? -24.071 13.365 5.565 1.00 90.50 521 VAL A N 1
ATOM 3909 C CA . VAL A 1 521 ? -25.433 13.635 6.030 1.00 90.50 521 VAL A CA 1
ATOM 3910 C C . VAL A 1 521 ? -25.440 15.004 6.719 1.00 90.50 521 VAL A C 1
ATOM 3912 O O . VAL A 1 521 ? -24.825 15.156 7.777 1.00 90.50 521 VAL A O 1
ATOM 3915 N N . PRO A 1 522 ? -26.105 16.025 6.144 1.00 86.56 522 PRO A N 1
ATOM 3916 C CA . PRO A 1 522 ? -26.213 17.335 6.777 1.00 86.56 522 PRO A CA 1
ATOM 3917 C C . PRO A 1 522 ? -26.816 17.232 8.182 1.00 86.56 522 PRO A C 1
ATOM 3919 O O . PRO A 1 522 ? -27.746 16.460 8.401 1.00 86.56 522 PRO A O 1
ATOM 3922 N N . ASP A 1 523 ? -26.302 18.028 9.123 1.00 84.50 523 ASP A N 1
ATOM 3923 C CA . ASP A 1 523 ? -26.749 18.057 10.526 1.00 84.50 523 ASP A CA 1
ATOM 3924 C C . ASP A 1 523 ? -26.593 16.735 11.312 1.00 84.50 523 ASP A C 1
ATOM 3926 O O . ASP A 1 523 ? -27.088 16.641 12.440 1.00 84.50 523 ASP A O 1
ATOM 3930 N N . HIS A 1 524 ? -25.888 15.742 10.762 1.00 87.75 524 HIS A N 1
ATOM 3931 C CA . HIS A 1 524 ? -25.556 14.489 11.441 1.00 87.75 524 HIS A CA 1
ATOM 3932 C C . HIS A 1 524 ? -24.379 14.674 12.400 1.00 87.75 524 HIS A C 1
ATOM 3934 O O . HIS A 1 524 ? -23.419 15.380 12.095 1.00 87.75 524 HIS A O 1
ATOM 3940 N N . GLY A 1 525 ? -24.446 14.037 13.566 1.00 78.38 525 GLY A N 1
ATOM 3941 C CA . GLY A 1 525 ? -23.423 14.147 14.603 1.00 78.38 525 GLY A CA 1
ATOM 3942 C C . GLY A 1 525 ? -23.761 15.092 15.754 1.00 78.38 525 GLY A C 1
ATOM 3943 O O . GLY A 1 525 ? -24.790 15.773 15.800 1.00 78.38 525 GLY A O 1
ATOM 3944 N N . PHE A 1 526 ? -22.877 15.109 16.750 1.00 67.25 526 PHE A N 1
ATOM 3945 C CA . PHE A 1 526 ? -23.072 15.916 17.950 1.00 67.25 526 PHE A CA 1
ATOM 3946 C C . PHE A 1 526 ? -23.020 17.415 17.626 1.00 67.25 526 PHE A C 1
ATOM 3948 O O . PHE A 1 526 ? -21.955 17.971 17.361 1.00 67.25 526 PHE A O 1
ATOM 3955 N N . LYS A 1 527 ? -24.166 18.098 17.732 1.00 54.25 527 LYS A N 1
ATOM 3956 C CA . LYS A 1 527 ? -24.220 19.564 17.759 1.00 54.25 527 LYS A CA 1
ATOM 3957 C C . LYS A 1 527 ? -23.609 20.038 19.074 1.00 54.25 527 LYS A C 1
ATOM 3959 O O . LYS A 1 527 ? -24.259 19.969 20.116 1.00 54.25 527 LYS A O 1
ATOM 3964 N N . PHE A 1 528 ? -22.360 20.493 19.043 1.00 37.81 528 PHE A N 1
ATOM 3965 C CA . PHE A 1 528 ? -21.810 21.258 20.158 1.00 37.81 528 PHE A CA 1
ATOM 3966 C C . PHE A 1 528 ? -22.617 22.560 20.257 1.00 37.81 528 PHE A C 1
ATOM 3968 O O . PHE A 1 528 ? -22.551 23.398 19.359 1.00 37.81 528 PHE A O 1
ATOM 3975 N N . LYS A 1 529 ? -23.453 22.671 21.292 1.00 30.52 529 LYS A N 1
ATOM 3976 C CA . LYS A 1 529 ? -24.009 23.952 21.730 1.00 30.52 529 LYS A CA 1
ATOM 3977 C C . LYS A 1 529 ? -23.023 24.647 22.648 1.00 30.52 529 LYS A C 1
ATOM 3979 O O . LYS A 1 529 ? -22.409 23.925 23.467 1.00 30.52 529 LYS A O 1
#

Mean predicted aligned error: 8.07 Å

Nearest PDB structures (foldseek):
  6tlj-assembly1_P  TM=6.569E-01  e=7.254E-05  Homo sapiens
  8tar-assembly1_U  TM=6.312E-01  e=8.895E-05  Homo sapiens
  5g04-assembly1_F  TM=6.509E-01  e=1.640E-04  Homo sapiens
  6eou-assembly1_A  TM=5.845E-01  e=1.640E-04  Homo sapiens
  5g05-assembly1_C  TM=5.584E-01  e=8.821E-04  Homo sapiens

Radius of gyration: 25.76 Å; Cα contacts (8 Å, |Δi|>4): 1101; chains: 1; bounding box: 77×69×88 Å

pLDDT: mean 85.73, std 14.76, range [28.97, 98.69]